Protein AF-A0A178ASI8-F1 (afdb_monomer)

Foldseek 3Di:
DDDDDDDPDDPPDDPDPLVLLLVLLLVLLLLVLVVVVVCVVPDDPPQLCVPQQQSVLSNCCPPVVDRDPSSVVSSVVLSVVCVVCPVVLQVLLVLLVLLCVVLLVLLVVLVVVCVVPPPVVCCPVQNVVSVVLNVVVCCVNVVLVSVVSLCVVCVPPVVVSVSNPPDGPSNSSRGSVSSVSSSVVSLLSQLVSLQLLCLPLPLLLLLLLLVLACQAPPNDPDNFDLVLSVVLCQQAPCCLSQVHHRDRHLVSSLVSLCVLAQADVVCVDPVNVPDPPCVQVVDPPHRPRPPRQHRGRDQSQQLSLQQWDDPSNSNDTDGDVVVNDVVSSLCSQLVCVVPDPDPRHDDPSPPPPDPDDDDDDDPVRSVVSSVVSVVVRLLSSQQRSNVVSVLSLVLLVVLLVVCCVQPVVQRVSVPDDSSCSSVLSSSLSVVVVPDDDPGHSCSSVSSVSSVVCSVVPSCVRVVSSCVSVVNDDPDDDDPDPPPPDPPDPPPPVPPPVVCVVVVVVVVVPPPD

Sequence (512 aa):
MGATVPMLSNRSGKPPKEEDDLCICISHLNVLDFQLDIRACATTDDSVFREDQILRAVHTMRVERIIPTWTVLALQILVDTRRELGTHLSRGLEDLREAWAWLHPTWTACLDTDRTRGIKNIEQVCYKPVKEEIARMSELLDEDFMQGLLDDQMKHQPKDFSNFNRGSYFLFRNHPLLCGLWLQESLVVMHSYGTRMAAGHGPIETAIHLSQAVSLPGLNPAGGSWSDLEYIIKKHGATYMFVGERPDNLCDCFNRMRIAFGVGVSLLSRNKKNEIDYRDIKSDRGIRVSRCLGRHILPISRYVSIGNKTNGTGYKWDVTRAARDPFVMMEGLVNRINSSKDVSRPADPLNENTSEVQRSLTPLQSLEIFKRALKEDDLPLRFDLMNLNWRCLKLLRSIQKVCVKLSPHVYSAFKSDDRYLKALVSHMLGCVLGSEHEQPHRFHETCNLVHGLVTREGNVEYLAAQARLGIVKGAAKIGEDESEDFEVPMTFFSTLFVDRIAGNIAKSESGD

pLDDT: mean 77.1, std 20.24, range [31.22, 97.19]

Solvent-accessible surface area (backbone atoms only — not comparable to full-atom values): 29630 Å² total; per-residue (Å²): 139,86,84,80,78,82,76,81,74,80,79,82,67,76,67,58,69,68,58,52,52,48,55,48,45,54,50,51,43,48,54,48,47,56,49,50,58,60,41,58,78,69,80,64,88,65,55,66,66,70,67,34,59,49,50,48,25,53,43,41,42,65,74,71,67,47,84,53,72,67,36,55,49,37,48,48,51,54,53,51,53,47,62,74,40,49,94,52,31,42,46,29,39,51,56,36,48,58,50,43,69,56,48,53,59,53,54,50,53,53,60,59,61,49,70,78,66,73,58,74,73,53,49,69,77,58,44,50,61,52,51,52,48,51,53,54,50,41,39,53,73,75,63,28,41,70,52,52,52,49,51,64,70,30,69,88,39,65,81,59,37,67,77,70,63,76,60,86,48,45,61,43,38,71,33,36,68,58,27,49,50,54,43,49,49,54,30,50,53,51,36,52,51,15,29,48,55,28,32,46,85,35,35,45,62,44,42,49,46,48,52,50,50,38,64,30,91,92,64,45,96,74,86,78,73,41,47,41,54,50,51,53,38,53,44,47,27,47,47,59,69,33,66,36,68,79,61,85,47,66,68,47,32,47,53,28,48,40,43,25,61,16,46,58,69,79,78,70,40,82,92,54,79,86,65,84,61,68,61,52,79,68,37,92,69,62,62,86,65,60,89,49,64,45,68,55,54,63,62,70,24,61,70,56,44,57,23,34,43,64,75,69,72,50,77,54,68,46,79,34,70,29,64,78,30,72,66,52,36,44,50,53,51,33,50,50,61,75,72,42,93,58,93,44,56,60,80,61,89,88,64,83,79,74,88,70,86,78,73,89,68,53,72,67,56,44,50,53,46,33,54,50,52,53,64,67,27,52,50,44,39,48,38,53,40,46,61,50,27,49,52,33,41,53,51,47,51,51,45,49,51,50,39,35,71,78,27,43,90,80,32,52,91,51,60,96,46,79,85,36,48,56,57,50,54,53,47,36,49,46,34,73,76,64,52,90,65,99,58,77,56,55,59,67,64,40,38,53,53,52,49,58,45,39,78,74,54,18,41,51,49,50,51,49,14,35,37,78,70,60,75,57,64,86,75,90,88,78,79,80,84,71,84,75,69,90,74,76,78,72,76,65,63,61,57,66,55,49,55,60,51,52,63,53,53,65,65,70,73,76,78,127

Nearest PDB structures (foldseek):
  5och-assembly3_F  TM=1.385E-01  e=5.712E+00  Homo sapiens

Radius of gyration: 29.77 Å; Cα contacts (8 Å, |Δi|>4): 458; chains: 1; bounding box: 71×49×114 Å

Structure (mmCIF, N/CA/C/O backbone):
data_AF-A0A178ASI8-F1
#
_entry.id   AF-A0A178ASI8-F1
#
loop_
_atom_site.group_PDB
_atom_site.id
_atom_site.type_symbol
_atom_site.label_atom_id
_atom_site.label_alt_id
_atom_site.label_comp_id
_atom_site.label_asym_id
_atom_site.label_entity_id
_atom_site.label_seq_id
_atom_site.pdbx_PDB_ins_code
_atom_site.Cartn_x
_atom_site.Cartn_y
_atom_site.Cartn_z
_atom_site.occupancy
_atom_site.B_iso_or_equiv
_atom_site.auth_seq_id
_atom_site.auth_comp_id
_atom_site.auth_asym_id
_atom_site.auth_atom_id
_atom_site.pdbx_PDB_model_num
ATOM 1 N N . MET A 1 1 ? -42.843 -5.662 70.427 1.00 39.81 1 MET A N 1
ATOM 2 C CA . MET A 1 1 ? -41.827 -6.624 69.955 1.00 39.81 1 MET A CA 1
ATOM 3 C C . MET A 1 1 ? -41.549 -6.294 68.501 1.00 39.81 1 MET A C 1
ATOM 5 O O . MET A 1 1 ? -42.344 -6.647 67.645 1.00 39.81 1 MET A O 1
ATOM 9 N N . GLY A 1 2 ? -40.528 -5.472 68.259 1.00 35.69 2 GLY A N 1
ATOM 10 C CA . GLY A 1 2 ? -40.108 -5.076 66.917 1.00 35.69 2 GLY A CA 1
ATOM 11 C C . GLY A 1 2 ? -39.029 -6.031 66.426 1.00 35.69 2 GLY A C 1
ATOM 12 O O . GLY A 1 2 ? -38.034 -6.219 67.121 1.00 35.69 2 GLY A O 1
ATOM 13 N N . ALA A 1 3 ? -39.247 -6.638 65.264 1.00 31.94 3 ALA A N 1
ATOM 14 C CA . ALA A 1 3 ? -38.234 -7.407 64.559 1.00 31.94 3 ALA A CA 1
ATOM 15 C C . ALA A 1 3 ? -37.636 -6.514 63.468 1.00 31.94 3 ALA A C 1
ATOM 17 O O . ALA A 1 3 ? -38.286 -6.165 62.484 1.00 31.94 3 ALA A O 1
ATOM 18 N N . THR A 1 4 ? -36.403 -6.091 63.707 1.00 31.22 4 THR A N 1
ATOM 19 C CA . THR A 1 4 ? -35.526 -5.384 62.781 1.00 31.22 4 THR A CA 1
ATOM 20 C C . THR A 1 4 ? -35.100 -6.326 61.655 1.00 31.22 4 THR A C 1
ATOM 22 O O . THR A 1 4 ? -34.452 -7.342 61.896 1.00 31.22 4 THR A O 1
ATOM 25 N N . VAL A 1 5 ? -35.444 -5.971 60.417 1.00 33.47 5 VAL A N 1
ATOM 26 C CA . VAL A 1 5 ? -34.894 -6.580 59.198 1.00 33.47 5 VAL A CA 1
ATOM 27 C C . VAL A 1 5 ? -33.421 -6.162 59.084 1.00 33.47 5 VAL A C 1
ATOM 29 O O . VAL A 1 5 ? -33.136 -4.963 59.174 1.00 33.47 5 VAL A O 1
ATOM 32 N N . PRO A 1 6 ? -32.462 -7.088 58.905 1.00 32.84 6 PRO A N 1
ATOM 33 C CA . PRO A 1 6 ? -31.068 -6.716 58.742 1.00 32.84 6 PRO A CA 1
ATOM 34 C C . PRO A 1 6 ? -30.884 -6.039 57.381 1.00 32.84 6 PRO A C 1
ATOM 36 O O . PRO A 1 6 ? -31.082 -6.647 56.329 1.00 32.84 6 PRO A O 1
ATOM 39 N N . MET A 1 7 ? -30.492 -4.763 57.415 1.00 32.56 7 MET A N 1
ATOM 40 C CA . MET A 1 7 ? -29.935 -4.072 56.259 1.00 32.56 7 MET A CA 1
ATOM 41 C C . MET A 1 7 ? -28.768 -4.892 55.707 1.00 32.56 7 MET A C 1
ATOM 43 O O . MET A 1 7 ? -27.789 -5.145 56.411 1.00 32.56 7 MET A O 1
ATOM 47 N N . LEU A 1 8 ? -28.871 -5.275 54.434 1.00 33.19 8 LEU A N 1
ATOM 48 C CA . LEU A 1 8 ? -27.748 -5.747 53.635 1.00 33.19 8 LEU A CA 1
ATOM 49 C C . LEU A 1 8 ? -26.653 -4.679 53.687 1.00 33.19 8 LEU A C 1
ATOM 51 O O . LEU A 1 8 ? -26.764 -3.615 53.081 1.00 33.19 8 LEU A O 1
ATOM 55 N N . SER A 1 9 ? -25.611 -4.954 54.467 1.00 34.34 9 SER A N 1
ATOM 56 C CA . SER A 1 9 ? -24.441 -4.100 54.568 1.00 34.34 9 SER A CA 1
ATOM 57 C C . SER A 1 9 ? -23.806 -3.962 53.186 1.00 34.34 9 SER A C 1
ATOM 59 O O . SER A 1 9 ? -23.371 -4.958 52.599 1.00 34.34 9 SER A O 1
ATOM 61 N N . ASN A 1 10 ? -23.739 -2.722 52.701 1.00 38.94 10 ASN A N 1
ATOM 62 C CA . ASN A 1 10 ? -22.914 -2.283 51.583 1.00 38.94 10 ASN A CA 1
ATOM 63 C C . ASN A 1 10 ? -21.542 -2.971 51.621 1.00 38.94 10 ASN A C 1
ATOM 65 O O . ASN A 1 10 ? -20.673 -2.601 52.412 1.00 38.94 10 ASN A O 1
ATOM 69 N N . ARG A 1 11 ? -21.314 -3.942 50.730 1.00 38.97 11 ARG A N 1
ATOM 70 C CA . ARG A 1 11 ? -19.953 -4.317 50.342 1.00 38.97 11 ARG A CA 1
ATOM 71 C C . ARG A 1 11 ? -19.419 -3.183 49.475 1.00 38.97 11 ARG A C 1
ATOM 73 O O . ARG A 1 11 ? -19.546 -3.212 48.259 1.00 38.97 11 ARG A O 1
ATOM 80 N N . SER A 1 12 ? -18.826 -2.180 50.115 1.00 41.16 12 SER A N 1
ATOM 81 C CA . SER A 1 12 ? -18.061 -1.105 49.474 1.00 41.16 12 SER A CA 1
ATOM 82 C C . SER A 1 12 ? -16.704 -1.615 48.962 1.00 41.16 12 SER A C 1
ATOM 84 O O . SER A 1 12 ? -15.657 -1.027 49.241 1.00 41.16 12 SER A O 1
ATOM 86 N N . GLY A 1 13 ? -16.698 -2.754 48.271 1.00 43.94 13 GLY A N 1
ATOM 87 C CA . GLY A 1 13 ? -15.529 -3.198 47.530 1.00 43.94 13 GLY A CA 1
ATOM 88 C C . GLY A 1 13 ? -15.449 -2.346 46.278 1.00 43.94 13 GLY A C 1
ATOM 89 O O . GLY A 1 13 ? -16.361 -2.401 45.457 1.00 43.94 13 GLY A O 1
ATOM 90 N N . LYS A 1 14 ? -14.400 -1.527 46.143 1.00 46.38 14 LYS A N 1
ATOM 91 C CA . LYS A 1 14 ? -14.101 -0.899 44.852 1.00 46.38 14 LYS A CA 1
ATOM 92 C C . LYS A 1 14 ? -14.062 -2.009 43.791 1.00 46.38 14 LYS A C 1
ATOM 94 O O . LYS A 1 14 ? -13.482 -3.059 44.089 1.00 46.38 14 LYS A O 1
ATOM 99 N N . PRO A 1 15 ? -14.674 -1.811 42.611 1.00 54.12 15 PRO A N 1
ATOM 100 C CA . PRO A 1 15 ? -14.575 -2.786 41.537 1.00 54.12 15 PRO A CA 1
ATOM 101 C C . PRO A 1 15 ? -13.094 -3.096 41.258 1.00 54.12 15 PRO A C 1
ATOM 103 O O . PRO A 1 15 ? -12.237 -2.223 41.473 1.00 54.12 15 PRO A O 1
ATOM 106 N N . PRO A 1 16 ? -12.762 -4.324 40.820 1.00 65.38 16 PRO A N 1
ATOM 107 C CA . PRO A 1 16 ? -11.441 -4.620 40.286 1.00 65.38 16 PRO A CA 1
ATOM 108 C C . PRO A 1 16 ? -11.048 -3.519 39.298 1.00 65.38 16 PRO A C 1
ATOM 110 O O . PRO A 1 16 ? -11.878 -3.082 38.503 1.00 65.38 16 PRO A O 1
ATOM 113 N N . LYS A 1 17 ? -9.794 -3.057 39.352 1.00 77.62 17 LYS A N 1
ATOM 114 C CA . LYS A 1 17 ? -9.289 -1.946 38.522 1.00 77.62 17 LYS A CA 1
ATOM 115 C C . LYS A 1 17 ? -9.668 -2.091 37.038 1.00 77.62 17 LYS A C 1
ATOM 117 O O . LYS A 1 17 ? -9.957 -1.108 36.373 1.00 77.62 17 LYS A O 1
ATOM 122 N N . GLU A 1 18 ? -9.716 -3.325 36.554 1.00 78.00 18 GLU A N 1
ATOM 123 C CA . GLU A 1 18 ? -10.089 -3.676 35.186 1.00 78.00 18 GLU A CA 1
ATOM 124 C C . GLU A 1 18 ? -11.556 -3.371 34.832 1.00 78.00 18 GLU A C 1
ATOM 126 O O . GLU A 1 18 ? -11.832 -2.890 33.732 1.00 78.00 18 GLU A O 1
ATOM 131 N N . GLU A 1 19 ? -12.493 -3.604 35.757 1.00 79.75 19 GLU A N 1
ATOM 132 C CA . GLU A 1 19 ? -13.913 -3.280 35.568 1.00 79.75 19 GLU A CA 1
ATOM 133 C C . GLU A 1 19 ? -14.140 -1.759 35.593 1.00 79.75 19 GLU A C 1
ATOM 135 O O . GLU A 1 19 ? -14.929 -1.242 34.799 1.00 79.75 19 GLU A O 1
ATOM 140 N N . ASP A 1 20 ? -13.405 -1.036 36.449 1.00 84.38 20 ASP A N 1
ATOM 141 C CA . ASP A 1 20 ? -13.400 0.436 36.484 1.00 84.38 20 ASP A CA 1
ATOM 142 C C . ASP A 1 20 ? -12.880 1.014 35.155 1.00 84.38 20 ASP A C 1
ATOM 144 O O . ASP A 1 20 ? -13.543 1.836 34.520 1.00 84.38 20 ASP A O 1
ATOM 148 N N . ASP A 1 21 ? -11.741 0.510 34.667 1.00 85.62 21 ASP A N 1
ATOM 149 C CA . ASP A 1 21 ? -11.149 0.940 33.396 1.00 85.62 21 ASP A CA 1
ATOM 150 C C . ASP A 1 21 ? -12.069 0.630 32.195 1.00 85.62 21 ASP A C 1
ATOM 152 O O . ASP A 1 21 ? -12.157 1.430 31.260 1.00 85.62 21 ASP A O 1
ATOM 156 N N . LEU A 1 22 ? -12.807 -0.487 32.219 1.00 86.69 22 LEU A N 1
ATOM 157 C CA . LEU A 1 22 ? -13.809 -0.814 31.198 1.00 86.69 22 LEU A CA 1
ATOM 158 C C . LEU A 1 22 ? -14.980 0.180 31.201 1.00 86.69 22 LEU A C 1
ATOM 160 O O . LEU A 1 22 ? -15.359 0.682 30.141 1.00 86.69 22 LEU A O 1
ATOM 164 N N . CYS A 1 23 ? -15.547 0.482 32.372 1.00 86.00 23 CYS A N 1
ATOM 165 C CA . CYS A 1 23 ? -16.658 1.432 32.487 1.00 86.00 23 CYS A CA 1
ATOM 166 C C . CYS A 1 23 ? -16.254 2.821 31.979 1.00 86.00 23 CYS A C 1
ATOM 168 O O . CYS A 1 23 ? -17.034 3.513 31.317 1.00 86.00 23 CYS A O 1
ATOM 170 N N . ILE A 1 24 ? -15.010 3.215 32.242 1.00 87.19 24 ILE A N 1
ATOM 171 C CA . ILE A 1 24 ? -14.461 4.489 31.783 1.00 87.19 24 ILE A CA 1
ATOM 172 C C . ILE A 1 24 ? -14.199 4.466 30.281 1.00 87.19 24 ILE A C 1
ATOM 174 O O . ILE A 1 24 ? -14.524 5.440 29.610 1.00 87.19 24 ILE A O 1
ATOM 178 N N . CYS A 1 25 ? -13.708 3.353 29.730 1.00 87.00 25 CYS A N 1
ATOM 179 C CA . CYS A 1 25 ? -13.560 3.178 28.284 1.00 87.00 25 CYS A CA 1
ATOM 180 C C . CYS A 1 25 ? -14.908 3.346 27.560 1.00 87.00 25 CYS A C 1
ATOM 182 O O . CYS A 1 25 ? -15.021 4.140 26.629 1.00 87.00 25 CYS A O 1
ATOM 184 N N . ILE A 1 26 ? -15.968 2.696 28.053 1.00 88.12 26 ILE A N 1
ATOM 185 C CA . ILE A 1 26 ? -17.331 2.850 27.513 1.00 88.12 26 ILE A CA 1
ATOM 186 C C . ILE A 1 26 ? -17.825 4.299 27.659 1.00 88.12 26 ILE A C 1
ATOM 188 O O . ILE A 1 26 ? -18.477 4.834 26.762 1.00 88.12 26 ILE A O 1
ATOM 192 N N . SER A 1 27 ? -17.487 4.966 28.763 1.00 85.88 27 SER A N 1
ATOM 193 C CA . SER A 1 27 ? -17.838 6.376 28.968 1.00 85.88 27 SER A CA 1
ATOM 194 C C . SER A 1 27 ? -17.121 7.302 27.981 1.00 85.88 27 SER A C 1
ATOM 196 O O . SER A 1 27 ? -17.736 8.231 27.461 1.00 85.88 27 SER A O 1
ATOM 198 N N . HIS A 1 28 ? -15.850 7.034 27.667 1.00 85.38 28 HIS A N 1
ATOM 199 C CA . HIS A 1 28 ? -15.100 7.756 26.634 1.00 85.38 28 HIS A CA 1
ATOM 200 C C . HIS A 1 28 ? -15.732 7.559 25.251 1.00 85.38 28 HIS A C 1
ATOM 202 O O . HIS A 1 28 ? -15.901 8.533 24.522 1.00 85.38 28 HIS A O 1
ATOM 208 N N . LEU A 1 29 ? -16.161 6.335 24.919 1.00 86.12 29 LEU A N 1
ATOM 209 C CA . LEU A 1 29 ? -16.892 6.054 23.676 1.00 86.12 29 LEU A CA 1
ATOM 210 C C . LEU A 1 29 ? -18.220 6.815 23.597 1.00 86.12 29 LEU A C 1
ATOM 212 O O . LEU A 1 29 ? -18.585 7.306 22.536 1.00 86.12 29 LEU A O 1
ATOM 216 N N . ASN A 1 30 ? -18.930 6.973 24.713 1.00 84.00 30 ASN A N 1
ATOM 217 C CA . ASN A 1 30 ? -20.159 7.766 24.756 1.00 84.00 30 ASN A CA 1
ATOM 218 C C . ASN A 1 30 ? -19.897 9.262 24.483 1.00 84.00 30 ASN A C 1
ATOM 220 O O . ASN A 1 30 ? -20.642 9.900 23.735 1.00 84.00 30 ASN A O 1
ATOM 224 N N . VAL A 1 31 ? -18.821 9.826 25.045 1.00 82.44 31 VAL A N 1
ATOM 225 C CA . VAL A 1 31 ? -18.418 11.212 24.741 1.00 82.44 31 VAL A CA 1
ATOM 226 C C . VAL A 1 31 ? -18.046 11.357 23.266 1.00 82.44 31 VAL A C 1
ATOM 228 O O . VAL A 1 31 ? -18.471 12.316 22.621 1.00 82.44 31 VAL A O 1
ATOM 231 N N . LEU A 1 32 ? -17.301 10.395 22.721 1.00 79.81 32 LEU A N 1
ATOM 232 C CA . LEU A 1 32 ? -16.942 10.370 21.307 1.00 79.81 32 LEU A CA 1
ATOM 233 C C . LEU A 1 32 ? -18.182 10.321 20.409 1.00 79.81 32 LEU A C 1
ATOM 235 O O . LEU A 1 32 ? -18.298 11.134 19.498 1.00 79.81 32 LEU A O 1
ATOM 239 N N . ASP A 1 33 ? -19.128 9.426 20.693 1.00 80.56 33 ASP A N 1
ATOM 240 C CA . ASP A 1 33 ? -20.382 9.306 19.948 1.00 80.56 33 ASP A CA 1
ATOM 241 C C . ASP A 1 33 ? -21.160 10.630 19.927 1.00 80.56 33 ASP A C 1
ATOM 243 O O . ASP A 1 33 ? -21.575 11.101 18.873 1.00 80.56 33 ASP A O 1
ATOM 247 N N . PHE A 1 34 ? -21.290 11.289 21.084 1.00 75.00 34 PHE A N 1
ATOM 248 C CA . PHE A 1 34 ? -21.932 12.602 21.177 1.00 75.00 34 PHE A CA 1
ATOM 249 C C . PHE A 1 34 ? -21.277 13.646 20.265 1.00 75.00 34 PHE A C 1
ATOM 251 O O . PHE A 1 34 ? -21.961 14.422 19.603 1.00 75.00 34 PHE A O 1
ATOM 258 N N . GLN A 1 35 ? -19.949 13.663 20.225 1.00 73.06 35 GLN A N 1
ATOM 259 C CA . GLN A 1 35 ? -19.188 14.635 19.450 1.00 73.06 35 GLN A CA 1
ATOM 260 C C . GLN A 1 35 ? -19.210 14.339 17.954 1.00 73.06 35 GLN A C 1
ATOM 262 O O . GLN A 1 35 ? -19.330 15.263 17.149 1.00 73.06 35 GLN A O 1
ATOM 267 N N . LEU A 1 36 ? -19.148 13.063 17.575 1.00 70.94 36 LEU A N 1
ATOM 268 C CA . LEU A 1 36 ? -19.290 12.645 16.187 1.00 70.94 36 LEU A CA 1
ATOM 269 C C . LEU A 1 36 ? -20.693 12.929 15.656 1.00 70.94 36 LEU A C 1
ATOM 271 O O . LEU A 1 36 ? -20.810 13.314 14.501 1.00 70.94 36 LEU A O 1
ATOM 275 N N . ASP A 1 37 ? -21.738 12.819 16.476 1.00 67.56 37 ASP A N 1
ATOM 276 C CA . ASP A 1 37 ? -23.113 13.158 16.084 1.00 67.56 37 ASP A CA 1
ATOM 277 C C . ASP A 1 37 ? -23.282 14.674 15.841 1.00 67.56 37 ASP A C 1
ATOM 279 O O . ASP A 1 37 ? -23.854 15.113 14.838 1.00 67.56 37 ASP A O 1
ATOM 283 N N . ILE A 1 38 ? -22.658 15.503 16.688 1.00 56.91 38 ILE A N 1
ATOM 284 C CA . ILE A 1 38 ? -22.594 16.962 16.494 1.00 56.91 38 ILE A CA 1
ATOM 285 C C . ILE A 1 38 ? -21.807 17.320 15.221 1.00 56.91 38 ILE A C 1
ATOM 287 O O . ILE A 1 38 ? -22.245 18.165 14.438 1.00 56.91 38 ILE A O 1
ATOM 291 N N . ARG A 1 39 ? -20.656 16.674 14.984 1.00 55.00 39 ARG A N 1
ATOM 292 C CA . ARG A 1 39 ? -19.808 16.918 13.801 1.00 55.00 39 ARG A CA 1
ATOM 293 C C . ARG A 1 39 ? -20.383 16.331 12.510 1.00 55.00 39 ARG A C 1
ATOM 295 O O . ARG A 1 39 ? -20.170 16.902 11.443 1.00 55.00 39 ARG A O 1
ATOM 302 N N . ALA A 1 40 ? -21.164 15.255 12.584 1.00 52.44 40 ALA A N 1
ATOM 303 C CA . ALA A 1 40 ? -21.872 14.662 11.449 1.00 52.44 40 ALA A CA 1
ATOM 304 C C . ALA A 1 40 ? -22.850 15.646 10.794 1.00 52.44 40 ALA A C 1
ATOM 306 O O . ALA A 1 40 ? -23.038 15.612 9.579 1.00 52.44 40 ALA A O 1
ATOM 307 N N . CYS A 1 41 ? -23.416 16.569 11.577 1.00 40.09 41 CYS A N 1
ATOM 308 C CA . CYS A 1 41 ? -24.237 17.664 11.065 1.00 40.09 41 CYS A CA 1
ATOM 309 C C . CYS A 1 41 ? -23.416 18.745 10.328 1.00 40.09 41 CYS A C 1
ATOM 311 O O . CYS A 1 41 ? -24.001 19.630 9.706 1.00 40.09 41 CYS A O 1
ATOM 313 N N . ALA A 1 42 ? -22.078 18.688 10.384 1.00 39.91 42 ALA A N 1
ATOM 314 C CA . ALA A 1 42 ? -21.178 19.777 10.012 1.00 39.91 42 ALA A CA 1
ATOM 315 C C . ALA A 1 42 ? -19.992 19.397 9.097 1.00 39.91 42 ALA A C 1
ATOM 317 O O . ALA A 1 42 ? -19.078 20.202 8.993 1.00 39.91 42 ALA A O 1
ATOM 318 N N . THR A 1 43 ? -20.034 18.290 8.337 1.00 44.16 43 THR A N 1
ATOM 319 C CA . THR A 1 43 ? -19.192 18.038 7.127 1.00 44.16 43 THR A CA 1
ATOM 320 C C . THR A 1 43 ? -17.874 17.230 7.206 1.00 44.16 43 THR A C 1
ATOM 322 O O . THR A 1 43 ? -16.978 17.503 6.411 1.00 44.16 43 THR A O 1
ATOM 325 N N . THR A 1 44 ? -17.755 16.145 7.990 1.00 41.72 44 THR A N 1
ATOM 326 C CA . THR A 1 44 ? -16.670 15.150 7.759 1.00 41.72 44 THR A CA 1
ATOM 327 C C . THR A 1 44 ? -17.109 13.680 7.825 1.00 41.72 44 THR A C 1
ATOM 329 O O . THR A 1 44 ? -17.834 13.239 8.717 1.00 41.72 44 THR A O 1
ATOM 332 N N . ASP A 1 45 ? -16.655 12.930 6.819 1.00 51.59 45 ASP A N 1
ATOM 333 C CA . ASP A 1 45 ? -16.807 11.490 6.595 1.00 51.59 45 ASP A CA 1
ATOM 334 C C . ASP A 1 45 ? -15.793 10.728 7.472 1.00 51.59 45 ASP A C 1
ATOM 336 O O . ASP A 1 45 ? -14.845 10.131 6.968 1.00 51.59 45 ASP A O 1
ATOM 340 N N . ASP A 1 46 ? -15.923 10.815 8.803 1.00 58.22 46 ASP A N 1
ATOM 341 C CA . ASP A 1 46 ? -15.091 10.034 9.737 1.00 58.22 46 ASP A CA 1
ATOM 342 C C . ASP A 1 46 ? -15.526 8.557 9.721 1.00 58.22 46 ASP A C 1
ATOM 344 O O . ASP A 1 46 ? -16.174 8.048 10.642 1.00 58.22 46 ASP A O 1
ATOM 348 N N . SER A 1 47 ? -15.206 7.881 8.613 1.00 67.00 47 SER A N 1
ATOM 349 C CA . SER A 1 47 ? -15.588 6.501 8.298 1.00 67.00 47 SER A CA 1
ATOM 350 C C . SER A 1 47 ? -15.139 5.512 9.371 1.00 67.00 47 SER A C 1
ATOM 352 O O . SER A 1 47 ? -15.938 4.686 9.800 1.00 67.00 47 SER A O 1
ATOM 354 N N . VAL A 1 48 ? -13.908 5.640 9.877 1.00 80.12 48 VAL A N 1
ATOM 355 C CA . VAL A 1 48 ? -13.308 4.650 10.789 1.00 80.12 48 VAL A CA 1
ATOM 356 C C . VAL A 1 48 ? -14.081 4.535 12.101 1.00 80.12 48 VAL A C 1
ATOM 358 O O . VAL A 1 48 ? -14.403 3.433 12.539 1.00 80.12 48 VAL A O 1
ATOM 361 N N . PHE A 1 49 ? -14.449 5.663 12.714 1.00 80.88 49 PHE A N 1
ATOM 362 C CA . PHE A 1 49 ? -15.268 5.636 13.927 1.00 80.88 49 PHE A CA 1
ATOM 363 C C . PHE A 1 49 ? -16.668 5.074 13.654 1.00 80.88 49 PHE A C 1
ATOM 365 O O . PHE A 1 49 ? -17.209 4.340 14.475 1.00 80.88 49 PHE A O 1
ATOM 372 N N . ARG A 1 50 ? -17.253 5.369 12.487 1.00 75.12 50 ARG A N 1
ATOM 373 C CA . ARG A 1 50 ? -18.562 4.818 12.097 1.00 75.12 50 ARG A CA 1
ATOM 374 C C . ARG A 1 50 ? -18.516 3.319 11.816 1.00 75.12 50 ARG A C 1
ATOM 376 O O . ARG A 1 50 ? -19.545 2.660 11.943 1.00 75.12 50 ARG A O 1
ATOM 383 N N . GLU A 1 51 ? -17.364 2.787 11.424 1.00 82.31 51 GLU A N 1
ATOM 384 C CA . GLU A 1 51 ? -17.156 1.361 11.172 1.00 82.31 51 GLU A CA 1
ATOM 385 C C . GLU A 1 51 ? -16.903 0.557 12.457 1.00 82.31 51 GLU A C 1
ATOM 387 O O . GLU A 1 51 ? -17.145 -0.657 12.477 1.00 82.31 51 GLU A O 1
ATOM 392 N N . ASP A 1 52 ? -16.511 1.220 13.549 1.00 89.50 52 ASP A N 1
ATOM 393 C CA . ASP A 1 52 ? -16.306 0.585 14.848 1.00 89.50 52 ASP A CA 1
ATOM 394 C C . ASP A 1 52 ? -17.630 0.087 15.460 1.00 89.50 52 ASP A C 1
ATOM 396 O O . ASP A 1 52 ? -18.522 0.848 15.845 1.00 89.50 52 ASP A O 1
ATOM 400 N N . GLN A 1 53 ? -17.776 -1.238 15.556 1.00 89.56 53 GLN A N 1
ATOM 401 C CA . GLN A 1 53 ? -19.023 -1.866 16.010 1.00 89.56 53 GLN A CA 1
ATOM 402 C C . GLN A 1 53 ? -19.313 -1.622 17.494 1.00 89.56 53 GLN A C 1
ATOM 404 O O . GLN A 1 53 ? -20.472 -1.686 17.904 1.00 89.56 53 GLN A O 1
ATOM 409 N N . ILE A 1 54 ? -18.289 -1.331 18.298 1.00 92.62 54 ILE A N 1
ATOM 410 C CA . ILE A 1 54 ? -18.439 -1.058 19.728 1.00 92.62 54 ILE A CA 1
ATOM 411 C C . ILE A 1 54 ? -19.010 0.348 19.908 1.00 92.62 54 ILE A C 1
ATOM 413 O O . ILE A 1 54 ? -19.990 0.522 20.631 1.00 92.62 54 ILE A O 1
ATOM 417 N N . LEU A 1 55 ? -18.480 1.338 19.194 1.00 90.50 55 LEU A N 1
ATOM 418 C CA . LEU A 1 55 ? -19.010 2.692 19.175 1.00 90.50 55 LEU A CA 1
ATOM 419 C C . LEU A 1 55 ? -20.446 2.713 18.643 1.00 90.50 55 LEU A C 1
ATOM 421 O O . LEU A 1 55 ? -21.318 3.312 19.270 1.00 90.50 55 LEU A O 1
ATOM 425 N N . ARG A 1 56 ? -20.736 1.970 17.564 1.00 89.06 56 ARG A N 1
ATOM 426 C CA . ARG A 1 56 ? -22.116 1.784 17.074 1.00 89.06 56 ARG A CA 1
ATOM 427 C C . ARG A 1 56 ? -23.029 1.153 18.124 1.00 89.06 56 ARG A C 1
ATOM 429 O O . ARG A 1 56 ? -24.192 1.544 18.236 1.00 89.06 56 ARG A O 1
ATOM 436 N N . ALA A 1 57 ? -22.534 0.180 18.887 1.00 91.50 57 ALA A N 1
ATOM 437 C CA . ALA A 1 57 ? -23.298 -0.436 19.966 1.00 91.50 57 ALA A CA 1
ATOM 438 C C . ALA A 1 57 ? -23.605 0.575 21.081 1.00 91.50 57 ALA A C 1
ATOM 440 O O . ALA A 1 57 ? -24.754 0.674 21.512 1.00 91.50 57 ALA A O 1
ATOM 441 N N . VAL A 1 58 ? -22.614 1.374 21.495 1.00 90.31 58 VAL A N 1
ATOM 442 C CA . VAL A 1 58 ? -22.786 2.461 22.475 1.00 90.31 58 VAL A CA 1
ATOM 443 C C . VAL A 1 58 ? -23.803 3.492 21.983 1.00 90.31 58 VAL A C 1
ATOM 445 O O . VAL A 1 58 ? -24.720 3.835 22.732 1.00 90.31 58 VAL A O 1
ATOM 448 N N . HIS A 1 59 ? -23.701 3.914 20.720 1.00 88.81 59 HIS A N 1
ATOM 449 C CA . HIS A 1 59 ? -24.660 4.812 20.077 1.00 88.81 59 HIS A CA 1
ATOM 450 C C . HIS A 1 59 ? -26.088 4.261 20.145 1.00 88.81 59 HIS A C 1
ATOM 452 O O . HIS A 1 59 ? -26.988 4.916 20.667 1.00 88.81 59 HIS A O 1
ATOM 458 N N . THR A 1 60 ? -26.283 3.022 19.686 1.00 89.75 60 THR A N 1
ATOM 459 C CA . THR A 1 60 ? -27.594 2.354 19.620 1.00 89.75 60 THR A CA 1
ATOM 460 C C . THR A 1 60 ? -28.245 2.280 21.002 1.00 89.75 60 THR A C 1
ATOM 462 O O . THR A 1 60 ? -29.378 2.719 21.191 1.00 89.75 60 THR A O 1
ATOM 465 N N . MET A 1 61 ? -27.507 1.806 22.011 1.00 89.31 61 MET A N 1
ATOM 466 C CA . MET A 1 61 ? -28.021 1.709 23.382 1.00 89.31 61 MET A CA 1
ATOM 467 C C . MET A 1 61 ? -28.407 3.071 23.968 1.00 89.31 61 MET A C 1
ATOM 469 O O . MET A 1 61 ? -29.354 3.177 24.751 1.00 89.31 61 MET A O 1
ATOM 473 N N . ARG A 1 62 ? -27.668 4.124 23.610 1.00 86.25 62 ARG A N 1
ATOM 474 C CA . ARG A 1 62 ? -27.865 5.472 24.142 1.00 86.25 62 ARG A CA 1
ATOM 475 C C . ARG A 1 62 ? -29.006 6.216 23.462 1.00 86.25 62 ARG A C 1
ATOM 477 O O . ARG A 1 62 ? -29.837 6.801 24.157 1.00 86.25 62 ARG A O 1
ATOM 484 N N . VAL A 1 63 ? -29.004 6.236 22.134 1.00 86.69 63 VAL A N 1
ATOM 485 C CA . VAL A 1 63 ? -29.918 7.035 21.312 1.00 86.69 63 VAL A CA 1
ATOM 486 C C . VAL A 1 63 ? -31.241 6.308 21.139 1.00 86.69 63 VAL A C 1
ATOM 488 O O . VAL A 1 63 ? -32.291 6.870 21.440 1.00 86.69 63 VAL A O 1
ATOM 491 N N . GLU A 1 64 ? -31.197 5.038 20.735 1.00 88.12 64 GLU A N 1
ATOM 492 C CA . GLU A 1 64 ? -32.406 4.254 20.469 1.00 88.12 64 GLU A CA 1
ATOM 493 C C . GLU A 1 64 ? -33.027 3.680 21.749 1.00 88.12 64 GLU A C 1
ATOM 495 O O . GLU A 1 64 ? -34.181 3.257 21.739 1.00 88.12 64 GLU A O 1
ATOM 500 N N . ARG A 1 65 ? -32.284 3.683 22.868 1.00 89.56 65 ARG A N 1
ATOM 501 C CA . ARG A 1 65 ? -32.722 3.153 24.177 1.00 89.56 65 ARG A CA 1
ATOM 502 C C . ARG A 1 65 ? -33.140 1.679 24.132 1.00 89.56 65 ARG A C 1
ATOM 504 O O . ARG A 1 65 ? -33.859 1.213 25.015 1.00 89.56 65 ARG A O 1
ATOM 511 N N . ILE A 1 66 ? -32.657 0.942 23.136 1.00 91.56 66 ILE A N 1
ATOM 512 C CA . ILE A 1 66 ? -32.818 -0.505 23.005 1.00 91.56 66 ILE A CA 1
ATOM 513 C C . ILE A 1 66 ? -31.468 -1.194 23.194 1.00 91.56 66 ILE A C 1
ATOM 515 O O . ILE A 1 66 ? -30.424 -0.633 22.874 1.00 91.56 66 ILE A O 1
ATOM 519 N N . ILE A 1 67 ? -31.483 -2.434 23.687 1.00 93.69 67 ILE A N 1
ATOM 520 C CA . ILE A 1 67 ? -30.278 -3.265 23.817 1.00 93.69 67 ILE A CA 1
ATOM 521 C C . ILE A 1 67 ? -30.458 -4.523 22.953 1.00 93.69 67 ILE A C 1
ATOM 523 O O . ILE A 1 67 ? -30.871 -5.569 23.458 1.00 93.69 67 ILE A O 1
ATOM 527 N N . PRO A 1 68 ? -30.226 -4.432 21.630 1.00 94.81 68 PRO A N 1
ATOM 528 C CA . PRO A 1 68 ? -30.246 -5.590 20.749 1.00 94.81 68 PRO A CA 1
ATOM 529 C C . PRO A 1 68 ? -29.171 -6.616 21.122 1.00 94.81 68 PRO A C 1
ATOM 531 O O . PRO A 1 68 ? -28.110 -6.282 21.640 1.00 94.81 68 PRO A O 1
ATOM 534 N N . THR A 1 69 ? -29.375 -7.879 20.751 1.00 95.25 69 THR A N 1
ATOM 535 C CA . THR A 1 69 ? -28.390 -8.945 21.010 1.00 95.25 69 THR A CA 1
ATOM 536 C C . THR A 1 69 ? -27.004 -8.637 20.426 1.00 95.25 69 THR A C 1
ATOM 538 O O . THR A 1 69 ? -25.993 -8.953 21.048 1.00 95.25 69 THR A O 1
ATOM 541 N N . TRP A 1 70 ? -26.932 -7.982 19.262 1.00 94.38 70 TRP A N 1
ATOM 542 C CA . TRP A 1 70 ? -25.651 -7.644 18.634 1.00 94.38 70 TRP A CA 1
ATOM 543 C C . TRP A 1 70 ? -24.858 -6.586 19.417 1.00 94.38 70 TRP A C 1
ATOM 545 O O . TRP A 1 70 ? -23.630 -6.636 19.399 1.00 94.38 70 TRP A O 1
ATOM 555 N N . THR A 1 71 ? -25.517 -5.665 20.137 1.00 93.94 71 THR A N 1
ATOM 556 C CA . THR A 1 71 ? -24.814 -4.649 20.942 1.00 93.94 71 THR A CA 1
ATOM 557 C C . THR A 1 71 ? -24.179 -5.283 22.172 1.00 93.94 71 THR A C 1
ATOM 559 O O . THR A 1 71 ? -23.046 -4.957 22.517 1.00 93.94 71 THR A O 1
ATOM 562 N N . VAL A 1 72 ? -24.876 -6.243 22.792 1.00 94.62 72 VAL A N 1
ATOM 563 C CA . VAL A 1 72 ? -24.329 -7.058 23.886 1.00 94.62 72 VAL A CA 1
ATOM 564 C C . VAL A 1 72 ? -23.117 -7.844 23.398 1.00 94.62 72 VAL A C 1
ATOM 566 O O . VAL A 1 72 ? -22.082 -7.829 24.055 1.00 94.62 72 VAL A O 1
ATOM 569 N N . LEU A 1 73 ? -23.217 -8.474 22.223 1.00 94.44 73 LEU A N 1
ATOM 570 C CA . LEU A 1 73 ? -22.111 -9.227 21.634 1.00 94.44 73 LEU A CA 1
ATOM 571 C C . LEU A 1 73 ? -20.895 -8.336 21.335 1.00 94.44 73 LEU A C 1
ATOM 573 O O . LEU A 1 73 ? -19.777 -8.717 21.663 1.00 94.44 73 LEU A O 1
ATOM 577 N N . ALA A 1 74 ? -21.094 -7.148 20.758 1.00 92.94 74 ALA A N 1
ATOM 578 C CA . ALA A 1 74 ? -20.002 -6.218 20.461 1.00 92.94 74 ALA A CA 1
ATOM 579 C C . ALA A 1 74 ? -19.250 -5.782 21.732 1.00 92.94 74 ALA A C 1
ATOM 581 O O . ALA A 1 74 ? -18.019 -5.784 21.761 1.00 92.94 74 ALA A O 1
ATOM 582 N N . LEU A 1 75 ? -19.979 -5.463 22.805 1.00 92.50 75 LEU A N 1
ATOM 583 C CA . LEU A 1 75 ? -19.370 -5.134 24.095 1.00 92.50 75 LEU A CA 1
ATOM 584 C C . LEU A 1 75 ? -18.676 -6.340 24.723 1.00 92.50 75 LEU A C 1
ATOM 586 O O . LEU A 1 75 ? -17.581 -6.189 25.255 1.00 92.50 75 LEU A O 1
ATOM 590 N N . GLN A 1 76 ? -19.277 -7.528 24.639 1.00 94.31 76 GLN A N 1
ATOM 591 C CA . GLN A 1 76 ? -18.672 -8.757 25.142 1.00 94.31 76 GLN A CA 1
ATOM 592 C C . GLN A 1 76 ? -17.333 -9.031 24.445 1.00 94.31 76 GLN A C 1
ATOM 594 O O . GLN A 1 76 ? -16.350 -9.303 25.122 1.00 94.31 76 GLN A O 1
ATOM 599 N N . ILE A 1 77 ? -17.255 -8.833 23.124 1.00 93.50 77 ILE A N 1
ATOM 600 C CA . ILE A 1 77 ? -16.001 -8.937 22.364 1.00 93.50 77 ILE A CA 1
ATOM 601 C C . ILE A 1 77 ? -14.951 -7.949 22.888 1.00 93.50 77 ILE A C 1
ATOM 603 O O . ILE A 1 77 ? -13.795 -8.336 23.043 1.00 93.50 77 ILE A O 1
ATOM 607 N N . LEU A 1 78 ? -15.318 -6.698 23.199 1.00 93.25 78 LEU A N 1
ATOM 608 C CA . LEU A 1 78 ? -14.380 -5.746 23.809 1.00 93.25 78 LEU A CA 1
ATOM 609 C C . LEU A 1 78 ? -13.886 -6.241 25.173 1.00 93.25 78 LEU A C 1
ATOM 611 O O . LEU A 1 78 ? -12.692 -6.169 25.452 1.00 93.25 78 LEU A O 1
ATOM 615 N N . VAL A 1 79 ? -14.796 -6.721 26.023 1.00 93.38 79 VAL A N 1
ATOM 616 C CA . VAL A 1 79 ? -14.466 -7.230 27.362 1.00 93.38 79 VAL A CA 1
ATOM 617 C C . VAL A 1 79 ? -13.518 -8.417 27.272 1.00 93.38 79 VAL A C 1
ATOM 619 O O . VAL A 1 79 ? -12.485 -8.415 27.936 1.00 93.38 79 VAL A O 1
ATOM 622 N N . ASP A 1 80 ? -13.840 -9.392 26.429 1.00 94.62 80 ASP A N 1
ATOM 623 C CA . ASP A 1 80 ? -13.034 -10.597 26.263 1.00 94.62 80 ASP A CA 1
ATOM 624 C C . ASP A 1 80 ? -11.677 -10.250 25.651 1.00 94.62 80 ASP A C 1
ATOM 626 O O . ASP A 1 80 ? -10.651 -10.626 26.200 1.00 94.62 80 ASP A O 1
ATOM 630 N N . THR A 1 81 ? -11.639 -9.399 24.622 1.00 92.31 81 THR A N 1
ATOM 631 C CA . THR A 1 81 ? -10.375 -8.914 24.038 1.00 92.31 81 THR A CA 1
ATOM 632 C C . THR A 1 81 ? -9.480 -8.252 25.089 1.00 92.31 81 THR A C 1
ATOM 634 O O . THR A 1 81 ? -8.267 -8.449 25.087 1.00 92.31 81 THR A O 1
ATOM 637 N N . ARG A 1 82 ? -10.056 -7.462 26.004 1.00 92.12 82 ARG A N 1
ATOM 638 C CA . ARG A 1 82 ? -9.295 -6.810 27.081 1.00 92.12 82 ARG A CA 1
ATOM 639 C C . ARG A 1 82 ? -8.729 -7.812 28.080 1.00 92.12 82 ARG A C 1
ATOM 641 O O . ARG A 1 82 ? -7.575 -7.661 28.476 1.00 92.12 82 ARG A O 1
ATOM 648 N N . ARG A 1 83 ? -9.526 -8.811 28.458 1.00 90.94 83 ARG A N 1
ATOM 649 C CA . ARG A 1 83 ? -9.127 -9.870 29.392 1.00 90.94 83 ARG A CA 1
ATOM 650 C C . ARG A 1 83 ? -8.021 -10.739 28.812 1.00 90.94 83 ARG A C 1
ATOM 652 O O . ARG A 1 83 ? -7.016 -10.944 29.482 1.00 90.94 83 ARG A O 1
ATOM 659 N N . GLU A 1 84 ? -8.188 -11.175 27.566 1.00 92.62 84 GLU A N 1
ATOM 660 C CA . GLU A 1 84 ? -7.215 -12.019 26.868 1.00 92.62 84 GLU A CA 1
ATOM 661 C C . GLU A 1 84 ? -5.887 -11.287 26.648 1.00 92.62 84 GLU A C 1
ATOM 663 O O . GLU A 1 84 ? -4.815 -11.837 26.887 1.00 92.62 84 GLU A O 1
ATOM 668 N N . LEU A 1 85 ? -5.924 -10.010 26.247 1.00 90.06 85 LEU A N 1
ATOM 669 C CA . LEU A 1 85 ? -4.692 -9.247 26.039 1.00 90.06 85 LEU A CA 1
ATOM 670 C C . LEU A 1 85 ? -4.009 -8.844 27.348 1.00 90.06 85 LEU A C 1
ATOM 672 O O . LEU A 1 85 ? -2.787 -8.701 27.365 1.00 90.06 85 LEU A O 1
ATOM 676 N N . GLY A 1 86 ? -4.763 -8.621 28.428 1.00 90.62 86 GLY A N 1
ATOM 677 C CA . GLY A 1 86 ? -4.234 -8.301 29.752 1.00 90.62 86 GLY A CA 1
ATOM 678 C C . GLY A 1 86 ? -3.177 -7.190 29.730 1.00 90.62 86 GLY A C 1
ATOM 679 O O . GLY A 1 86 ? -3.457 -6.025 29.441 1.00 90.62 86 GLY A O 1
ATOM 680 N N . THR A 1 87 ? -1.925 -7.545 30.026 1.00 89.81 87 THR A N 1
ATOM 681 C CA . THR A 1 87 ? -0.782 -6.611 30.049 1.00 89.81 87 THR A CA 1
ATOM 682 C C . THR A 1 87 ? -0.376 -6.087 28.669 1.00 89.81 87 THR A C 1
ATOM 684 O O . THR A 1 87 ? 0.318 -5.075 28.589 1.00 89.81 87 THR A O 1
ATOM 687 N N . HIS A 1 88 ? -0.818 -6.730 27.589 1.00 92.06 88 HIS A N 1
ATOM 688 C CA . HIS A 1 88 ? -0.549 -6.350 26.203 1.00 92.06 88 HIS A CA 1
ATOM 689 C C . HIS A 1 88 ? -1.628 -5.445 25.600 1.00 92.06 88 HIS A C 1
ATOM 691 O O . HIS A 1 88 ? -1.603 -5.177 24.401 1.00 92.06 88 HIS A O 1
ATOM 697 N N . LEU A 1 89 ? -2.568 -4.937 26.401 1.00 90.50 89 LEU A N 1
ATOM 698 C CA . LEU A 1 89 ? -3.682 -4.134 25.899 1.00 90.50 89 LEU A CA 1
ATOM 699 C C . LEU A 1 89 ? -3.244 -2.854 25.158 1.00 90.50 89 LEU A C 1
ATOM 701 O O . LEU A 1 89 ? -3.885 -2.452 24.187 1.00 90.50 89 LEU A O 1
ATOM 705 N N . SER A 1 90 ? -2.116 -2.251 25.557 1.00 93.25 90 SER A N 1
ATOM 706 C CA . SER A 1 90 ? -1.546 -1.068 24.895 1.00 93.25 90 SER A CA 1
ATOM 707 C C . SER A 1 90 ? -0.899 -1.360 23.542 1.00 93.25 90 SER A C 1
ATOM 709 O O . SER A 1 90 ? -0.655 -0.418 22.784 1.00 93.25 90 SER A O 1
ATOM 711 N N . ARG A 1 91 ? -0.658 -2.636 23.210 1.00 93.00 91 ARG A N 1
ATOM 712 C CA . ARG A 1 91 ? 0.045 -3.047 21.989 1.00 93.00 91 ARG A CA 1
ATOM 713 C C . ARG A 1 91 ? -0.618 -2.504 20.727 1.00 93.00 91 ARG A C 1
ATOM 715 O O . ARG A 1 91 ? 0.081 -2.085 19.818 1.00 93.00 91 ARG A O 1
ATOM 722 N N . GLY A 1 92 ? -1.950 -2.420 20.692 1.00 92.81 92 GLY A N 1
ATOM 723 C CA . GLY A 1 92 ? -2.655 -1.856 19.537 1.00 92.81 92 GLY A CA 1
ATOM 724 C C . GLY A 1 92 ? -2.239 -0.411 19.227 1.00 92.81 92 GLY A C 1
ATOM 725 O O . GLY A 1 92 ? -2.047 -0.062 18.066 1.00 92.81 92 GLY A O 1
ATOM 726 N N . LEU A 1 93 ? -2.056 0.430 20.253 1.00 95.06 93 LEU A N 1
ATOM 727 C CA . LEU A 1 93 ? -1.563 1.802 20.073 1.00 95.06 93 LEU A CA 1
ATOM 728 C C . LEU A 1 93 ? -0.077 1.827 19.686 1.00 95.06 93 LEU A C 1
ATOM 730 O O . LEU A 1 93 ? 0.334 2.680 18.903 1.00 95.06 93 LEU A O 1
ATOM 734 N N . GLU A 1 94 ? 0.727 0.920 20.240 1.00 94.88 94 GLU A N 1
ATOM 735 C CA . GLU A 1 94 ? 2.149 0.789 19.901 1.00 94.88 94 GLU A CA 1
ATOM 736 C C . GLU A 1 94 ? 2.325 0.427 18.422 1.00 94.88 94 GLU A C 1
ATOM 738 O O . GLU A 1 94 ? 3.030 1.140 17.710 1.00 94.88 94 GLU A O 1
ATOM 743 N N . ASP A 1 95 ? 1.604 -0.589 17.942 1.00 93.56 95 ASP A N 1
ATOM 744 C CA . ASP A 1 95 ? 1.622 -1.037 16.547 1.00 93.56 95 ASP A CA 1
ATOM 745 C C . ASP A 1 95 ? 1.123 0.072 15.597 1.00 93.56 95 ASP A C 1
ATOM 747 O O . ASP A 1 95 ? 1.705 0.308 14.535 1.00 93.56 95 ASP A O 1
ATOM 751 N N . LEU A 1 96 ? 0.073 0.807 15.991 1.00 94.94 96 LEU A N 1
ATOM 752 C CA . LEU A 1 96 ? -0.446 1.941 15.219 1.00 94.94 96 LEU A CA 1
ATOM 753 C C . LEU A 1 96 ? 0.579 3.084 15.113 1.00 94.94 96 LEU A C 1
ATOM 755 O O . LEU A 1 96 ? 0.775 3.642 14.034 1.00 94.94 96 LEU A O 1
ATOM 759 N N . ARG A 1 97 ? 1.273 3.412 16.209 1.00 95.50 97 ARG A N 1
ATOM 760 C CA . ARG A 1 97 ? 2.341 4.425 16.216 1.00 95.50 97 ARG A CA 1
ATOM 761 C C . ARG A 1 97 ? 3.567 3.990 15.433 1.00 95.50 97 ARG A C 1
ATOM 763 O O . ARG A 1 97 ? 4.148 4.807 14.723 1.00 95.50 97 ARG A O 1
ATOM 770 N N . GLU A 1 98 ? 3.960 2.725 15.546 1.00 94.06 98 GLU A N 1
ATOM 771 C CA . GLU A 1 98 ? 5.055 2.163 14.759 1.00 94.06 98 GLU A CA 1
ATOM 772 C C . GLU A 1 98 ? 4.744 2.271 13.265 1.00 94.06 98 GLU A C 1
ATOM 774 O O . GLU A 1 98 ? 5.592 2.707 12.484 1.00 94.06 98 GLU A O 1
ATOM 779 N N . ALA A 1 99 ? 3.508 1.958 12.866 1.00 94.19 99 ALA A N 1
ATOM 780 C CA . ALA A 1 99 ? 3.077 2.134 11.490 1.00 94.19 99 ALA A CA 1
ATOM 781 C C . ALA A 1 99 ? 3.090 3.607 11.055 1.00 94.19 99 ALA A C 1
ATOM 783 O O . ALA A 1 99 ? 3.611 3.942 9.988 1.00 94.19 99 ALA A O 1
ATOM 784 N N . TRP A 1 100 ? 2.568 4.498 11.898 1.00 95.12 100 TRP A N 1
ATOM 785 C CA . TRP A 1 100 ? 2.550 5.932 11.624 1.00 95.12 100 TRP A CA 1
ATOM 786 C C . TRP A 1 100 ? 3.952 6.515 11.427 1.00 95.12 100 TRP A C 1
ATOM 788 O O . TRP A 1 100 ? 4.172 7.294 10.499 1.00 95.12 100 TRP A O 1
ATOM 798 N N . ALA A 1 101 ? 4.924 6.067 12.226 1.00 94.31 101 ALA A N 1
ATOM 799 C CA . ALA A 1 101 ? 6.302 6.545 12.180 1.00 94.31 101 ALA A CA 1
ATOM 800 C C . ALA A 1 101 ? 6.969 6.381 10.804 1.00 94.31 101 ALA A C 1
ATOM 802 O O . ALA A 1 101 ? 7.843 7.176 10.457 1.00 94.31 101 ALA A O 1
ATOM 803 N N . TRP A 1 102 ? 6.564 5.386 10.005 1.00 93.56 102 TRP A N 1
ATOM 804 C CA . TRP A 1 102 ? 7.063 5.223 8.636 1.00 93.56 102 TRP A CA 1
ATOM 805 C C . TRP A 1 102 ? 6.079 5.711 7.563 1.00 93.56 102 TRP A C 1
ATOM 807 O O . TRP A 1 102 ? 6.528 6.175 6.514 1.00 93.56 102 TRP A O 1
ATOM 817 N N . LEU A 1 103 ? 4.764 5.670 7.807 1.00 94.38 103 LEU A N 1
ATOM 818 C CA . LEU A 1 103 ? 3.758 6.199 6.876 1.00 94.38 103 LEU A CA 1
ATOM 819 C C . LEU A 1 103 ? 3.866 7.720 6.717 1.00 94.38 103 LEU A C 1
ATOM 821 O O . LEU A 1 103 ? 3.913 8.224 5.592 1.00 94.38 103 LEU A O 1
ATOM 825 N N . HIS A 1 104 ? 3.965 8.446 7.833 1.00 94.12 104 HIS A N 1
ATOM 826 C CA . HIS A 1 104 ? 4.033 9.905 7.863 1.00 94.12 104 HIS A CA 1
ATOM 827 C C . HIS A 1 104 ? 5.168 10.491 7.000 1.00 94.12 104 HIS A C 1
ATOM 829 O O . HIS A 1 104 ? 4.884 11.331 6.133 1.00 94.12 104 HIS A O 1
ATOM 835 N N . PRO A 1 105 ? 6.444 10.065 7.148 1.00 93.25 105 PRO A N 1
ATOM 836 C CA . PRO A 1 105 ? 7.516 10.578 6.303 1.00 93.25 105 PRO A CA 1
ATOM 837 C C . PRO A 1 105 ? 7.356 10.164 4.835 1.00 93.25 105 PRO A C 1
ATOM 839 O O . PRO A 1 105 ? 7.671 10.972 3.960 1.00 93.25 105 PRO A O 1
ATOM 842 N N . THR A 1 106 ? 6.832 8.967 4.532 1.00 90.81 106 THR A N 1
ATOM 843 C CA . THR A 1 106 ? 6.568 8.558 3.140 1.00 90.81 106 THR A CA 1
ATOM 844 C C . THR A 1 106 ? 5.534 9.468 2.478 1.00 90.81 106 THR A C 1
ATOM 846 O O . THR A 1 106 ? 5.763 9.966 1.370 1.00 90.81 106 THR A O 1
ATOM 849 N N . TRP A 1 107 ? 4.401 9.718 3.137 1.00 90.31 107 TRP A N 1
ATOM 850 C CA . TRP A 1 107 ? 3.369 10.599 2.594 1.00 90.31 107 TRP A CA 1
ATOM 851 C C . TRP A 1 107 ? 3.873 12.033 2.449 1.00 90.31 107 TRP A C 1
ATOM 853 O O . TRP A 1 107 ? 3.700 12.628 1.385 1.00 90.31 107 TRP A O 1
ATOM 863 N N . THR A 1 108 ? 4.581 12.554 3.451 1.00 90.06 108 THR A N 1
ATOM 864 C CA . THR A 1 108 ? 5.173 13.900 3.402 1.00 90.06 108 THR A CA 1
ATOM 865 C C . THR A 1 108 ? 6.157 14.040 2.238 1.00 90.06 108 THR A C 1
ATOM 867 O O . THR A 1 108 ? 6.030 14.956 1.423 1.00 90.06 108 THR A O 1
ATOM 870 N N . ALA A 1 109 ? 7.078 13.083 2.074 1.00 85.94 109 ALA A N 1
ATOM 871 C CA . ALA A 1 109 ? 8.035 13.080 0.968 1.00 85.94 109 ALA A CA 1
ATOM 872 C C . ALA A 1 109 ? 7.341 13.044 -0.404 1.00 85.94 109 ALA A C 1
ATOM 874 O O . ALA A 1 109 ? 7.807 13.668 -1.365 1.00 85.94 109 ALA A O 1
ATOM 875 N N . CYS A 1 110 ? 6.206 12.350 -0.504 1.00 80.94 110 CYS A N 1
ATOM 876 C CA . CYS A 1 110 ? 5.398 12.353 -1.714 1.00 80.94 110 CYS A CA 1
ATOM 877 C C . CYS A 1 110 ? 4.792 13.728 -2.012 1.00 80.94 110 CYS A C 1
ATOM 879 O O . CYS A 1 110 ? 4.850 14.176 -3.159 1.00 80.94 110 CYS A O 1
ATOM 881 N N . LEU A 1 111 ? 4.234 14.405 -1.002 1.00 81.31 111 LEU A N 1
ATOM 882 C CA . LEU A 1 111 ? 3.669 15.748 -1.164 1.00 81.31 111 L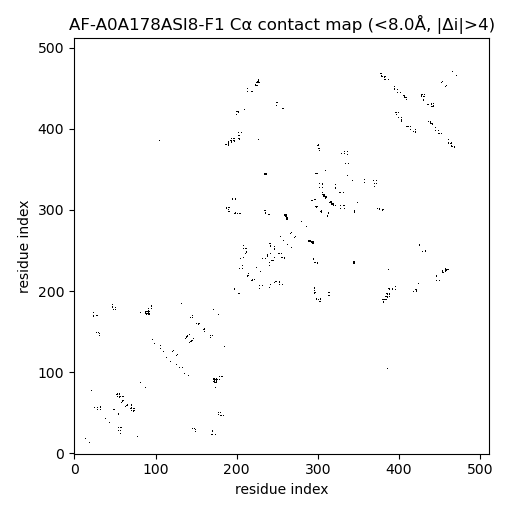EU A CA 1
ATOM 883 C C . LEU A 1 111 ? 4.736 16.760 -1.620 1.00 81.31 111 LEU A C 1
ATOM 885 O O . LEU A 1 111 ? 4.462 17.611 -2.469 1.00 81.31 111 LEU A O 1
ATOM 889 N N . ASP A 1 112 ? 5.955 16.657 -1.087 1.00 80.06 112 ASP A N 1
ATOM 890 C CA . ASP A 1 112 ? 7.045 17.585 -1.397 1.00 80.06 112 ASP A CA 1
ATOM 891 C C . ASP A 1 112 ? 7.649 17.365 -2.786 1.00 80.06 112 ASP A C 1
ATOM 893 O O . ASP A 1 112 ? 7.964 18.325 -3.496 1.00 80.06 112 ASP A O 1
ATOM 897 N N . THR A 1 113 ? 7.777 16.107 -3.214 1.00 68.75 113 THR A N 1
ATOM 898 C CA . THR A 1 113 ? 8.418 15.783 -4.495 1.00 68.75 113 THR A CA 1
ATOM 899 C C . THR A 1 113 ? 7.610 16.314 -5.684 1.00 68.75 113 THR A C 1
ATOM 901 O O . THR A 1 113 ? 8.193 16.778 -6.666 1.00 68.75 113 THR A O 1
ATOM 904 N N . ASP A 1 114 ? 6.278 16.328 -5.611 1.00 58.94 114 ASP A N 1
ATOM 905 C CA . ASP A 1 114 ? 5.428 16.740 -6.733 1.00 58.94 114 ASP A CA 1
ATOM 906 C C . ASP A 1 114 ? 5.137 18.245 -6.817 1.00 58.94 114 ASP A C 1
ATOM 908 O O . ASP A 1 114 ? 4.828 18.737 -7.909 1.00 58.94 114 ASP A O 1
ATOM 912 N N . ARG A 1 115 ? 5.365 19.024 -5.746 1.00 58.50 115 ARG A N 1
ATOM 913 C CA . ARG A 1 115 ? 5.391 20.503 -5.831 1.00 58.50 115 ARG A CA 1
ATOM 914 C C . ARG A 1 115 ? 6.370 20.996 -6.901 1.00 58.50 115 ARG A C 1
ATOM 916 O O . ARG A 1 115 ? 6.142 22.029 -7.525 1.00 58.50 115 ARG A O 1
ATOM 923 N N . THR A 1 116 ? 7.420 20.223 -7.178 1.00 53.34 116 THR A N 1
ATOM 924 C CA . THR A 1 116 ? 8.416 20.536 -8.212 1.00 53.34 116 THR A CA 1
ATOM 925 C C . THR A 1 116 ? 7.944 20.276 -9.651 1.00 53.34 116 THR A C 1
ATOM 927 O O . THR A 1 116 ? 8.614 20.705 -10.589 1.00 53.34 116 THR A O 1
ATOM 930 N N . ARG A 1 117 ? 6.804 19.595 -9.862 1.00 55.25 117 ARG A N 1
ATOM 931 C CA . ARG A 1 117 ? 6.330 19.166 -11.193 1.00 55.25 117 ARG A CA 1
ATOM 932 C C . ARG A 1 117 ? 5.238 20.024 -11.827 1.00 55.25 117 ARG A C 1
ATOM 934 O O . ARG A 1 117 ? 5.037 19.921 -13.034 1.00 55.25 117 ARG A O 1
ATOM 941 N N . GLY A 1 118 ? 4.503 20.823 -11.054 1.00 50.19 118 GLY A N 1
ATOM 942 C CA . GLY A 1 118 ? 3.454 21.705 -11.588 1.00 50.19 118 GLY A CA 1
ATOM 943 C C . GLY A 1 118 ? 2.272 20.997 -12.282 1.00 50.19 118 GLY A C 1
ATOM 944 O O . GLY A 1 118 ? 1.578 21.623 -13.087 1.00 50.19 118 GLY A O 1
ATOM 945 N N . ILE A 1 119 ? 2.016 19.708 -12.005 1.00 56.19 119 ILE A N 1
ATOM 946 C CA . ILE A 1 119 ? 0.911 18.956 -12.628 1.00 56.19 119 ILE A CA 1
ATOM 947 C C . ILE A 1 119 ? -0.407 19.255 -11.893 1.00 56.19 119 ILE A C 1
ATOM 949 O O . ILE A 1 119 ? -0.782 18.567 -10.944 1.00 56.19 119 ILE A O 1
ATOM 953 N N . LYS A 1 120 ? -1.141 20.263 -12.378 1.00 51.84 120 LYS A N 1
ATOM 954 C CA . LYS A 1 120 ? -2.373 20.792 -11.755 1.00 51.84 120 LYS A CA 1
ATOM 955 C C . LYS A 1 120 ? -3.485 19.755 -11.501 1.00 51.84 120 LYS A C 1
ATOM 957 O O . LYS A 1 120 ? -4.247 19.913 -10.556 1.00 51.84 120 LYS A O 1
ATOM 962 N N . ASN A 1 121 ? -3.580 18.688 -12.302 1.00 55.22 121 ASN A N 1
ATOM 963 C CA . ASN A 1 121 ? -4.677 17.709 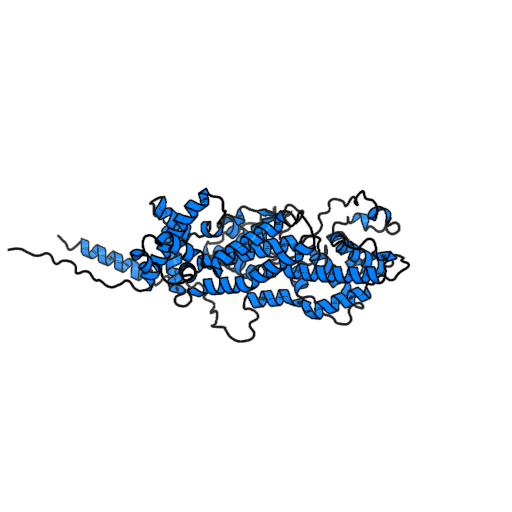-12.193 1.00 55.22 121 ASN A CA 1
ATOM 964 C C . ASN A 1 121 ? -4.421 16.576 -11.187 1.00 55.22 121 ASN A C 1
ATOM 966 O O . ASN A 1 121 ? -5.377 15.976 -10.705 1.00 55.22 121 ASN A O 1
ATOM 970 N N . ILE A 1 122 ? -3.161 16.278 -10.851 1.00 58.41 122 ILE A N 1
ATOM 971 C CA . ILE A 1 122 ? -2.860 15.257 -9.833 1.00 58.41 122 ILE A CA 1
ATOM 972 C C . ILE A 1 122 ? -3.132 15.849 -8.439 1.00 58.41 122 ILE A C 1
ATOM 974 O O . ILE A 1 122 ? -3.559 15.117 -7.547 1.00 58.41 122 ILE A O 1
ATOM 978 N N . GLU A 1 123 ? -2.966 17.177 -8.280 1.00 58.03 123 GLU A N 1
ATOM 979 C CA . GLU A 1 123 ? -3.122 17.909 -7.011 1.00 58.03 123 GLU A CA 1
ATOM 980 C C . GLU A 1 123 ? -4.452 17.600 -6.299 1.00 58.03 123 GLU A C 1
ATOM 982 O O . GLU A 1 123 ? -4.478 17.254 -5.117 1.00 58.03 123 GLU A O 1
ATOM 987 N N . GLN A 1 124 ? -5.555 17.651 -7.048 1.00 59.03 124 GLN A N 1
ATOM 988 C CA . GLN A 1 124 ? -6.903 17.469 -6.506 1.00 59.03 124 GLN A CA 1
ATOM 989 C C . GLN A 1 124 ? -7.290 16.002 -6.281 1.00 59.03 124 GLN A C 1
ATOM 991 O O . GLN A 1 124 ? -8.028 15.716 -5.344 1.00 59.03 124 GLN A O 1
ATOM 996 N N . VAL A 1 125 ? -6.813 15.076 -7.120 1.00 62.47 125 VAL A N 1
ATOM 997 C CA . VAL A 1 125 ? -7.274 13.673 -7.108 1.00 62.47 125 VAL A CA 1
ATOM 998 C C . VAL A 1 125 ? -6.472 12.802 -6.139 1.00 62.47 125 VAL A C 1
ATOM 1000 O O . VAL A 1 125 ? -7.026 11.866 -5.566 1.00 62.47 125 VAL A O 1
ATOM 1003 N N . CYS A 1 126 ? -5.183 13.098 -5.940 1.00 66.38 126 CYS A N 1
ATOM 1004 C CA . CYS A 1 126 ? -4.304 12.254 -5.126 1.00 66.38 126 CYS A CA 1
ATOM 1005 C C . CYS A 1 126 ? -3.834 12.916 -3.826 1.00 66.38 126 CYS A C 1
ATOM 1007 O O . CYS A 1 126 ? -3.706 12.219 -2.830 1.00 66.38 126 CYS A O 1
ATOM 1009 N N . TYR A 1 127 ? -3.585 14.231 -3.787 1.00 75.94 127 TYR A N 1
ATOM 1010 C CA . TYR A 1 127 ? -2.894 14.826 -2.628 1.00 75.94 127 TYR A CA 1
ATOM 1011 C C . TYR A 1 127 ? -3.818 15.441 -1.596 1.00 75.94 127 TYR A C 1
ATOM 1013 O O . TYR A 1 127 ? -3.455 15.447 -0.425 1.00 75.94 127 TYR A O 1
ATOM 1021 N N . LYS A 1 128 ? -4.976 15.983 -1.996 1.00 80.69 128 LYS A N 1
ATOM 1022 C CA . LYS A 1 128 ? -5.955 16.482 -1.022 1.00 80.69 128 LYS A CA 1
ATOM 1023 C C . LYS A 1 128 ? -6.309 15.383 -0.002 1.00 80.69 128 LYS A C 1
ATOM 1025 O O . LYS A 1 128 ? -6.102 15.639 1.178 1.00 80.69 128 LYS A O 1
ATOM 1030 N N . PRO A 1 129 ? -6.670 14.159 -0.426 1.00 79.50 129 PRO A N 1
ATOM 1031 C CA . PRO A 1 129 ? -6.946 13.094 0.529 1.00 79.50 129 PRO A CA 1
ATOM 1032 C C . PRO A 1 129 ? -5.729 12.672 1.360 1.00 79.50 129 PRO A C 1
ATOM 1034 O O . PRO A 1 129 ? -5.877 12.388 2.534 1.00 79.50 129 PRO A O 1
ATOM 1037 N N . VAL A 1 130 ? -4.515 12.661 0.790 1.00 84.56 130 VAL A N 1
ATOM 1038 C CA . VAL A 1 130 ? -3.291 12.344 1.556 1.00 84.56 130 VAL A CA 1
ATOM 1039 C C . VAL A 1 130 ? -3.006 13.414 2.616 1.00 84.56 130 VAL A C 1
ATOM 1041 O O . VAL A 1 130 ? -2.590 13.085 3.718 1.00 84.56 130 VAL A O 1
ATOM 1044 N N . LYS A 1 131 ? -3.238 14.698 2.315 1.00 87.88 131 LYS A N 1
ATOM 1045 C CA . LYS A 1 131 ? -3.106 15.787 3.297 1.00 87.88 131 LYS A CA 1
ATOM 1046 C C . LYS A 1 131 ? -4.149 15.680 4.403 1.00 87.88 131 LYS A C 1
ATOM 1048 O O . LYS A 1 131 ? -3.805 15.884 5.560 1.00 87.88 131 LYS A O 1
ATOM 1053 N N . GLU A 1 132 ? -5.394 15.389 4.033 1.00 86.69 132 GLU A N 1
ATOM 1054 C CA . GLU A 1 132 ? -6.484 15.154 4.985 1.00 86.69 132 GLU A CA 1
ATOM 1055 C C . GLU A 1 132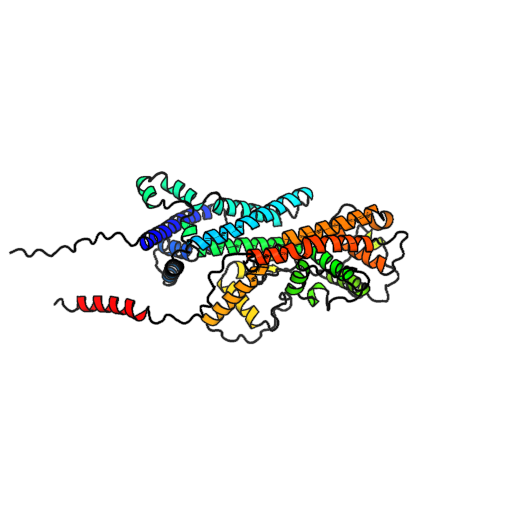 ? -6.157 13.961 5.886 1.00 86.69 132 GLU A C 1
ATOM 1057 O O . GLU A 1 132 ? -6.305 14.061 7.098 1.00 86.69 132 GLU A O 1
ATOM 1062 N N . GLU A 1 133 ? -5.599 12.891 5.319 1.00 87.06 133 GLU A N 1
ATOM 1063 C CA . GLU A 1 133 ? -5.162 11.720 6.074 1.00 87.06 133 GLU A CA 1
ATOM 1064 C C . GLU A 1 133 ? -4.022 12.035 7.043 1.00 87.06 133 GLU A C 1
ATOM 1066 O O . GLU A 1 133 ? -4.081 11.639 8.204 1.00 87.06 133 GLU A O 1
ATOM 1071 N N . ILE A 1 134 ? -3.000 12.777 6.595 1.00 91.75 134 ILE A N 1
ATOM 1072 C CA . ILE A 1 134 ? -1.902 13.205 7.471 1.00 91.75 134 ILE A CA 1
ATOM 1073 C C . ILE A 1 134 ? -2.439 14.038 8.632 1.00 91.75 134 ILE A C 1
ATOM 1075 O O . ILE A 1 134 ? -2.095 13.762 9.775 1.00 91.75 134 ILE A O 1
ATOM 1079 N N . ALA A 1 135 ? -3.276 15.039 8.344 1.00 91.25 135 ALA A N 1
ATOM 1080 C CA . ALA A 1 135 ? -3.845 15.902 9.374 1.00 91.25 135 ALA A CA 1
ATOM 1081 C C . ALA A 1 135 ? -4.640 15.079 10.396 1.00 91.25 135 ALA A C 1
ATOM 1083 O O . ALA A 1 135 ? -4.393 15.179 11.593 1.00 91.25 135 ALA A O 1
ATOM 1084 N N . ARG A 1 136 ? -5.509 14.187 9.909 1.00 88.44 136 ARG A N 1
ATOM 1085 C CA . ARG A 1 136 ? -6.328 13.298 10.736 1.00 88.44 136 ARG A CA 1
ATOM 1086 C C . ARG A 1 136 ? -5.482 12.396 11.635 1.00 88.44 136 ARG A C 1
ATOM 1088 O O . ARG A 1 136 ? -5.753 12.290 12.826 1.00 88.44 136 ARG A O 1
ATOM 1095 N N . MET A 1 137 ? -4.446 11.766 11.085 1.00 91.00 137 MET A N 1
ATOM 1096 C CA . MET A 1 137 ? -3.566 10.871 11.840 1.00 91.00 137 MET A CA 1
ATOM 1097 C C . MET A 1 137 ? -2.677 11.616 12.840 1.00 91.00 137 MET A C 1
ATOM 1099 O O . MET A 1 137 ? -2.461 11.109 13.940 1.00 91.00 137 MET A O 1
ATOM 1103 N N . SER A 1 138 ? -2.206 12.820 12.506 1.00 93.38 138 SER A N 1
ATOM 1104 C CA . SER A 1 138 ? -1.450 13.658 13.443 1.00 93.38 138 SER A CA 1
ATOM 1105 C C . SER A 1 138 ? -2.310 14.151 14.603 1.00 93.38 138 SER A C 1
ATOM 1107 O O . SER A 1 138 ? -1.897 14.022 15.754 1.00 93.38 138 SER A O 1
ATOM 1109 N N . GLU A 1 139 ? -3.536 14.614 14.344 1.00 90.19 139 GLU A N 1
ATOM 1110 C CA . GLU A 1 139 ? -4.488 14.942 15.415 1.00 90.19 139 GLU A CA 1
ATOM 1111 C C . GLU A 1 139 ? -4.712 13.725 16.335 1.00 90.19 139 GLU A C 1
ATOM 1113 O O . GLU A 1 139 ? -4.675 13.828 17.563 1.00 90.19 139 GLU A O 1
ATOM 1118 N N . LEU A 1 140 ? -4.879 12.536 15.748 1.00 89.38 140 LEU A N 1
ATOM 1119 C CA . LEU A 1 140 ? -5.127 11.301 16.488 1.00 89.38 140 LEU A CA 1
ATOM 1120 C C . LEU A 1 140 ? -3.943 10.862 17.366 1.00 89.38 140 LEU A C 1
ATOM 1122 O O . LEU A 1 140 ? -4.137 10.490 18.525 1.00 89.38 140 LEU A O 1
ATOM 1126 N N . LEU A 1 141 ? -2.732 10.836 16.800 1.00 92.19 141 LEU A N 1
ATOM 1127 C CA . LEU A 1 141 ? -1.575 10.139 17.376 1.00 92.19 141 LEU A CA 1
ATOM 1128 C C . LEU A 1 141 ? -0.517 11.050 17.988 1.00 92.19 141 LEU A C 1
ATOM 1130 O O . LEU A 1 141 ? 0.199 10.579 18.880 1.00 92.19 141 LEU A O 1
ATOM 1134 N N . ASP A 1 142 ? -0.420 12.292 17.512 1.00 91.81 142 ASP A N 1
ATOM 1135 C CA . ASP A 1 142 ? 0.548 13.282 17.984 1.00 91.81 142 ASP A CA 1
ATOM 1136 C C . ASP A 1 142 ? -0.100 14.228 19.011 1.00 91.81 142 ASP A C 1
ATOM 1138 O O . ASP A 1 142 ? 0.528 14.571 20.016 1.00 91.81 142 ASP A O 1
ATOM 1142 N N . GLU A 1 143 ? -1.369 14.602 18.801 1.00 90.56 143 GLU A N 1
ATOM 1143 C CA . GLU A 1 143 ? -2.090 15.569 19.647 1.00 90.56 143 GLU A CA 1
ATOM 1144 C C . GLU A 1 143 ? -3.037 14.934 20.678 1.00 90.56 143 GLU A C 1
ATOM 1146 O O . GLU A 1 143 ? -3.572 15.643 21.528 1.00 90.56 143 GLU A O 1
ATOM 1151 N N . ASP A 1 144 ? -3.223 13.609 20.646 1.00 89.00 144 ASP A N 1
ATOM 1152 C CA . ASP A 1 144 ? -4.194 12.900 21.492 1.00 89.00 144 ASP A CA 1
ATOM 1153 C C . ASP A 1 144 ? -5.601 13.504 21.382 1.00 89.00 144 ASP A C 1
ATOM 1155 O O . ASP A 1 144 ? -6.227 13.863 22.386 1.00 89.00 144 ASP A O 1
ATOM 1159 N N . PHE A 1 145 ? -6.103 13.623 20.147 1.00 86.69 145 PHE A N 1
ATOM 1160 C CA . PHE A 1 145 ? -7.412 14.206 19.831 1.00 86.69 145 PHE A CA 1
ATOM 1161 C C . PHE A 1 145 ? -8.521 13.780 20.807 1.00 86.69 145 PHE A C 1
ATOM 1163 O O . PHE A 1 145 ? -9.341 14.594 21.232 1.00 86.69 145 PHE A O 1
ATOM 1170 N N . MET A 1 146 ? -8.523 12.507 21.208 1.00 82.81 146 MET A N 1
ATOM 1171 C CA . MET A 1 146 ? -9.505 11.948 22.135 1.00 82.81 146 MET A CA 1
ATOM 1172 C C . MET A 1 146 ? -9.436 12.560 23.532 1.00 82.81 146 MET A C 1
ATOM 1174 O O . MET A 1 146 ? -10.477 12.874 24.111 1.00 82.81 146 MET A O 1
ATOM 1178 N N . GLN A 1 147 ? -8.234 12.739 24.079 1.00 85.06 147 GLN A N 1
ATOM 1179 C CA . GLN A 1 147 ? -8.070 13.412 25.360 1.00 85.06 147 GLN A CA 1
ATOM 1180 C C . GLN A 1 147 ? -8.410 14.899 25.238 1.00 85.06 147 GLN A C 1
ATOM 1182 O O . GLN A 1 147 ? -9.128 15.410 26.092 1.00 85.06 147 GLN A O 1
ATOM 1187 N N . GLY A 1 148 ? -8.005 15.564 24.151 1.00 85.94 148 GLY A N 1
ATOM 1188 C CA . GLY A 1 148 ? -8.376 16.961 23.893 1.00 85.94 148 GLY A CA 1
ATOM 1189 C C . GLY A 1 148 ? -9.895 17.174 23.852 1.00 85.94 148 GLY A C 1
ATOM 1190 O O . GLY A 1 148 ? -10.417 18.111 24.456 1.00 85.94 148 GLY A O 1
ATOM 1191 N N . LEU A 1 149 ? -10.626 16.250 23.224 1.00 83.06 149 LEU A N 1
ATOM 1192 C CA . LEU A 1 149 ? -12.087 16.262 23.166 1.00 83.06 149 LEU A CA 1
ATOM 1193 C C . LEU A 1 149 ? -12.734 16.098 24.551 1.00 83.06 149 LEU A C 1
ATOM 1195 O O . LEU A 1 149 ? -13.712 16.777 24.873 1.00 83.06 149 LEU A O 1
ATOM 1199 N N . LEU A 1 150 ? -12.191 15.198 25.375 1.00 81.62 150 LEU A N 1
ATOM 1200 C CA . LEU A 1 150 ? -12.649 14.987 26.749 1.00 81.62 150 LEU A CA 1
ATOM 1201 C C . LEU A 1 150 ? -12.371 16.207 27.623 1.00 81.62 150 LEU A C 1
ATOM 1203 O O . LEU A 1 150 ? -13.257 16.641 28.360 1.00 81.62 150 LEU A O 1
ATOM 1207 N N . ASP A 1 151 ? -11.171 16.773 27.516 1.00 84.31 151 ASP A N 1
ATOM 1208 C CA . ASP A 1 151 ? -10.767 17.976 28.234 1.00 84.31 151 ASP A CA 1
ATOM 1209 C C . ASP A 1 151 ? -11.724 19.125 27.900 1.00 84.31 151 ASP A C 1
ATOM 1211 O O . ASP A 1 151 ? -12.258 19.768 28.804 1.00 84.31 151 ASP A O 1
ATOM 1215 N N . ASP A 1 152 ? -12.030 19.325 26.616 1.00 84.69 152 ASP A N 1
ATOM 1216 C CA . ASP A 1 152 ? -12.963 20.350 26.148 1.00 84.69 152 ASP A CA 1
ATOM 1217 C C . ASP A 1 152 ? -14.381 20.174 26.699 1.00 84.69 152 ASP A C 1
ATOM 1219 O O . ASP A 1 152 ? -14.984 21.143 27.168 1.00 84.69 152 ASP A O 1
ATOM 1223 N N . GLN A 1 153 ? -14.913 18.949 26.688 1.00 79.94 153 GLN A N 1
ATOM 1224 C CA . GLN A 1 153 ? -16.247 18.657 27.223 1.00 79.94 153 GLN A CA 1
ATOM 1225 C C . GLN A 1 153 ? -16.326 18.839 28.741 1.00 79.94 153 GLN A C 1
ATOM 1227 O O . GLN A 1 153 ? -17.348 19.278 29.270 1.00 79.94 153 GLN A O 1
ATOM 1232 N N . MET A 1 154 ? -15.247 18.516 29.448 1.00 78.81 154 MET A N 1
ATOM 1233 C CA . MET A 1 154 ? -15.223 18.476 30.908 1.00 78.81 154 MET A CA 1
ATOM 1234 C C . MET A 1 154 ? -14.692 19.768 31.548 1.00 78.81 154 MET A C 1
ATOM 1236 O O . MET A 1 154 ? -14.729 19.893 32.774 1.00 78.81 154 MET A O 1
ATOM 1240 N N . LYS A 1 155 ? -14.281 20.772 30.753 1.00 81.44 155 LYS A N 1
ATOM 1241 C CA . LYS A 1 155 ? -13.839 22.108 31.216 1.00 81.44 155 LYS A CA 1
ATOM 1242 C C . LYS A 1 155 ? -14.785 22.755 32.234 1.00 81.44 155 LYS A C 1
ATOM 1244 O O . LYS A 1 155 ? -14.336 23.473 33.125 1.00 81.44 155 LYS A O 1
ATOM 1249 N N . HIS A 1 156 ? -16.089 22.502 32.122 1.00 77.19 156 HIS A N 1
ATOM 1250 C CA . HIS A 1 156 ? -17.112 23.078 33.002 1.00 77.19 156 HIS A CA 1
ATOM 1251 C C . HIS A 1 156 ? -17.510 22.174 34.186 1.00 77.19 156 HIS A C 1
ATOM 1253 O O . HIS A 1 156 ? -18.317 22.590 35.017 1.00 77.19 156 HIS A O 1
ATOM 1259 N N . GLN A 1 157 ? -16.943 20.966 34.298 1.00 76.50 157 GLN A N 1
ATOM 1260 C CA . GLN A 1 157 ? -17.239 19.982 35.351 1.00 76.50 157 GLN A CA 1
ATOM 1261 C C . GLN A 1 157 ? -15.948 19.383 35.953 1.00 76.50 157 GLN A C 1
ATOM 1263 O O . GLN A 1 157 ? -15.704 18.177 35.880 1.00 76.50 157 GLN A O 1
ATOM 1268 N N . PRO A 1 158 ? -15.099 20.200 36.609 1.00 69.12 158 PRO A N 1
ATOM 1269 C CA . PRO A 1 158 ? -13.767 19.776 37.056 1.00 69.12 158 PRO A CA 1
ATOM 1270 C C . PRO A 1 158 ? -13.781 18.666 38.119 1.00 69.12 158 PRO A C 1
ATOM 1272 O O . PRO A 1 158 ? -12.808 17.925 38.242 1.00 69.12 158 PRO A O 1
ATOM 1275 N N . LYS A 1 159 ? -14.872 18.531 38.887 1.00 71.50 159 LYS A N 1
ATOM 1276 C CA . LYS A 1 159 ? -15.028 17.458 39.885 1.00 71.50 159 LYS A CA 1
ATOM 1277 C C . LYS A 1 159 ? -15.263 16.088 39.249 1.00 71.50 159 LYS A C 1
ATOM 1279 O O . LYS A 1 159 ? -14.824 15.087 39.805 1.00 71.50 159 LYS A O 1
ATOM 1284 N N . ASP A 1 160 ? -15.922 16.056 38.097 1.00 68.94 160 ASP A N 1
ATOM 1285 C CA . ASP A 1 160 ? -16.173 14.820 37.360 1.00 68.94 160 ASP A CA 1
ATOM 1286 C C . ASP A 1 160 ? -14.965 14.475 36.485 1.00 68.94 160 ASP A C 1
ATOM 1288 O O . ASP A 1 160 ? -14.589 13.310 36.377 1.00 68.94 160 ASP A O 1
ATOM 1292 N N . PHE A 1 161 ? -14.262 15.492 35.973 1.00 69.88 161 PHE A N 1
ATOM 1293 C CA . PHE A 1 161 ? -13.059 15.326 35.157 1.00 69.88 161 PHE A CA 1
ATOM 1294 C C . PHE A 1 161 ? -11.966 14.472 35.815 1.00 69.88 161 PHE A C 1
ATOM 1296 O O . PHE A 1 161 ? -11.379 13.618 35.151 1.00 69.88 161 PHE A O 1
ATOM 1303 N N . SER A 1 162 ? -11.713 14.626 37.122 1.00 71.81 162 SER A N 1
ATOM 1304 C CA . SER A 1 162 ? -10.696 13.808 37.804 1.00 71.81 162 SER A CA 1
ATOM 1305 C C . SER A 1 162 ? -11.033 12.313 37.833 1.00 71.81 162 SER A C 1
ATOM 1307 O O . SER A 1 162 ? -10.131 11.499 38.005 1.00 71.81 162 SER A O 1
ATOM 1309 N N . ASN A 1 163 ? -12.306 11.942 37.654 1.00 72.88 163 ASN A N 1
ATOM 1310 C CA . ASN A 1 163 ? -12.729 10.542 37.578 1.00 72.88 163 ASN A CA 1
ATOM 1311 C C . ASN A 1 163 ? -12.528 9.952 36.169 1.00 72.88 163 ASN A C 1
ATOM 1313 O O . ASN A 1 163 ? -12.332 8.742 36.032 1.00 72.88 163 ASN A O 1
ATOM 1317 N N . PHE A 1 164 ? -12.538 10.803 35.134 1.00 73.12 164 PHE A N 1
ATOM 1318 C CA . PHE A 1 164 ? -12.391 10.411 33.727 1.00 73.12 164 PHE A CA 1
ATOM 1319 C C . PHE A 1 164 ? -10.965 10.532 33.188 1.00 73.12 164 PHE A C 1
ATOM 1321 O O . PHE A 1 164 ? -10.632 9.852 32.215 1.00 73.12 164 PHE A O 1
ATOM 1328 N N . ASN A 1 165 ? -10.119 11.361 33.803 1.00 79.12 165 ASN A N 1
ATOM 1329 C CA . ASN A 1 165 ? -8.728 11.506 33.399 1.00 79.12 165 ASN A CA 1
ATOM 1330 C C . ASN A 1 165 ? -7.911 10.273 33.818 1.00 79.12 165 ASN A C 1
ATOM 1332 O O . ASN A 1 165 ? -7.612 10.060 34.993 1.00 79.12 165 ASN A O 1
ATOM 1336 N N . ARG A 1 166 ? -7.533 9.458 32.830 1.00 83.12 166 ARG A N 1
ATOM 1337 C CA . ARG A 1 166 ? -6.715 8.245 32.999 1.00 83.12 166 ARG A CA 1
ATOM 1338 C C . ARG A 1 166 ? -5.368 8.345 32.268 1.00 83.12 166 ARG A C 1
ATOM 1340 O O . ARG A 1 166 ? -4.706 7.337 31.996 1.00 83.12 166 ARG A O 1
ATOM 1347 N N . GLY A 1 167 ? -4.943 9.577 31.990 1.00 86.94 167 GLY A N 1
ATOM 1348 C CA . GLY A 1 167 ? -3.722 9.905 31.262 1.00 86.94 167 GLY A CA 1
ATOM 1349 C C . GLY A 1 167 ? -3.849 9.735 29.749 1.00 86.94 167 GLY A C 1
ATOM 1350 O O . GLY A 1 167 ? -4.805 9.145 29.246 1.00 86.94 167 GLY A O 1
ATOM 1351 N N . SER A 1 168 ? -2.834 10.212 29.033 1.00 90.62 168 SER A N 1
ATOM 1352 C CA . SER A 1 168 ? -2.849 10.348 27.576 1.00 90.62 168 SER A CA 1
ATOM 1353 C C . SER A 1 168 ? -3.168 9.047 26.839 1.00 90.62 168 SER A C 1
ATOM 1355 O O . SER A 1 168 ? -2.731 7.963 27.233 1.00 90.62 168 SER A O 1
ATOM 1357 N N . TYR A 1 169 ? -3.910 9.151 25.744 1.00 93.06 169 TYR A N 1
ATOM 1358 C CA . TYR A 1 169 ? -4.282 8.080 24.834 1.00 93.06 169 TYR A CA 1
ATOM 1359 C C . TYR A 1 169 ? -5.025 6.946 25.543 1.00 93.06 169 TYR A C 1
ATOM 1361 O O . TYR A 1 169 ? -4.872 5.783 25.173 1.00 93.06 169 TYR A O 1
ATOM 1369 N N . PHE A 1 170 ? -5.780 7.237 26.613 1.00 92.69 170 PHE A N 1
ATOM 1370 C CA . PHE A 1 170 ? -6.453 6.195 27.394 1.00 92.69 170 PHE A CA 1
ATOM 1371 C C . PHE A 1 170 ? -7.334 5.308 26.516 1.00 92.69 170 PHE A C 1
ATOM 1373 O O . PHE A 1 170 ? -7.185 4.092 26.593 1.00 92.69 170 PHE A O 1
ATOM 1380 N N . LEU A 1 171 ? -8.179 5.892 25.656 1.00 90.56 171 LEU A N 1
ATOM 1381 C CA . LEU A 1 171 ? -9.066 5.128 24.778 1.00 90.56 171 LEU A CA 1
ATOM 1382 C C . LEU A 1 171 ? -8.278 4.170 23.871 1.00 90.56 171 LEU A C 1
ATOM 1384 O O . LEU A 1 171 ? -8.541 2.973 23.880 1.00 90.56 171 LEU A O 1
ATOM 1388 N N . PHE A 1 172 ? -7.252 4.654 23.166 1.00 91.81 172 PHE A N 1
ATOM 1389 C CA . PHE A 1 172 ? -6.436 3.813 22.279 1.00 91.81 172 PHE A CA 1
ATOM 1390 C C . PHE A 1 172 ? -5.609 2.761 23.027 1.00 91.81 172 PHE A C 1
ATOM 1392 O O . PHE A 1 172 ? -5.451 1.644 22.544 1.00 91.81 172 PHE A O 1
ATOM 1399 N N . ARG A 1 173 ? -5.140 3.061 24.245 1.00 93.81 173 ARG A N 1
ATOM 1400 C CA . ARG A 1 173 ? -4.490 2.068 25.121 1.00 93.81 173 ARG A CA 1
ATOM 1401 C C . ARG A 1 173 ? -5.444 0.980 25.615 1.00 93.81 173 ARG A C 1
ATOM 1403 O O . ARG A 1 173 ? -4.976 0.004 26.184 1.00 93.81 173 ARG A O 1
ATOM 1410 N N . ASN A 1 174 ? -6.753 1.171 25.456 1.00 93.44 174 ASN A N 1
ATOM 1411 C CA . ASN A 1 174 ? -7.807 0.331 26.019 1.00 93.44 174 ASN A CA 1
ATOM 1412 C C . ASN A 1 174 ? -8.768 -0.247 24.966 1.00 93.44 174 ASN A C 1
ATOM 1414 O O . ASN A 1 174 ? -9.671 -1.006 25.331 1.00 93.44 174 ASN A O 1
ATOM 1418 N N . HIS A 1 175 ? -8.575 0.093 23.690 1.00 93.44 175 HIS A N 1
ATOM 1419 C CA . HIS A 1 175 ? -9.450 -0.274 22.581 1.00 93.44 175 HIS A CA 1
ATOM 1420 C C . HIS A 1 175 ? -8.635 -0.748 21.357 1.00 93.44 175 HIS A C 1
ATOM 1422 O O . HIS A 1 175 ? -8.664 -0.121 20.295 1.00 93.44 175 HIS A O 1
ATOM 1428 N N . PRO A 1 176 ? -7.920 -1.883 21.461 1.00 93.31 176 PRO A N 1
ATOM 1429 C CA . PRO A 1 176 ? -7.015 -2.373 20.414 1.00 93.31 176 PRO A CA 1
ATOM 1430 C C . PRO A 1 176 ? -7.707 -2.623 19.067 1.00 93.31 176 PRO A C 1
ATOM 1432 O O . PRO A 1 176 ? -7.090 -2.439 18.023 1.00 93.31 176 PRO A O 1
ATOM 1435 N N . LEU A 1 177 ? -9.000 -2.969 19.072 1.00 92.56 177 LEU A N 1
ATOM 1436 C CA . LEU A 1 177 ? -9.795 -3.141 17.850 1.00 92.56 177 LEU A CA 1
ATOM 1437 C C . LEU A 1 177 ? -9.898 -1.843 17.034 1.00 92.56 177 LEU A C 1
ATOM 1439 O O . LEU A 1 177 ? -9.765 -1.870 15.816 1.00 92.56 177 LEU A O 1
ATOM 1443 N N . LEU A 1 178 ? -10.041 -0.700 17.712 1.00 92.19 178 LEU A N 1
ATOM 1444 C CA . LEU A 1 178 ? -10.130 0.611 17.072 1.00 92.19 178 LEU A CA 1
ATOM 1445 C C . LEU A 1 178 ? -8.763 0.999 16.506 1.00 92.19 178 LEU A C 1
ATOM 1447 O O . LEU A 1 178 ? -8.685 1.486 15.383 1.00 92.19 178 LEU A O 1
ATOM 1451 N N . CYS A 1 179 ? -7.678 0.714 17.236 1.00 94.62 179 CYS A N 1
ATOM 1452 C CA . CYS A 1 179 ? -6.321 0.879 16.711 1.00 94.62 179 CYS A CA 1
ATOM 1453 C C . CYS A 1 179 ? -6.101 0.052 15.436 1.00 94.62 179 CYS A C 1
ATOM 1455 O O . CYS A 1 179 ? -5.520 0.551 14.475 1.00 94.62 179 CYS A O 1
ATOM 1457 N N . GLY A 1 180 ? -6.588 -1.193 15.416 1.00 92.94 180 GLY A N 1
ATOM 1458 C CA . GLY A 1 180 ? -6.524 -2.075 14.252 1.00 92.94 180 GLY A CA 1
ATOM 1459 C C . GLY A 1 180 ? -7.278 -1.521 13.041 1.00 92.94 180 GLY A C 1
ATOM 1460 O O . GLY A 1 180 ? -6.734 -1.539 11.939 1.00 92.94 180 GLY A O 1
ATOM 1461 N N . LEU A 1 181 ? -8.479 -0.967 13.245 1.00 91.81 181 LEU A N 1
ATOM 1462 C CA . LEU A 1 181 ? -9.255 -0.314 12.182 1.00 91.81 181 LEU A CA 1
ATOM 1463 C C . LEU A 1 181 ? -8.511 0.896 11.598 1.00 91.81 181 LEU A C 1
ATOM 1465 O O . LEU A 1 181 ? -8.368 0.998 10.382 1.00 91.81 181 LEU A O 1
ATOM 1469 N N . TRP A 1 182 ? -7.964 1.766 12.453 1.00 92.50 182 TRP A N 1
ATOM 1470 C CA . TRP A 1 182 ? -7.162 2.917 12.020 1.00 92.50 182 TRP A CA 1
ATOM 1471 C C . TRP A 1 182 ? -5.899 2.513 11.260 1.00 92.50 182 TRP A C 1
ATOM 1473 O O . TRP A 1 182 ? -5.569 3.107 10.230 1.00 92.50 182 TRP A O 1
ATOM 1483 N N . LEU A 1 183 ? -5.202 1.484 11.747 1.0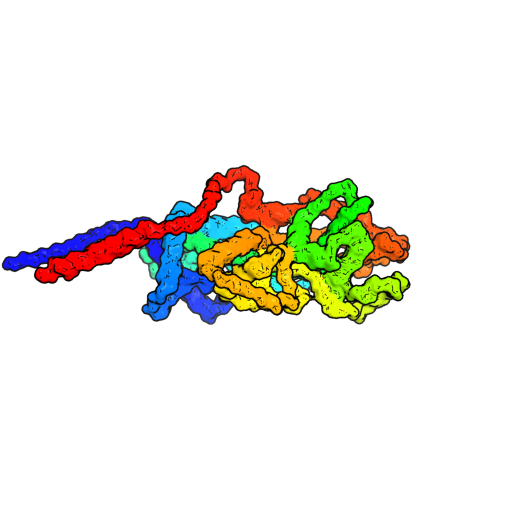0 93.88 183 LEU A N 1
ATOM 1484 C CA . LEU A 1 183 ? -4.024 0.937 11.085 1.00 93.88 183 LEU A CA 1
ATOM 1485 C C . LEU A 1 183 ? -4.384 0.403 9.697 1.00 93.88 183 LEU A C 1
ATOM 1487 O O . LEU A 1 183 ? -3.724 0.733 8.711 1.00 93.88 183 LEU A O 1
ATOM 1491 N N . GLN A 1 184 ? -5.434 -0.412 9.618 1.00 92.38 184 GLN A N 1
ATOM 1492 C CA . GLN A 1 184 ? -5.885 -1.006 8.368 1.00 92.38 184 GLN A CA 1
ATOM 1493 C C . GLN A 1 184 ? -6.310 0.063 7.360 1.00 92.38 184 GLN A C 1
ATOM 1495 O O . GLN A 1 184 ? -5.874 -0.003 6.211 1.00 92.38 184 GLN A O 1
ATOM 1500 N N . GLU A 1 185 ? -7.093 1.056 7.784 1.00 90.81 185 GLU A N 1
ATOM 1501 C CA . GLU A 1 185 ? -7.510 2.167 6.926 1.00 90.81 185 GLU A CA 1
ATOM 1502 C C . GLU A 1 185 ? -6.293 2.924 6.385 1.00 90.81 185 GLU A C 1
ATOM 1504 O O . GLU A 1 185 ? -6.145 3.071 5.172 1.00 90.81 185 GLU A O 1
ATOM 1509 N N . SER A 1 186 ? -5.355 3.309 7.255 1.00 91.88 186 SER A N 1
ATOM 1510 C CA . SER A 1 186 ? -4.141 4.038 6.858 1.00 91.88 186 SER A CA 1
ATOM 1511 C C . SER A 1 186 ? -3.327 3.272 5.808 1.00 91.88 186 SER A C 1
ATOM 1513 O O . SER A 1 186 ? -2.864 3.839 4.814 1.00 91.88 186 SER A O 1
ATOM 1515 N N . LEU A 1 187 ? -3.179 1.957 5.993 1.00 94.12 187 LEU A N 1
ATOM 1516 C CA . LEU A 1 187 ? -2.476 1.087 5.054 1.00 94.12 187 LEU A CA 1
ATOM 1517 C C . LEU A 1 187 ? -3.232 0.927 3.726 1.00 94.12 187 LEU A C 1
ATOM 1519 O O . LEU A 1 187 ? -2.623 0.984 2.658 1.00 94.12 187 LEU A O 1
ATOM 1523 N N . VAL A 1 188 ? -4.555 0.755 3.766 1.00 92.31 188 VAL A N 1
ATOM 1524 C CA . VAL A 1 188 ? -5.418 0.663 2.575 1.00 92.31 188 VAL A CA 1
ATOM 1525 C C . VAL A 1 188 ? -5.371 1.955 1.766 1.00 92.31 188 VAL A C 1
ATOM 1527 O O . VAL A 1 188 ? -5.252 1.916 0.535 1.00 92.31 188 VAL A O 1
ATOM 1530 N N . VAL A 1 189 ? -5.413 3.094 2.451 1.00 90.00 189 VAL A N 1
ATOM 1531 C CA . VAL A 1 189 ? -5.281 4.431 1.880 1.00 90.00 189 VAL A CA 1
ATOM 1532 C C . VAL A 1 189 ? -3.916 4.584 1.208 1.00 90.00 189 VAL A C 1
ATOM 1534 O O . VAL A 1 189 ? -3.849 4.900 0.014 1.00 90.00 189 VAL A O 1
ATOM 1537 N N . MET A 1 190 ? -2.830 4.269 1.921 1.00 91.44 190 MET A N 1
ATOM 1538 C CA . MET A 1 190 ? -1.469 4.308 1.381 1.00 91.44 190 MET A CA 1
ATOM 1539 C C . MET A 1 190 ? -1.334 3.435 0.127 1.00 91.44 190 MET A C 1
ATOM 1541 O O . MET A 1 190 ? -0.856 3.894 -0.914 1.00 91.44 190 MET A O 1
ATOM 1545 N N . HIS A 1 191 ? -1.805 2.190 0.206 1.00 93.50 191 HIS A N 1
ATOM 1546 C CA . HIS A 1 191 ? -1.749 1.221 -0.882 1.00 93.50 191 HIS A CA 1
ATOM 1547 C C . HIS A 1 191 ? -2.517 1.706 -2.114 1.00 93.50 191 HIS A C 1
ATOM 1549 O O . HIS A 1 191 ? -2.033 1.615 -3.249 1.00 93.50 191 HIS A O 1
ATOM 1555 N N . SER A 1 192 ? -3.715 2.248 -1.898 1.00 89.62 192 SER A N 1
ATOM 1556 C CA . SER A 1 192 ? -4.578 2.767 -2.960 1.00 89.62 192 SER A CA 1
ATOM 1557 C C . SER A 1 192 ? -3.919 3.935 -3.690 1.00 89.62 192 SER A C 1
ATOM 1559 O O . SER A 1 192 ? -3.855 3.935 -4.922 1.00 89.62 192 SER A O 1
ATOM 1561 N N . TYR A 1 193 ? -3.363 4.899 -2.953 1.00 86.75 193 TYR A N 1
ATOM 1562 C CA . TYR A 1 193 ? -2.663 6.034 -3.555 1.00 86.75 193 TYR A CA 1
ATOM 1563 C C . TYR A 1 193 ? -1.369 5.619 -4.248 1.00 86.75 193 TYR A C 1
ATOM 1565 O O . TYR A 1 193 ? -1.148 6.011 -5.396 1.00 86.75 193 TYR A O 1
ATOM 1573 N N . GLY A 1 194 ? -0.559 4.764 -3.621 1.00 89.62 194 GLY A N 1
ATOM 1574 C CA . GLY A 1 194 ? 0.664 4.247 -4.229 1.00 89.62 194 GLY A CA 1
ATOM 1575 C C . GLY A 1 194 ? 0.409 3.506 -5.532 1.00 89.62 194 GLY A C 1
ATOM 1576 O O . GLY A 1 194 ? 1.108 3.728 -6.520 1.00 89.62 194 GLY A O 1
ATOM 1577 N N . THR A 1 195 ? -0.652 2.705 -5.586 1.00 90.25 195 THR A N 1
ATOM 1578 C CA . THR A 1 195 ? -1.052 2.026 -6.820 1.00 90.25 195 THR A CA 1
ATOM 1579 C C . THR A 1 195 ? -1.529 3.018 -7.886 1.00 90.25 195 THR A C 1
ATOM 1581 O O . THR A 1 195 ? -1.124 2.895 -9.037 1.00 90.25 195 THR A O 1
ATOM 1584 N N . ARG A 1 196 ? -2.349 4.025 -7.542 1.00 84.88 196 ARG A N 1
ATOM 1585 C CA . ARG A 1 196 ? -2.790 5.056 -8.506 1.00 84.88 196 ARG A CA 1
ATOM 1586 C C . ARG A 1 196 ? -1.611 5.839 -9.083 1.00 84.88 196 ARG A C 1
ATOM 1588 O O . ARG A 1 196 ? -1.586 6.118 -10.280 1.00 84.88 196 ARG A O 1
ATOM 1595 N N . MET A 1 197 ? -0.622 6.164 -8.250 1.00 82.50 197 MET A N 1
ATOM 1596 C CA . MET A 1 197 ? 0.616 6.804 -8.696 1.00 82.50 197 MET A CA 1
ATOM 1597 C C . MET A 1 197 ? 1.434 5.893 -9.610 1.00 82.50 197 MET A C 1
ATOM 1599 O O . MET A 1 197 ? 1.919 6.356 -10.639 1.00 82.50 197 MET A O 1
ATOM 1603 N N . ALA A 1 198 ? 1.564 4.614 -9.254 1.00 87.25 198 ALA A N 1
ATOM 1604 C CA . ALA A 1 198 ? 2.281 3.617 -10.042 1.00 87.25 198 ALA A CA 1
ATOM 1605 C C . ALA A 1 198 ? 1.619 3.345 -11.402 1.00 87.25 198 ALA A C 1
ATOM 1607 O O . ALA A 1 198 ? 2.308 3.247 -12.411 1.00 87.25 198 ALA A O 1
ATOM 1608 N N . ALA A 1 199 ? 0.285 3.289 -11.445 1.00 84.06 199 ALA A N 1
ATOM 1609 C CA . ALA A 1 199 ? -0.483 3.174 -12.683 1.00 84.06 199 ALA A CA 1
ATOM 1610 C C . ALA A 1 199 ? -0.315 4.410 -13.590 1.00 84.06 199 ALA A C 1
ATOM 1612 O O . ALA A 1 199 ? -0.530 4.334 -14.806 1.00 84.06 199 ALA A O 1
ATOM 1613 N N . GLY A 1 200 ? 0.074 5.549 -13.004 1.00 76.00 200 GLY A N 1
ATOM 1614 C CA . GLY A 1 200 ? 0.272 6.818 -13.683 1.00 76.00 200 GLY A CA 1
ATOM 1615 C C . GLY A 1 200 ? 1.582 6.903 -14.457 1.00 76.00 200 GLY A C 1
ATOM 1616 O O . GLY A 1 200 ? 2.659 6.763 -13.895 1.00 76.00 200 GLY A O 1
ATOM 1617 N N . HIS A 1 201 ? 1.498 7.181 -15.764 1.00 74.31 201 HIS A N 1
ATOM 1618 C CA . HIS A 1 201 ? 2.634 7.333 -16.698 1.00 74.31 201 HIS A CA 1
ATOM 1619 C C . HIS A 1 201 ? 3.550 6.100 -16.874 1.00 74.31 201 HIS A C 1
ATOM 1621 O O . HIS A 1 201 ? 4.428 6.114 -17.739 1.00 74.31 201 HIS A O 1
ATOM 1627 N N . GLY A 1 202 ? 3.320 5.027 -16.118 1.00 86.38 202 GLY A N 1
ATOM 1628 C CA . GLY A 1 202 ? 3.983 3.733 -16.213 1.00 86.38 202 GLY A CA 1
ATOM 1629 C C . GLY A 1 202 ? 5.489 3.643 -15.886 1.00 86.38 202 GLY A C 1
ATOM 1630 O O . GLY A 1 202 ? 6.181 2.902 -16.600 1.00 86.38 202 GLY A O 1
ATOM 1631 N N . PRO A 1 203 ? 6.073 4.375 -14.903 1.00 91.88 203 PRO A N 1
ATOM 1632 C CA . PRO A 1 203 ? 7.491 4.228 -14.566 1.00 91.88 203 PRO A CA 1
ATOM 1633 C C . PRO A 1 203 ? 7.871 2.817 -14.117 1.00 91.88 203 PRO A C 1
ATOM 1635 O O . PRO A 1 203 ? 8.920 2.323 -14.532 1.00 91.88 203 PRO A O 1
ATOM 1638 N N . ILE A 1 204 ? 7.036 2.170 -13.295 1.00 95.62 204 ILE A N 1
ATOM 1639 C CA . ILE A 1 204 ? 7.312 0.825 -12.771 1.00 95.62 204 ILE A CA 1
ATOM 1640 C C . ILE A 1 204 ? 7.288 -0.196 -13.910 1.00 95.62 204 ILE A C 1
ATOM 1642 O O . ILE A 1 204 ? 8.238 -0.952 -14.075 1.00 95.62 204 ILE A O 1
ATOM 1646 N N . GLU A 1 205 ? 6.260 -0.176 -14.754 1.00 94.69 205 GLU A N 1
ATOM 1647 C CA . GLU A 1 205 ? 6.120 -1.055 -15.916 1.00 94.69 205 GLU A CA 1
ATOM 1648 C C . GLU A 1 205 ? 7.285 -0.856 -16.892 1.00 94.69 205 GLU A C 1
ATOM 1650 O O . GLU A 1 205 ? 7.880 -1.817 -17.382 1.00 94.69 205 GLU A O 1
ATOM 1655 N N . THR A 1 206 ? 7.667 0.401 -17.142 1.00 95.25 206 THR A N 1
ATOM 1656 C CA . THR A 1 206 ? 8.817 0.720 -17.999 1.00 95.25 206 THR A CA 1
ATOM 1657 C C . THR A 1 206 ? 10.110 0.174 -17.394 1.00 95.25 206 THR A C 1
ATOM 1659 O O . THR A 1 206 ? 10.925 -0.397 -18.118 1.00 95.25 206 THR A O 1
ATOM 1662 N N . ALA A 1 207 ? 10.294 0.298 -16.076 1.00 96.69 207 ALA A N 1
ATOM 1663 C CA . ALA A 1 207 ? 11.446 -0.250 -15.370 1.00 96.69 207 ALA A CA 1
ATOM 1664 C C . ALA A 1 207 ? 11.460 -1.787 -15.378 1.00 96.69 207 ALA A C 1
ATOM 1666 O O . ALA A 1 207 ? 12.532 -2.357 -15.547 1.00 96.69 207 ALA A O 1
ATOM 1667 N N . ILE A 1 208 ? 10.305 -2.456 -15.281 1.00 96.50 208 ILE A N 1
ATOM 1668 C CA . ILE A 1 208 ? 10.176 -3.918 -15.420 1.00 96.50 208 ILE A CA 1
ATOM 1669 C C . ILE A 1 208 ? 10.673 -4.367 -16.797 1.00 96.50 208 ILE A C 1
ATOM 1671 O O . ILE A 1 208 ? 11.554 -5.223 -16.891 1.00 96.50 208 ILE A O 1
ATOM 1675 N N . HIS A 1 209 ? 10.163 -3.761 -17.873 1.00 95.75 209 HIS A N 1
ATOM 1676 C CA . HIS A 1 209 ? 10.587 -4.108 -19.233 1.00 95.75 209 HIS A CA 1
ATOM 1677 C C . HIS A 1 209 ? 12.063 -3.785 -19.486 1.00 95.75 209 HIS A C 1
ATOM 1679 O O . HIS A 1 209 ? 12.770 -4.574 -20.115 1.00 95.75 209 HIS A O 1
ATOM 1685 N N . LEU A 1 210 ? 12.544 -2.649 -18.975 1.00 95.38 210 LEU A N 1
ATOM 1686 C CA . LEU A 1 210 ? 13.942 -2.258 -19.106 1.00 95.38 210 LEU A CA 1
ATOM 1687 C C . LEU A 1 210 ? 14.870 -3.192 -18.321 1.00 95.38 210 LEU A C 1
ATOM 1689 O O . LEU A 1 210 ? 15.875 -3.640 -18.862 1.00 95.38 210 LEU A O 1
ATOM 1693 N N . SER A 1 211 ? 14.531 -3.509 -17.071 1.00 94.38 211 SER A N 1
ATOM 1694 C CA . SER A 1 211 ? 15.295 -4.432 -16.229 1.00 94.38 211 SER A CA 1
ATOM 1695 C C . SER A 1 211 ? 15.379 -5.808 -16.880 1.00 94.38 211 SER A C 1
ATOM 1697 O O . SER A 1 211 ? 16.459 -6.398 -16.908 1.00 94.38 211 SER A O 1
ATOM 1699 N N . GLN A 1 212 ? 14.290 -6.274 -17.500 1.00 94.38 212 GLN A N 1
ATOM 1700 C CA . GLN A 1 212 ? 14.310 -7.518 -18.254 1.00 94.38 212 GLN A CA 1
ATOM 1701 C C . GLN A 1 212 ? 15.245 -7.460 -19.465 1.00 94.38 212 GLN A C 1
ATOM 1703 O O . GLN A 1 212 ? 16.030 -8.382 -19.660 1.00 94.38 212 GLN A O 1
ATOM 1708 N N . ALA A 1 213 ? 15.209 -6.376 -20.247 1.00 93.62 213 ALA A N 1
ATOM 1709 C CA . ALA A 1 213 ? 16.102 -6.196 -21.392 1.00 93.62 213 ALA A CA 1
ATOM 1710 C C . ALA A 1 213 ? 17.582 -6.135 -20.982 1.00 93.62 213 ALA A C 1
ATOM 1712 O O . ALA A 1 213 ? 18.428 -6.725 -21.650 1.00 93.62 213 ALA A O 1
ATOM 1713 N N . VAL A 1 214 ? 17.890 -5.451 -19.876 1.00 92.12 214 VAL A N 1
ATOM 1714 C CA . VAL A 1 214 ? 19.251 -5.364 -19.327 1.00 92.12 214 VAL A CA 1
ATOM 1715 C C . VAL A 1 214 ? 19.725 -6.716 -18.801 1.00 92.12 214 VAL A C 1
ATOM 1717 O O . VAL A 1 214 ? 20.903 -7.016 -18.915 1.00 92.12 214 VAL A O 1
ATOM 1720 N N . SER A 1 215 ? 18.826 -7.546 -18.265 1.00 90.25 215 SER A N 1
ATOM 1721 C CA . SER A 1 215 ? 19.166 -8.840 -17.655 1.00 90.25 215 SER A CA 1
ATOM 1722 C C . SER A 1 215 ? 19.418 -9.970 -18.657 1.00 90.25 215 SER A C 1
ATOM 1724 O O . SER A 1 215 ? 19.754 -11.078 -18.241 1.00 90.25 215 SER A O 1
ATOM 1726 N N . LEU A 1 216 ? 19.256 -9.722 -19.959 1.00 90.06 216 LEU A N 1
ATOM 1727 C CA . LEU A 1 216 ? 19.485 -10.739 -20.981 1.00 90.06 216 LEU A CA 1
ATOM 1728 C C . LEU A 1 216 ? 20.963 -11.180 -21.027 1.00 90.06 216 LEU A C 1
ATOM 1730 O O . LEU A 1 216 ? 21.866 -10.358 -20.813 1.00 90.06 216 LEU A O 1
ATOM 1734 N N . PRO A 1 217 ? 21.237 -12.462 -21.343 1.00 82.00 217 PRO A N 1
ATOM 1735 C CA . PRO A 1 217 ? 22.601 -12.967 -21.474 1.00 82.00 217 PRO A CA 1
ATOM 1736 C C . PRO A 1 217 ? 23.431 -12.133 -22.459 1.00 82.00 217 PRO A C 1
ATOM 1738 O O . PRO A 1 217 ? 22.965 -11.779 -23.539 1.00 82.00 217 PRO A O 1
ATOM 1741 N N . GLY A 1 218 ? 24.671 -11.810 -22.081 1.00 76.75 218 GLY A N 1
ATOM 1742 C CA . GLY A 1 218 ? 25.591 -11.012 -22.902 1.00 76.75 218 GLY A CA 1
ATOM 1743 C C . GLY A 1 218 ? 25.445 -9.490 -22.769 1.00 76.75 218 GLY A C 1
ATOM 1744 O O . GLY A 1 218 ? 26.315 -8.770 -23.251 1.00 76.75 218 GLY A O 1
ATOM 1745 N N . LEU A 1 219 ? 24.404 -8.994 -22.087 1.00 74.44 219 LEU A N 1
ATOM 1746 C CA . LEU A 1 219 ? 24.195 -7.559 -21.824 1.00 74.44 219 LEU A CA 1
ATOM 1747 C C . LEU A 1 219 ? 24.395 -7.187 -20.346 1.00 74.44 219 LEU A C 1
ATOM 1749 O O . LEU A 1 219 ? 24.674 -6.027 -20.043 1.00 74.44 219 LEU A O 1
ATOM 1753 N N . ASN A 1 220 ? 24.313 -8.170 -19.442 1.00 65.19 220 ASN A N 1
ATOM 1754 C CA . ASN A 1 220 ? 24.538 -8.002 -18.008 1.00 65.19 220 ASN A CA 1
ATOM 1755 C C . ASN A 1 220 ? 25.852 -8.665 -17.550 1.00 65.19 220 ASN A C 1
ATOM 1757 O O . ASN A 1 220 ? 25.924 -9.894 -17.531 1.00 65.19 220 ASN A O 1
ATOM 1761 N N . PRO A 1 221 ? 26.865 -7.899 -17.110 1.00 54.69 221 PRO A N 1
ATOM 1762 C CA . PRO A 1 221 ? 28.096 -8.468 -16.561 1.00 54.69 221 PRO A CA 1
ATOM 1763 C C . PRO A 1 221 ? 27.961 -9.068 -15.147 1.00 54.69 221 PRO A C 1
ATOM 1765 O O . PRO A 1 221 ? 28.873 -9.771 -14.725 1.00 54.69 221 PRO A O 1
ATOM 1768 N N . ALA A 1 222 ? 26.888 -8.782 -14.386 1.00 55.12 222 ALA A N 1
ATOM 1769 C CA . ALA A 1 222 ? 26.895 -8.979 -12.924 1.00 55.12 222 ALA A CA 1
ATOM 1770 C C . ALA A 1 222 ? 25.590 -9.501 -12.273 1.00 55.12 222 ALA A C 1
ATOM 1772 O O . ALA A 1 222 ? 25.475 -9.490 -11.052 1.00 55.12 222 ALA A O 1
ATOM 1773 N N . GLY A 1 223 ? 24.609 -9.991 -13.040 1.00 55.53 223 GLY A N 1
ATOM 1774 C CA . GLY A 1 223 ? 23.586 -10.933 -12.538 1.00 55.53 223 GLY A CA 1
ATOM 1775 C C . GLY A 1 223 ? 22.651 -10.487 -11.393 1.00 55.53 223 GLY A C 1
ATOM 1776 O O . GLY A 1 223 ? 22.004 -11.336 -10.787 1.00 55.53 223 GLY A O 1
ATOM 1777 N N . GLY A 1 224 ? 22.551 -9.194 -11.070 1.00 69.50 224 GLY A N 1
ATOM 1778 C CA . GLY A 1 224 ? 21.681 -8.720 -9.984 1.00 69.50 224 GLY A CA 1
ATOM 1779 C C . GLY A 1 224 ? 20.190 -8.741 -10.346 1.00 69.50 224 GLY A C 1
ATOM 1780 O O . GLY A 1 224 ? 19.791 -8.127 -11.334 1.00 69.50 224 GLY A O 1
ATOM 1781 N N . SER A 1 225 ? 19.365 -9.401 -9.526 1.00 86.31 225 SER A N 1
ATOM 1782 C CA . SER A 1 225 ? 17.898 -9.367 -9.629 1.00 86.31 225 SER A CA 1
ATOM 1783 C C . SER A 1 225 ? 17.316 -8.174 -8.860 1.00 86.31 225 SER A C 1
ATOM 1785 O O . SER A 1 225 ? 17.622 -7.980 -7.680 1.00 86.31 225 SER A O 1
ATOM 1787 N N . TRP A 1 226 ? 16.456 -7.379 -9.505 1.00 93.56 226 TRP A N 1
ATOM 1788 C CA . TRP A 1 226 ? 15.730 -6.284 -8.852 1.00 93.56 226 TRP A CA 1
ATOM 1789 C C . TRP A 1 226 ? 14.532 -6.852 -8.078 1.00 93.56 226 TRP A C 1
ATOM 1791 O O . TRP A 1 226 ? 13.413 -6.897 -8.585 1.00 93.56 226 TRP A O 1
ATOM 1801 N N . SER A 1 227 ? 14.770 -7.275 -6.835 1.00 95.75 227 SER A N 1
ATOM 1802 C CA . SER A 1 227 ? 13.780 -7.955 -5.980 1.00 95.75 227 SER A CA 1
ATOM 1803 C C . SER A 1 227 ? 12.466 -7.181 -5.821 1.00 95.75 227 SER A C 1
ATOM 1805 O O . SER A 1 227 ? 11.401 -7.795 -5.848 1.00 95.75 227 SER A O 1
ATOM 1807 N N . ASP A 1 228 ? 12.519 -5.847 -5.725 1.00 97.19 228 ASP A N 1
ATOM 1808 C CA . ASP A 1 228 ? 11.308 -5.015 -5.664 1.00 97.19 228 ASP A CA 1
ATOM 1809 C C . ASP A 1 228 ? 10.429 -5.202 -6.916 1.00 97.19 228 ASP A C 1
ATOM 1811 O O . ASP A 1 228 ? 9.215 -5.369 -6.805 1.00 97.19 228 ASP A O 1
ATOM 1815 N N . LEU A 1 229 ? 11.028 -5.223 -8.114 1.00 97.00 229 LEU A N 1
ATOM 1816 C CA . LEU A 1 229 ? 10.297 -5.434 -9.367 1.00 97.00 229 LEU A CA 1
ATOM 1817 C C . LEU A 1 229 ? 9.857 -6.889 -9.532 1.00 97.00 229 LEU A C 1
ATOM 1819 O O . LEU A 1 229 ? 8.744 -7.130 -9.992 1.00 97.00 229 LEU A O 1
ATOM 1823 N N . GLU A 1 230 ? 10.676 -7.858 -9.116 1.00 96.31 230 GLU A N 1
ATOM 1824 C CA . GLU A 1 230 ? 10.286 -9.274 -9.113 1.00 96.31 230 GLU A CA 1
ATOM 1825 C C . GLU A 1 230 ? 9.071 -9.530 -8.219 1.00 96.31 230 GLU A C 1
ATOM 1827 O O . GLU A 1 230 ? 8.188 -10.307 -8.583 1.00 96.31 230 GLU A O 1
ATOM 1832 N N . TYR A 1 231 ? 8.965 -8.836 -7.083 1.00 96.75 231 TYR A N 1
ATOM 1833 C CA . TYR A 1 231 ? 7.778 -8.900 -6.238 1.00 96.75 231 TYR A CA 1
ATOM 1834 C C . TYR A 1 231 ? 6.529 -8.383 -6.966 1.00 96.75 231 TYR A C 1
ATOM 1836 O O . TYR A 1 231 ? 5.485 -9.041 -6.945 1.00 96.75 231 TYR A O 1
ATOM 1844 N N . ILE A 1 232 ? 6.636 -7.259 -7.684 1.00 96.75 232 ILE A N 1
ATOM 1845 C CA . ILE A 1 232 ? 5.535 -6.726 -8.502 1.00 96.75 232 ILE A CA 1
ATOM 1846 C C . ILE A 1 232 ? 5.158 -7.689 -9.632 1.00 96.75 232 ILE A C 1
ATOM 1848 O O . ILE A 1 232 ? 3.967 -7.951 -9.830 1.00 96.75 232 ILE A O 1
ATOM 1852 N N . ILE A 1 233 ? 6.145 -8.257 -10.334 1.00 95.50 233 ILE A N 1
ATOM 1853 C CA . ILE A 1 233 ? 5.933 -9.262 -11.386 1.00 95.50 233 ILE A CA 1
ATOM 1854 C C . ILE A 1 233 ? 5.232 -10.491 -10.804 1.00 95.50 233 ILE A C 1
ATOM 1856 O O . ILE A 1 233 ? 4.270 -10.974 -11.397 1.00 95.50 233 ILE A O 1
ATOM 1860 N N . LYS A 1 234 ? 5.652 -10.972 -9.627 1.00 94.88 234 LYS A N 1
ATOM 1861 C CA . LYS A 1 234 ? 5.023 -12.104 -8.935 1.00 94.88 234 LYS A CA 1
ATOM 1862 C C . LYS A 1 234 ? 3.564 -11.817 -8.589 1.00 94.88 234 LYS A C 1
ATOM 1864 O O . LYS A 1 234 ? 2.721 -12.682 -8.797 1.00 94.88 234 LYS A O 1
ATOM 1869 N N . LYS A 1 235 ? 3.259 -10.617 -8.082 1.00 93.69 235 LYS A N 1
ATOM 1870 C CA . LYS A 1 235 ? 1.896 -10.234 -7.676 1.00 93.69 235 LYS A CA 1
ATOM 1871 C C . LYS A 1 235 ? 0.939 -10.012 -8.844 1.00 93.69 235 LYS A C 1
ATOM 1873 O O . LYS A 1 235 ? -0.260 -10.172 -8.659 1.00 93.69 235 LYS A O 1
ATOM 1878 N N . HIS A 1 236 ? 1.446 -9.656 -10.023 1.00 91.50 236 HIS A N 1
ATOM 1879 C CA . HIS A 1 236 ? 0.616 -9.486 -11.219 1.00 91.50 236 HIS A CA 1
ATOM 1880 C C . HIS A 1 236 ? 0.610 -10.703 -12.149 1.00 91.50 236 HIS A C 1
ATOM 1882 O O . HIS A 1 236 ? -0.307 -10.874 -12.951 1.00 91.50 236 HIS A O 1
ATOM 1888 N N . GLY A 1 237 ? 1.636 -11.543 -12.051 1.00 91.88 237 GLY A N 1
ATOM 1889 C CA . GLY A 1 237 ? 1.935 -12.607 -12.994 1.00 91.88 237 GLY A CA 1
ATOM 1890 C C . GLY A 1 237 ? 2.723 -12.104 -14.208 1.00 91.88 237 GLY A C 1
ATOM 1891 O O . GLY A 1 237 ? 2.388 -11.093 -14.832 1.00 91.88 237 GLY A O 1
ATOM 1892 N N . ALA A 1 238 ? 3.744 -12.872 -14.602 1.00 91.75 238 ALA A N 1
ATOM 1893 C CA . ALA A 1 238 ? 4.559 -12.585 -15.785 1.00 91.75 238 ALA A CA 1
ATOM 1894 C C . ALA A 1 238 ? 3.707 -12.475 -17.062 1.00 91.75 238 ALA A C 1
ATOM 1896 O O . ALA A 1 238 ? 3.928 -11.572 -17.863 1.00 91.75 238 ALA A O 1
ATOM 1897 N N . THR A 1 239 ? 2.675 -13.318 -17.194 1.00 91.56 239 THR A N 1
ATOM 1898 C CA . THR A 1 239 ? 1.731 -13.297 -18.324 1.00 91.56 239 THR A CA 1
ATOM 1899 C C . THR A 1 239 ? 1.046 -11.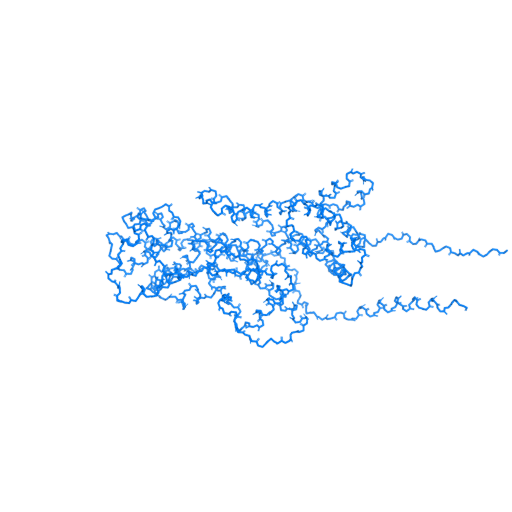950 -18.513 1.00 91.56 239 THR A C 1
ATOM 1901 O O . THR A 1 239 ? 0.901 -11.497 -19.648 1.00 91.56 239 THR A O 1
ATOM 1904 N N . TYR A 1 240 ? 0.639 -11.298 -17.423 1.00 91.31 240 TYR A N 1
ATOM 1905 C CA . TYR A 1 240 ? 0.011 -9.982 -17.483 1.00 91.31 240 TYR A CA 1
ATOM 1906 C C . TYR A 1 240 ? 1.045 -8.896 -17.796 1.00 91.31 240 TYR A C 1
ATOM 1908 O O . TYR A 1 240 ? 0.823 -8.089 -18.698 1.00 91.31 240 TYR A O 1
ATOM 1916 N N . MET A 1 241 ? 2.184 -8.914 -17.095 1.00 92.44 241 MET A N 1
ATOM 1917 C CA . MET A 1 241 ? 3.222 -7.884 -17.214 1.00 92.44 241 MET A CA 1
ATOM 1918 C C . MET A 1 241 ? 3.909 -7.871 -18.580 1.00 92.44 241 MET A C 1
ATOM 1920 O O . MET A 1 241 ? 4.113 -6.811 -19.159 1.00 92.44 241 MET A O 1
ATOM 1924 N N . PHE A 1 242 ? 4.233 -9.042 -19.127 1.00 93.31 242 PHE A N 1
ATOM 1925 C CA . PHE A 1 242 ? 4.963 -9.168 -20.388 1.00 93.31 242 PHE A CA 1
ATOM 1926 C C . PHE A 1 242 ? 4.071 -9.512 -21.582 1.00 93.31 242 PHE A C 1
ATOM 1928 O O . PHE A 1 242 ? 4.587 -9.680 -22.681 1.00 93.31 242 PHE A O 1
ATOM 1935 N N . VAL A 1 243 ? 2.749 -9.608 -21.402 1.00 90.81 243 VAL A N 1
ATOM 1936 C CA . VAL A 1 243 ? 1.819 -10.074 -22.446 1.00 90.81 243 VAL A CA 1
ATOM 1937 C C . VAL A 1 243 ? 2.262 -11.439 -22.992 1.00 90.81 243 VAL A C 1
ATOM 1939 O O . VAL A 1 243 ? 2.596 -11.600 -24.164 1.00 90.81 243 VAL A O 1
ATOM 1942 N N . GLY A 1 244 ? 2.301 -12.424 -22.096 1.00 89.62 244 GLY A N 1
ATOM 1943 C CA . GLY A 1 244 ? 2.832 -13.765 -22.350 1.00 89.62 244 GLY A CA 1
ATOM 1944 C C . GLY A 1 244 ? 4.000 -14.106 -21.427 1.00 89.62 244 GLY A C 1
ATOM 1945 O O . GLY A 1 244 ? 4.158 -13.530 -20.357 1.00 89.62 244 GLY A O 1
ATOM 1946 N N . GLU A 1 245 ? 4.824 -15.070 -21.817 1.00 91.44 245 GLU A N 1
ATOM 1947 C CA . GLU A 1 245 ? 5.985 -15.473 -21.014 1.00 91.44 245 GLU A CA 1
ATOM 1948 C C . GLU A 1 245 ? 7.014 -14.339 -20.824 1.00 91.44 245 GLU A C 1
ATOM 1950 O O . GLU A 1 245 ? 6.921 -13.252 -21.403 1.00 91.44 245 GLU A O 1
ATOM 1955 N N . ARG A 1 246 ? 8.016 -14.570 -19.980 1.00 94.06 246 ARG A N 1
ATOM 1956 C CA . ARG A 1 246 ? 9.100 -13.605 -19.795 1.00 94.06 246 ARG A CA 1
ATOM 1957 C C . ARG A 1 246 ? 9.968 -13.579 -21.068 1.00 94.06 246 ARG A C 1
ATOM 1959 O O . ARG A 1 246 ? 10.357 -14.648 -21.526 1.00 94.06 246 ARG A O 1
ATOM 1966 N N . PRO A 1 247 ? 10.243 -12.407 -21.671 1.00 93.94 247 PRO A N 1
ATOM 1967 C CA . PRO A 1 247 ? 10.997 -12.341 -22.922 1.00 93.94 247 PRO A CA 1
ATOM 1968 C C . PRO A 1 247 ? 12.462 -12.739 -22.710 1.00 93.94 247 PRO A C 1
ATOM 1970 O O . PRO A 1 247 ? 13.084 -12.306 -21.742 1.00 93.94 247 PRO A O 1
ATOM 1973 N N . ASP A 1 248 ? 13.016 -13.525 -23.629 1.00 92.88 248 ASP A N 1
ATOM 1974 C CA . ASP A 1 248 ? 14.365 -14.110 -23.560 1.00 92.88 248 ASP A CA 1
ATOM 1975 C C . ASP A 1 248 ? 15.372 -13.458 -24.524 1.00 92.88 248 ASP A C 1
ATOM 1977 O O . ASP A 1 248 ? 16.552 -13.805 -24.544 1.00 92.88 248 ASP A O 1
ATOM 1981 N N . ASN A 1 249 ? 14.917 -12.487 -25.316 1.00 92.38 249 ASN A N 1
ATOM 1982 C CA . ASN A 1 249 ? 15.728 -11.766 -26.284 1.00 92.38 249 ASN A CA 1
ATOM 1983 C C . ASN A 1 249 ? 15.260 -10.304 -26.419 1.00 92.38 249 ASN A C 1
ATOM 1985 O O . ASN A 1 249 ? 14.139 -9.945 -26.049 1.00 92.38 249 ASN A O 1
ATOM 1989 N N . LEU A 1 250 ? 16.121 -9.434 -26.959 1.00 90.56 250 LEU A N 1
ATOM 1990 C CA . LEU A 1 250 ? 15.843 -7.994 -27.047 1.00 90.56 250 LEU A CA 1
ATOM 1991 C C . LEU A 1 250 ? 14.656 -7.656 -27.960 1.00 90.56 250 LEU A C 1
ATOM 1993 O O . LEU A 1 250 ? 13.927 -6.702 -27.683 1.00 90.56 250 LEU A O 1
ATOM 1997 N N . CYS A 1 251 ? 14.456 -8.423 -29.035 1.00 91.25 251 CYS A N 1
ATOM 1998 C CA . CYS A 1 251 ? 13.347 -8.214 -29.966 1.00 91.25 251 CYS A CA 1
ATOM 1999 C C . CYS A 1 251 ? 12.009 -8.468 -29.263 1.00 91.25 251 CYS A C 1
ATOM 2001 O O . CYS A 1 251 ? 11.080 -7.662 -29.360 1.00 91.25 251 CYS A O 1
ATOM 2003 N N . ASP A 1 252 ? 11.943 -9.542 -28.482 1.00 92.62 252 ASP A N 1
ATOM 2004 C CA . ASP A 1 252 ? 10.799 -9.870 -27.643 1.00 92.62 252 ASP A CA 1
ATOM 2005 C C . ASP A 1 252 ? 10.574 -8.817 -26.558 1.00 92.62 252 ASP A C 1
ATOM 2007 O O . ASP A 1 252 ? 9.444 -8.357 -26.404 1.00 92.62 252 ASP A O 1
ATOM 2011 N N . CYS A 1 253 ? 11.625 -8.366 -25.861 1.00 93.00 253 CYS A N 1
ATOM 2012 C CA . CYS A 1 253 ? 11.520 -7.279 -24.882 1.00 93.00 253 CYS A CA 1
ATOM 2013 C C . CYS A 1 253 ? 10.888 -6.024 -25.499 1.00 93.00 253 CYS A C 1
ATOM 2015 O O . CYS A 1 253 ? 9.940 -5.473 -24.937 1.00 93.00 253 CYS A O 1
ATOM 2017 N N . PHE A 1 254 ? 11.366 -5.603 -26.673 1.00 92.62 254 PHE A N 1
ATOM 2018 C CA . PHE A 1 254 ? 10.846 -4.440 -27.390 1.00 92.62 254 PHE A CA 1
ATOM 2019 C C . PHE A 1 254 ? 9.384 -4.622 -27.820 1.00 92.62 254 PHE A C 1
ATOM 2021 O O . PHE A 1 254 ? 8.540 -3.769 -27.536 1.00 92.62 254 PHE A O 1
ATOM 2028 N N . ASN A 1 255 ? 9.055 -5.738 -28.477 1.00 91.44 255 ASN A N 1
ATOM 2029 C CA . ASN A 1 255 ? 7.702 -5.980 -28.978 1.00 91.44 255 ASN A CA 1
ATOM 2030 C C . ASN A 1 255 ? 6.692 -6.137 -27.836 1.00 91.44 255 ASN A C 1
ATOM 2032 O O . ASN A 1 255 ? 5.634 -5.510 -27.866 1.00 91.44 255 ASN A O 1
ATOM 2036 N N . ARG A 1 256 ? 7.028 -6.914 -26.801 1.00 92.38 256 ARG A N 1
ATOM 2037 C CA . ARG A 1 256 ? 6.156 -7.139 -25.640 1.00 92.38 256 ARG A CA 1
ATOM 2038 C C . ARG A 1 256 ? 5.936 -5.864 -24.839 1.00 92.38 256 ARG A C 1
ATOM 2040 O O . ARG A 1 256 ? 4.797 -5.583 -24.483 1.00 92.38 256 ARG A O 1
ATOM 2047 N N . MET A 1 257 ? 6.974 -5.046 -24.647 1.00 92.69 257 MET A N 1
ATOM 2048 C CA . MET A 1 257 ? 6.840 -3.716 -24.043 1.00 92.69 257 MET A CA 1
ATOM 2049 C C . MET A 1 257 ? 5.851 -2.852 -24.827 1.00 92.69 257 MET A C 1
ATOM 2051 O O . MET A 1 257 ? 4.955 -2.255 -24.240 1.00 92.69 257 MET A O 1
ATOM 2055 N N . ARG A 1 258 ? 5.955 -2.809 -26.161 1.00 89.44 258 ARG A N 1
ATOM 2056 C CA . ARG A 1 258 ? 5.022 -2.040 -27.000 1.00 89.44 258 ARG A CA 1
ATOM 2057 C C . ARG A 1 258 ? 3.580 -2.532 -26.862 1.00 89.44 258 ARG A C 1
ATOM 2059 O O . ARG A 1 258 ? 2.683 -1.703 -26.713 1.00 89.44 258 ARG A O 1
ATOM 2066 N N . ILE A 1 259 ? 3.355 -3.847 -26.869 1.00 90.06 259 ILE A N 1
ATOM 2067 C CA . ILE A 1 259 ? 2.009 -4.427 -26.722 1.00 90.06 259 ILE A CA 1
ATOM 2068 C C . ILE A 1 259 ? 1.447 -4.157 -25.325 1.00 90.06 259 ILE A C 1
ATOM 2070 O O . ILE A 1 259 ? 0.319 -3.678 -25.215 1.00 90.06 259 ILE A O 1
ATOM 2074 N N . ALA A 1 260 ? 2.239 -4.389 -24.270 1.00 89.62 260 ALA A N 1
ATOM 2075 C CA . ALA A 1 260 ? 1.876 -4.066 -22.887 1.00 89.62 260 ALA A CA 1
ATOM 2076 C C . ALA A 1 260 ? 1.451 -2.601 -22.758 1.00 89.62 260 ALA A C 1
ATOM 2078 O O . ALA A 1 260 ? 0.588 -2.243 -21.972 1.00 89.62 260 ALA A O 1
ATOM 2079 N N . PHE A 1 261 ? 2.002 -1.748 -23.607 1.00 87.81 261 PHE A N 1
ATOM 2080 C CA . PHE A 1 261 ? 1.755 -0.326 -23.640 1.00 87.81 261 PHE A CA 1
ATOM 2081 C C . PHE A 1 261 ? 0.686 0.162 -24.610 1.00 87.81 261 PHE A C 1
ATOM 2083 O O . PHE A 1 261 ? 0.573 1.378 -24.788 1.00 87.81 261 PHE A O 1
ATOM 2090 N N . GLY A 1 262 ? -0.114 -0.751 -25.162 1.00 86.06 262 GLY A N 1
ATOM 2091 C CA . GLY A 1 262 ? -1.281 -0.436 -25.983 1.00 86.06 262 GLY A CA 1
ATOM 2092 C C . GLY A 1 262 ? -0.982 -0.304 -27.478 1.00 86.06 262 GLY A C 1
ATOM 2093 O O . GLY A 1 262 ? -1.859 0.083 -28.248 1.00 86.06 262 GLY A O 1
ATOM 2094 N N . VAL A 1 263 ? 0.232 -0.633 -27.934 1.00 84.00 263 VAL A N 1
ATOM 2095 C CA . VAL A 1 263 ? 0.507 -0.705 -29.375 1.00 84.00 263 VAL A CA 1
ATOM 2096 C C . VAL A 1 263 ? -0.191 -1.940 -29.941 1.00 84.00 263 VAL A C 1
ATOM 2098 O O . VAL A 1 263 ? 0.069 -3.065 -29.519 1.00 84.00 263 VAL A O 1
ATOM 2101 N N . GLY A 1 264 ? -1.085 -1.734 -30.909 1.00 79.19 264 GLY A N 1
ATOM 2102 C CA . GLY A 1 264 ? -1.828 -2.824 -31.539 1.00 79.19 264 GLY A CA 1
ATOM 2103 C C . GLY A 1 264 ? -0.909 -3.841 -32.225 1.00 79.19 264 GLY A C 1
ATOM 2104 O O . GLY A 1 264 ? 0.005 -3.465 -32.957 1.00 79.19 264 GLY A O 1
ATOM 2105 N N . VAL A 1 265 ? -1.196 -5.134 -32.045 1.00 78.75 265 VAL A N 1
ATOM 2106 C CA . VAL A 1 265 ? -0.418 -6.249 -32.624 1.00 78.75 265 VAL A CA 1
ATOM 2107 C C . VAL A 1 265 ? -0.341 -6.162 -34.154 1.00 78.75 265 VAL A C 1
ATOM 2109 O O . VAL A 1 265 ? 0.680 -6.500 -34.749 1.00 78.75 265 VAL A O 1
ATOM 2112 N N . SER A 1 266 ? -1.379 -5.628 -34.806 1.00 75.06 266 SER A N 1
ATOM 2113 C CA . SER A 1 266 ? -1.407 -5.410 -36.259 1.00 75.06 266 SER A CA 1
ATOM 2114 C C . SER A 1 266 ? -0.287 -4.483 -36.752 1.00 75.06 266 SER A C 1
ATOM 2116 O O . SER A 1 266 ? 0.222 -4.681 -37.857 1.00 75.06 266 SER A O 1
ATOM 2118 N N . LEU A 1 267 ? 0.152 -3.524 -35.927 1.00 67.81 267 LEU A N 1
ATOM 2119 C CA . LEU A 1 267 ? 1.263 -2.610 -36.224 1.00 67.81 267 LEU A CA 1
ATOM 2120 C C . LEU A 1 267 ? 2.641 -3.271 -36.081 1.00 67.81 267 LEU A C 1
ATOM 2122 O O . LEU A 1 267 ? 3.630 -2.705 -36.535 1.00 67.81 267 LEU A O 1
ATOM 2126 N N . LEU A 1 268 ? 2.713 -4.452 -35.461 1.00 69.94 268 LEU A N 1
ATOM 2127 C CA . LEU A 1 268 ? 3.947 -5.218 -35.258 1.00 69.94 268 LEU A CA 1
ATOM 2128 C C . LEU A 1 268 ? 4.116 -6.353 -36.286 1.00 69.94 268 LEU A C 1
ATOM 2130 O O . LEU A 1 268 ? 5.131 -7.048 -36.289 1.00 69.94 268 LEU A O 1
ATOM 2134 N N . SER A 1 269 ? 3.134 -6.551 -37.172 1.00 66.81 269 SER A N 1
ATOM 2135 C CA . SER A 1 269 ? 3.179 -7.588 -38.206 1.00 66.81 269 SER A CA 1
ATOM 2136 C C . SER A 1 269 ? 4.239 -7.296 -39.287 1.00 66.81 269 SER A C 1
ATOM 2138 O O . SER A 1 269 ? 4.484 -6.150 -39.669 1.00 66.81 269 SER A O 1
ATOM 2140 N N . ARG A 1 270 ? 4.892 -8.361 -39.787 1.00 52.25 270 ARG A N 1
ATOM 2141 C CA . ARG A 1 270 ? 6.100 -8.329 -40.647 1.00 52.25 270 ARG A CA 1
ATOM 2142 C C . ARG A 1 270 ? 5.991 -7.482 -41.928 1.00 52.25 270 ARG A C 1
ATOM 2144 O O . ARG A 1 270 ? 7.030 -7.066 -42.426 1.00 52.25 270 ARG A O 1
ATOM 2151 N N . ASN A 1 271 ? 4.791 -7.173 -42.419 1.00 45.44 271 ASN A N 1
ATOM 2152 C CA . ASN A 1 271 ? 4.594 -6.438 -43.676 1.00 45.44 271 ASN A CA 1
ATOM 2153 C C . ASN A 1 271 ? 4.655 -4.904 -43.551 1.00 45.44 271 ASN A C 1
ATOM 2155 O O . ASN A 1 271 ? 4.491 -4.218 -44.552 1.00 45.44 271 ASN A O 1
ATOM 2159 N N . LYS A 1 272 ? 4.913 -4.350 -42.356 1.00 50.41 272 LYS A N 1
ATOM 2160 C CA . LYS A 1 272 ? 5.122 -2.899 -42.150 1.00 50.41 272 LYS A CA 1
ATOM 2161 C C . LYS A 1 272 ? 6.539 -2.530 -41.698 1.00 50.41 272 LYS A C 1
ATOM 2163 O O . LYS A 1 272 ? 6.774 -1.414 -41.250 1.00 50.41 272 LYS A O 1
ATOM 2168 N N . LYS A 1 273 ? 7.491 -3.464 -41.789 1.00 44.66 273 LYS A N 1
ATOM 2169 C CA . LYS A 1 273 ? 8.832 -3.332 -41.195 1.00 44.66 273 LYS A CA 1
ATOM 2170 C C . LYS A 1 273 ? 9.706 -2.194 -41.746 1.00 44.66 273 LYS A C 1
ATOM 2172 O O . LYS A 1 273 ? 10.701 -1.892 -41.102 1.00 44.66 273 LYS A O 1
ATOM 2177 N N . ASN A 1 274 ? 9.332 -1.542 -42.849 1.00 41.75 274 ASN A N 1
ATOM 2178 C CA . ASN A 1 274 ? 10.207 -0.579 -43.530 1.00 41.75 274 ASN A CA 1
ATOM 2179 C C . ASN A 1 274 ? 9.714 0.878 -43.532 1.00 41.75 274 ASN A C 1
ATOM 2181 O O . ASN A 1 274 ? 10.417 1.736 -44.049 1.00 41.75 274 ASN A O 1
ATOM 2185 N N . GLU A 1 275 ? 8.565 1.194 -42.930 1.00 40.56 275 GLU A N 1
ATOM 2186 C CA . GLU A 1 275 ? 8.089 2.582 -42.825 1.00 40.56 275 GLU A CA 1
ATOM 2187 C C . GLU A 1 275 ? 7.532 2.841 -41.425 1.00 40.56 275 GLU A C 1
ATOM 2189 O O . GLU A 1 275 ? 6.325 2.860 -41.187 1.00 40.56 275 GLU A O 1
ATOM 2194 N N . ILE A 1 276 ? 8.427 3.035 -40.456 1.00 46.50 276 ILE A N 1
ATOM 2195 C CA . ILE A 1 276 ? 8.066 3.826 -39.278 1.00 46.50 276 ILE A CA 1
ATOM 2196 C C . ILE A 1 276 ? 8.175 5.283 -39.729 1.00 46.50 276 ILE A C 1
ATOM 2198 O O . ILE A 1 276 ? 9.259 5.862 -39.708 1.00 46.50 276 ILE A O 1
ATOM 2202 N N . ASP A 1 277 ? 7.069 5.863 -40.201 1.00 42.12 277 ASP A N 1
ATOM 2203 C CA . ASP A 1 277 ? 7.044 7.281 -40.553 1.00 42.12 277 ASP A CA 1
ATOM 2204 C C . ASP A 1 277 ? 7.142 8.114 -39.265 1.00 42.12 277 ASP A C 1
ATOM 2206 O O . ASP A 1 277 ? 6.203 8.227 -38.474 1.00 42.12 277 ASP A O 1
ATOM 2210 N N . TYR A 1 278 ? 8.314 8.713 -39.045 1.00 43.53 278 TYR A N 1
ATOM 2211 C CA . TYR A 1 278 ? 8.586 9.643 -37.946 1.00 43.53 278 TYR A CA 1
ATOM 2212 C C . TYR A 1 278 ? 7.602 10.828 -37.901 1.00 43.53 278 TYR A C 1
ATOM 2214 O O . TYR A 1 278 ? 7.516 11.519 -36.879 1.00 43.53 278 TYR A O 1
ATOM 2222 N N . ARG A 1 279 ? 6.832 11.072 -38.973 1.00 40.31 279 ARG A N 1
ATOM 2223 C CA . ARG A 1 279 ? 5.756 12.071 -39.001 1.00 40.31 279 ARG A CA 1
ATOM 2224 C C . ARG A 1 279 ? 4.593 11.731 -38.068 1.00 40.31 279 ARG A C 1
ATOM 2226 O O . ARG A 1 279 ? 3.975 12.668 -37.574 1.00 40.31 279 ARG A O 1
ATOM 2233 N N . ASP A 1 280 ? 4.359 10.464 -37.720 1.00 42.78 280 ASP A N 1
ATOM 2234 C CA . ASP A 1 280 ? 3.296 10.091 -36.768 1.00 42.78 280 ASP A CA 1
ATOM 2235 C C . ASP A 1 280 ? 3.632 10.475 -35.315 1.00 42.78 280 ASP A C 1
ATOM 2237 O O . ASP A 1 280 ? 2.733 10.744 -34.521 1.00 42.78 280 ASP A O 1
ATOM 2241 N N . ILE A 1 281 ? 4.922 10.572 -34.968 1.00 44.69 281 ILE A N 1
ATOM 2242 C CA . ILE A 1 281 ? 5.387 11.043 -33.648 1.00 44.69 281 ILE A CA 1
ATOM 2243 C C . ILE A 1 281 ? 5.414 12.581 -33.591 1.00 44.69 281 ILE A C 1
ATOM 2245 O O . ILE A 1 281 ? 5.216 13.164 -32.528 1.00 44.69 281 ILE A O 1
ATOM 2249 N N . LYS A 1 282 ? 5.644 13.248 -34.733 1.00 36.12 282 LYS A N 1
ATOM 2250 C CA . LYS A 1 282 ? 5.683 14.717 -34.848 1.00 36.12 282 LYS A CA 1
ATOM 2251 C C . LYS A 1 282 ? 4.335 15.370 -35.145 1.00 36.12 282 LYS A C 1
ATOM 2253 O O . LYS A 1 282 ? 4.240 16.592 -35.045 1.00 36.12 282 LYS A O 1
ATOM 2258 N N . SER A 1 283 ? 3.314 14.616 -35.547 1.00 38.72 283 SER A N 1
ATOM 2259 C CA . SER A 1 283 ? 2.014 15.220 -35.807 1.00 38.72 283 SER A CA 1
ATOM 2260 C C . SER A 1 283 ? 1.335 15.569 -34.480 1.00 38.72 283 SER A C 1
ATOM 2262 O O . SER A 1 283 ? 1.056 14.705 -33.654 1.00 38.72 283 SER A O 1
ATOM 2264 N N . ASP A 1 284 ? 1.008 16.850 -34.315 1.00 39.16 284 ASP A N 1
ATOM 2265 C CA . ASP A 1 284 ? 0.170 17.406 -33.236 1.00 39.16 284 ASP A CA 1
ATOM 2266 C C . ASP A 1 284 ? -1.249 16.779 -33.208 1.00 39.16 284 ASP A C 1
ATOM 2268 O O . ASP A 1 284 ? -2.075 17.023 -32.332 1.00 39.16 284 ASP A O 1
ATOM 2272 N N . ARG A 1 285 ? -1.543 15.920 -34.193 1.00 35.47 285 ARG A N 1
ATOM 2273 C CA . ARG A 1 285 ? -2.704 15.039 -34.264 1.00 35.47 285 ARG A CA 1
ATOM 2274 C C . ARG A 1 285 ? -2.309 13.696 -33.663 1.00 35.47 285 ARG A C 1
ATOM 2276 O O . ARG A 1 285 ? -2.081 12.746 -34.402 1.00 35.47 285 ARG A O 1
ATOM 2283 N N . GLY A 1 286 ? -2.189 13.664 -32.334 1.00 37.06 286 GLY A N 1
ATOM 2284 C CA . GLY A 1 286 ? -1.729 12.514 -31.554 1.00 37.06 286 GLY A CA 1
ATOM 2285 C C . GLY A 1 286 ? -2.071 11.167 -32.190 1.00 37.06 286 GLY A C 1
ATOM 2286 O O . GLY A 1 286 ? -3.217 10.947 -32.590 1.00 37.06 286 GLY A O 1
ATOM 2287 N N . ILE A 1 287 ? -1.047 10.309 -32.299 1.00 39.50 287 ILE A N 1
ATOM 2288 C CA . ILE A 1 287 ? -1.109 8.925 -32.784 1.00 39.50 287 ILE A CA 1
ATOM 2289 C C . ILE A 1 287 ? -2.506 8.374 -32.494 1.00 39.50 287 ILE A C 1
ATOM 2291 O O . ILE A 1 287 ? -2.919 8.349 -31.331 1.00 39.50 287 ILE A O 1
ATOM 2295 N N . ARG A 1 288 ? -3.248 7.949 -33.529 1.00 36.12 288 ARG A N 1
ATOM 2296 C CA . ARG A 1 288 ? -4.482 7.166 -33.352 1.00 36.12 288 ARG A CA 1
ATOM 2297 C C . ARG A 1 288 ? -4.086 5.809 -32.772 1.00 36.12 288 ARG A C 1
ATOM 2299 O O . ARG A 1 288 ? -4.094 4.790 -33.456 1.00 36.12 288 ARG A O 1
ATOM 2306 N N . VAL A 1 289 ? -3.682 5.814 -31.505 1.00 39.25 289 VAL A N 1
ATOM 2307 C CA . VAL A 1 289 ? -3.505 4.635 -30.682 1.00 39.25 289 VAL A CA 1
ATOM 2308 C C . VAL A 1 289 ? -4.904 4.047 -30.626 1.00 39.25 289 VAL A C 1
ATOM 2310 O O . VAL A 1 289 ? -5.814 4.617 -30.023 1.00 39.25 289 VAL A O 1
ATOM 2313 N N . SER A 1 290 ? -5.108 2.954 -31.365 1.00 37.56 290 SER A N 1
ATOM 2314 C CA . SER A 1 290 ? -6.230 2.047 -31.134 1.00 37.56 290 SER A CA 1
ATOM 2315 C C . SER A 1 290 ? -6.420 1.927 -29.623 1.00 37.56 290 SER A C 1
ATOM 2317 O O . SER A 1 290 ? -5.420 1.824 -28.920 1.00 37.56 290 SER A O 1
ATOM 2319 N N . ARG A 1 291 ? -7.662 1.970 -29.123 1.00 42.97 291 ARG A N 1
ATOM 2320 C CA . ARG A 1 291 ? -8.030 1.918 -27.691 1.00 42.97 291 ARG A CA 1
ATOM 2321 C C . ARG A 1 291 ? -7.634 0.594 -26.996 1.00 42.97 291 ARG A C 1
ATOM 2323 O O . ARG A 1 291 ? -8.393 0.065 -26.193 1.00 42.97 291 ARG A O 1
ATOM 2330 N N . CYS A 1 292 ? -6.483 0.014 -27.313 1.00 49.06 292 CYS A N 1
ATOM 2331 C CA . CYS A 1 292 ? -5.861 -1.028 -26.527 1.00 49.06 292 CYS A CA 1
ATOM 2332 C C . CYS A 1 292 ? -5.430 -0.380 -25.211 1.00 49.06 292 CYS A C 1
ATOM 2334 O O . CYS A 1 292 ? -4.442 0.351 -25.159 1.00 49.06 292 CYS A O 1
ATOM 2336 N N . LEU A 1 293 ? -6.236 -0.601 -24.174 1.00 62.94 293 LEU A N 1
ATOM 2337 C CA . LEU A 1 293 ? -5.926 -0.227 -22.801 1.00 62.94 293 LEU A CA 1
ATOM 2338 C C . LEU A 1 293 ? -4.552 -0.818 -22.467 1.00 62.94 293 LEU A C 1
ATOM 2340 O O . LEU A 1 293 ? -4.357 -2.031 -22.568 1.00 62.94 293 LEU A O 1
ATOM 2344 N N . GLY A 1 294 ? -3.581 0.043 -22.162 1.00 73.62 294 GLY A N 1
ATOM 2345 C CA . GLY A 1 294 ? -2.277 -0.413 -21.698 1.00 73.62 294 GLY A CA 1
ATOM 2346 C C . GLY A 1 294 ? -2.436 -1.257 -20.433 1.00 73.62 294 GLY A C 1
ATOM 2347 O O . GLY A 1 294 ? -3.393 -1.102 -19.677 1.00 73.62 294 GLY A O 1
ATOM 2348 N N . ARG A 1 295 ? -1.499 -2.170 -20.200 1.00 85.19 295 ARG A N 1
ATOM 2349 C CA . ARG A 1 295 ? -1.331 -2.823 -18.908 1.00 85.19 295 ARG A CA 1
ATOM 2350 C C . ARG A 1 295 ? -0.842 -1.768 -17.922 1.00 85.19 295 ARG A C 1
ATOM 2352 O O . ARG A 1 295 ? 0.088 -1.019 -18.222 1.00 85.19 295 ARG A O 1
ATOM 2359 N N . HIS A 1 296 ? -1.501 -1.724 -16.775 1.00 87.12 296 HIS A N 1
ATOM 2360 C CA . HIS A 1 296 ? -1.193 -0.821 -15.673 1.00 87.12 296 HIS A CA 1
ATOM 2361 C C . HIS A 1 296 ? -0.929 -1.629 -14.406 1.00 87.12 296 HIS A C 1
ATOM 2363 O O . HIS A 1 296 ? -1.456 -2.742 -14.271 1.00 87.12 296 HIS A O 1
ATOM 2369 N N . ILE A 1 297 ? -0.160 -1.061 -13.476 1.00 90.44 297 ILE A N 1
ATOM 2370 C CA . ILE A 1 297 ? -0.098 -1.568 -12.103 1.00 90.44 297 ILE A CA 1
ATOM 2371 C C . ILE A 1 297 ? -1.510 -1.560 -11.499 1.00 90.44 297 ILE A C 1
ATOM 2373 O O . ILE A 1 297 ? -2.206 -0.544 -11.494 1.00 90.44 297 ILE A O 1
ATOM 2377 N N . LEU A 1 298 ? -1.932 -2.719 -11.003 1.00 90.69 298 LEU A N 1
ATOM 2378 C CA . LEU A 1 298 ? -3.187 -2.939 -10.293 1.00 90.69 298 LEU A CA 1
ATOM 2379 C C . LEU A 1 298 ? -2.912 -3.058 -8.785 1.00 90.69 298 LEU A C 1
ATOM 2381 O O . LEU A 1 298 ? -1.763 -3.275 -8.383 1.00 90.69 298 LEU A O 1
ATOM 2385 N N . PRO A 1 299 ? -3.939 -2.939 -7.922 1.00 91.88 299 PRO A N 1
ATOM 2386 C CA . PRO A 1 299 ? -3.750 -3.184 -6.500 1.00 91.88 299 PRO A CA 1
ATOM 2387 C C . PRO A 1 299 ? -3.217 -4.602 -6.272 1.00 91.88 299 PRO A C 1
ATOM 2389 O O . PRO A 1 299 ? -3.861 -5.580 -6.649 1.00 91.88 299 PRO A O 1
ATOM 2392 N N . ILE A 1 300 ? -2.044 -4.710 -5.644 1.00 93.44 300 ILE A N 1
ATOM 2393 C CA . ILE A 1 300 ? -1.454 -6.005 -5.270 1.00 93.44 300 ILE A CA 1
ATOM 2394 C C . ILE A 1 300 ? -2.019 -6.565 -3.953 1.00 93.44 300 ILE A C 1
ATOM 2396 O O . ILE A 1 300 ? -1.796 -7.739 -3.658 1.00 93.44 300 ILE A O 1
ATOM 2400 N N . SER A 1 301 ? -2.742 -5.745 -3.178 1.00 94.12 301 SER A N 1
ATOM 2401 C CA . SER A 1 301 ? -3.586 -6.185 -2.059 1.00 94.12 301 SER A CA 1
ATOM 2402 C C . SER A 1 301 ? -4.945 -6.641 -2.591 1.00 94.12 301 SER A C 1
ATOM 2404 O O . SER A 1 301 ? -5.604 -5.930 -3.362 1.00 94.12 301 SER A O 1
ATOM 2406 N N . ARG A 1 302 ? -5.387 -7.825 -2.159 1.00 91.38 302 ARG A N 1
ATOM 2407 C CA . ARG A 1 302 ? -6.709 -8.351 -2.501 1.00 91.38 302 ARG A CA 1
ATOM 2408 C C . ARG A 1 302 ? -7.817 -7.523 -1.863 1.00 91.38 302 ARG A C 1
ATOM 2410 O O . ARG A 1 302 ? -8.773 -7.206 -2.567 1.00 91.38 302 ARG A O 1
ATOM 2417 N N . TYR A 1 303 ? -7.657 -7.128 -0.606 1.00 93.00 303 TYR A N 1
ATOM 2418 C CA . TYR A 1 303 ? -8.555 -6.248 0.135 1.00 93.00 303 TYR A CA 1
ATOM 2419 C C . TYR A 1 303 ? -8.829 -4.967 -0.659 1.00 93.00 303 TYR A C 1
ATOM 2421 O O . TYR A 1 303 ? -9.972 -4.679 -1.015 1.00 93.00 303 TYR A O 1
ATOM 2429 N N . VAL A 1 304 ? -7.769 -4.262 -1.075 1.00 92.75 304 VAL A N 1
ATOM 2430 C CA . VAL A 1 304 ? -7.907 -3.035 -1.874 1.00 92.75 304 VAL A CA 1
ATOM 2431 C C . VAL A 1 304 ? -8.559 -3.318 -3.226 1.00 92.75 304 VAL A C 1
ATOM 2433 O O . VAL A 1 304 ? -9.412 -2.549 -3.667 1.00 92.75 304 VAL A O 1
ATOM 2436 N N . SER A 1 305 ? -8.202 -4.425 -3.883 1.00 91.00 305 SER A N 1
ATOM 2437 C CA . SER A 1 305 ? -8.776 -4.784 -5.187 1.00 91.00 305 SER A CA 1
ATOM 2438 C C . SER A 1 305 ? -10.262 -5.165 -5.138 1.00 91.00 305 SER A C 1
ATOM 2440 O O . SER A 1 305 ? -10.938 -5.064 -6.152 1.00 91.00 305 SER A O 1
ATOM 2442 N N . ILE A 1 306 ? -10.771 -5.630 -3.993 1.00 90.94 306 ILE A N 1
ATOM 2443 C CA . ILE A 1 306 ? -12.194 -5.943 -3.804 1.00 90.94 306 ILE A CA 1
ATOM 2444 C C . ILE A 1 306 ? -12.955 -4.667 -3.439 1.00 90.94 306 ILE A C 1
ATOM 2446 O O . ILE A 1 306 ? -14.054 -4.438 -3.945 1.00 90.94 306 ILE A O 1
ATOM 2450 N N . GLY A 1 307 ? -12.348 -3.800 -2.624 1.00 90.19 307 GLY A N 1
ATOM 2451 C CA . GLY A 1 307 ? -12.902 -2.493 -2.266 1.00 90.19 307 GLY A CA 1
ATOM 2452 C C . GLY A 1 307 ? -12.965 -1.492 -3.428 1.00 90.19 307 GLY A C 1
ATOM 2453 O O . GLY A 1 307 ? -13.713 -0.520 -3.362 1.00 90.19 307 GLY A O 1
ATOM 2454 N N . ASN A 1 308 ? -12.224 -1.725 -4.514 1.00 87.19 308 ASN A N 1
ATOM 2455 C CA . ASN A 1 308 ? -12.134 -0.808 -5.650 1.00 87.19 308 ASN A CA 1
ATOM 2456 C C . ASN A 1 308 ? -12.372 -1.527 -6.981 1.00 87.19 308 ASN A C 1
ATOM 2458 O O . ASN A 1 308 ? -11.691 -2.497 -7.302 1.00 87.19 308 ASN A O 1
ATOM 2462 N N . LYS A 1 309 ? -13.269 -0.998 -7.816 1.00 83.19 309 LYS A N 1
ATOM 2463 C CA . LYS A 1 309 ? -13.459 -1.453 -9.198 1.00 83.19 309 LYS A CA 1
ATOM 2464 C C . LYS A 1 309 ? -12.703 -0.538 -10.152 1.00 83.19 309 LYS A C 1
ATOM 2466 O O . LYS A 1 309 ? -12.839 0.683 -10.098 1.00 83.19 309 LYS A O 1
ATOM 2471 N N . THR A 1 310 ? -11.911 -1.124 -11.048 1.00 71.50 310 THR A N 1
ATOM 2472 C CA . THR A 1 310 ? -11.236 -0.365 -12.109 1.00 71.50 310 THR A CA 1
ATOM 2473 C C . THR A 1 310 ? -12.155 -0.236 -13.321 1.00 71.50 310 THR A C 1
ATOM 2475 O O . THR A 1 310 ? -12.761 -1.209 -13.764 1.00 71.50 310 THR A O 1
ATOM 2478 N N . ASN A 1 311 ? -12.242 0.956 -13.912 1.00 66.38 311 ASN A N 1
ATOM 2479 C CA . ASN A 1 311 ? -13.035 1.182 -15.127 1.00 66.38 311 ASN A CA 1
ATOM 2480 C C . ASN A 1 311 ? -12.305 0.749 -16.423 1.00 66.38 311 ASN A C 1
ATOM 2482 O O . ASN A 1 311 ? -12.498 1.346 -17.483 1.00 66.38 311 ASN A O 1
ATOM 2486 N N . GLY A 1 312 ? -11.393 -0.225 -16.335 1.00 59.06 312 GLY A N 1
ATOM 2487 C CA . GLY A 1 312 ? -10.541 -0.687 -17.438 1.00 59.06 312 GLY A CA 1
ATOM 2488 C C . GLY A 1 312 ? -9.377 0.244 -17.803 1.00 59.06 312 GLY A C 1
ATOM 2489 O O . GLY A 1 312 ? -8.386 -0.226 -18.348 1.00 59.06 312 GLY A O 1
ATOM 2490 N N . THR A 1 313 ? -9.434 1.540 -17.467 1.00 57.19 313 THR A N 1
ATOM 2491 C CA . THR A 1 313 ? -8.329 2.481 -17.750 1.00 57.19 313 THR A CA 1
ATOM 2492 C C . THR A 1 313 ? -7.200 2.428 -16.725 1.00 57.19 313 THR A C 1
ATOM 2494 O O . THR A 1 313 ? -6.139 2.983 -16.971 1.00 57.19 313 THR A O 1
ATOM 2497 N N . GLY A 1 314 ? -7.419 1.811 -15.560 1.00 60.00 314 GLY A N 1
ATOM 2498 C CA . GLY A 1 314 ? -6.455 1.774 -14.453 1.00 60.00 314 GLY A CA 1
ATOM 2499 C C . GLY A 1 314 ? -6.343 3.079 -13.647 1.00 60.00 314 GLY A C 1
ATOM 2500 O O . GLY A 1 314 ? -5.938 3.029 -12.490 1.00 60.00 314 GLY A O 1
ATOM 2501 N N . TYR A 1 315 ? -6.771 4.221 -14.201 1.00 60.34 315 TYR A N 1
ATOM 2502 C CA . TYR A 1 315 ? -6.644 5.547 -13.576 1.00 60.34 315 TYR A CA 1
ATOM 2503 C C . TYR A 1 315 ? -7.808 5.939 -12.666 1.00 60.34 315 TYR A C 1
ATOM 2505 O O . TYR A 1 315 ? -7.604 6.641 -11.678 1.00 60.34 315 TYR A O 1
ATOM 2513 N N . LYS A 1 316 ? -9.035 5.532 -13.008 1.00 67.94 316 LYS A N 1
ATOM 2514 C CA . LYS A 1 316 ? -10.227 5.858 -12.222 1.00 67.94 316 LYS A CA 1
ATOM 2515 C C . LYS A 1 316 ? -10.750 4.606 -11.548 1.00 67.94 316 LYS A C 1
ATOM 2517 O O . LYS A 1 316 ? -11.010 3.592 -12.202 1.00 67.94 316 LYS A O 1
ATOM 2522 N N . TRP A 1 317 ? -10.849 4.696 -10.232 1.00 75.56 317 TRP A N 1
ATOM 2523 C CA . TRP A 1 317 ? -11.343 3.627 -9.390 1.00 75.56 317 TRP A CA 1
ATOM 2524 C C . TRP A 1 317 ? -12.651 4.074 -8.778 1.00 75.56 317 TRP A C 1
ATOM 2526 O O . TRP A 1 317 ? -12.725 5.158 -8.197 1.00 75.56 317 TRP A O 1
ATOM 2536 N N . ASP A 1 318 ? -13.654 3.227 -8.919 1.00 82.38 318 ASP A N 1
ATOM 2537 C CA . ASP A 1 318 ? -14.931 3.416 -8.263 1.00 82.38 318 ASP A CA 1
ATOM 2538 C C . ASP A 1 318 ? -14.940 2.545 -7.005 1.00 82.38 318 ASP A C 1
ATOM 2540 O O . ASP A 1 318 ? -14.585 1.363 -7.039 1.00 82.38 318 ASP A O 1
ATOM 2544 N N . VAL A 1 319 ? -15.307 3.151 -5.879 1.00 84.94 319 VAL A N 1
ATOM 2545 C CA . VAL A 1 319 ? -15.418 2.457 -4.594 1.00 84.94 319 VAL A CA 1
ATOM 2546 C C . VAL A 1 319 ? -16.569 1.456 -4.692 1.00 84.94 319 VAL A C 1
ATOM 2548 O O . VAL A 1 319 ? -17.684 1.818 -5.073 1.00 84.94 319 VAL A O 1
ATOM 2551 N N . THR A 1 320 ? -16.302 0.186 -4.392 1.00 89.25 320 THR A N 1
ATOM 2552 C CA . THR A 1 320 ? -17.329 -0.860 -4.406 1.00 89.25 320 THR A CA 1
ATOM 2553 C C . THR A 1 320 ? -18.110 -0.859 -3.097 1.00 89.25 320 THR A C 1
ATOM 2555 O O . THR A 1 320 ? -17.708 -0.255 -2.103 1.00 89.25 320 THR A O 1
ATOM 2558 N N . ARG A 1 321 ? -19.222 -1.602 -3.060 1.00 88.25 321 ARG A N 1
ATOM 2559 C CA . ARG A 1 321 ? -19.941 -1.851 -1.804 1.00 88.25 321 ARG A CA 1
ATOM 2560 C C . ARG A 1 321 ? -19.044 -2.507 -0.749 1.00 88.25 321 ARG A C 1
ATOM 2562 O O . ARG A 1 321 ? -19.208 -2.209 0.425 1.00 88.25 321 ARG A O 1
ATOM 2569 N N . ALA A 1 322 ? -18.089 -3.345 -1.155 1.00 89.50 322 ALA A N 1
ATOM 2570 C CA . ALA A 1 322 ? -17.206 -4.044 -0.228 1.00 89.50 322 ALA A CA 1
ATOM 2571 C C . ALA A 1 322 ? -16.355 -3.087 0.617 1.00 89.50 322 ALA A C 1
ATOM 2573 O O . ALA A 1 322 ? -16.080 -3.382 1.769 1.00 89.50 322 ALA A O 1
ATOM 2574 N N . ALA A 1 323 ? -15.985 -1.919 0.088 1.00 86.12 323 ALA A N 1
ATOM 2575 C CA . ALA A 1 323 ? -15.253 -0.914 0.859 1.00 86.12 323 ALA A CA 1
ATOM 2576 C C . ALA A 1 323 ? -16.090 -0.233 1.955 1.00 86.12 323 ALA A C 1
ATOM 2578 O O . ALA A 1 323 ? -15.537 0.524 2.734 1.00 86.12 323 ALA A O 1
ATOM 2579 N N . ARG A 1 324 ? -17.411 -0.450 1.990 1.00 82.62 324 ARG A N 1
ATOM 2580 C CA . ARG A 1 324 ? -18.333 0.158 2.968 1.00 82.62 324 ARG A CA 1
ATOM 2581 C C . ARG A 1 324 ? -19.089 -0.872 3.802 1.00 82.62 324 ARG A C 1
ATOM 2583 O O . ARG A 1 324 ? -19.878 -0.510 4.667 1.00 82.62 324 ARG A O 1
ATOM 2590 N N . ASP A 1 325 ? -18.937 -2.148 3.473 1.00 85.56 325 ASP A N 1
ATOM 2591 C CA . ASP A 1 325 ? -19.713 -3.242 4.040 1.00 85.56 325 ASP A CA 1
ATOM 2592 C C . ASP A 1 325 ? -18.754 -4.398 4.362 1.00 85.56 325 ASP A C 1
ATOM 2594 O O . ASP A 1 325 ? -18.373 -5.154 3.456 1.00 85.56 325 ASP A O 1
ATOM 2598 N N . PRO A 1 326 ? -18.346 -4.540 5.641 1.00 85.56 326 PRO A N 1
ATOM 2599 C CA . PRO A 1 326 ? -17.395 -5.564 6.069 1.00 85.56 326 PRO A CA 1
ATOM 2600 C C . PRO A 1 326 ? -17.841 -6.986 5.722 1.00 85.56 326 PRO A C 1
ATOM 2602 O O . PRO A 1 326 ? -17.003 -7.844 5.448 1.00 85.56 326 PRO A O 1
ATOM 2605 N N . PHE A 1 327 ? -19.154 -7.241 5.679 1.00 87.06 327 PHE A N 1
ATOM 2606 C CA . PHE A 1 327 ? -19.682 -8.552 5.316 1.00 87.06 327 PHE A CA 1
ATOM 2607 C C . PHE A 1 327 ? -19.455 -8.847 3.830 1.00 87.06 327 PHE A C 1
ATOM 2609 O O . PHE A 1 327 ? -18.985 -9.926 3.475 1.00 87.06 327 PHE A O 1
ATOM 2616 N N . VAL A 1 328 ? -19.699 -7.862 2.960 1.00 90.50 328 VAL A N 1
ATOM 2617 C CA . VAL A 1 328 ? -19.428 -7.987 1.517 1.00 90.50 328 VAL A CA 1
ATOM 2618 C C . VAL A 1 328 ? -17.927 -8.112 1.244 1.00 90.50 328 VAL A C 1
ATOM 2620 O O . VAL A 1 328 ? -17.528 -8.868 0.358 1.00 90.50 328 VAL A O 1
ATOM 2623 N N . MET A 1 329 ? -17.079 -7.414 2.007 1.00 91.00 329 MET A N 1
ATOM 2624 C CA . MET A 1 329 ? -15.623 -7.588 1.936 1.00 91.00 329 MET A CA 1
ATOM 2625 C C . MET A 1 329 ? -15.200 -9.007 2.326 1.00 91.00 329 MET A C 1
ATOM 2627 O O . MET A 1 329 ? -14.437 -9.646 1.596 1.00 91.00 329 MET A O 1
ATOM 2631 N N . MET A 1 330 ? -15.722 -9.517 3.445 1.00 92.06 330 MET A N 1
ATOM 2632 C CA . MET A 1 330 ? -15.461 -10.877 3.912 1.00 92.06 330 MET A CA 1
ATOM 2633 C C . MET A 1 330 ? -15.890 -11.909 2.864 1.00 92.06 330 MET A C 1
ATOM 2635 O O . MET A 1 330 ? -15.073 -12.739 2.468 1.00 92.06 330 MET A O 1
ATOM 2639 N N . GLU A 1 331 ? -17.125 -11.833 2.359 1.00 90.69 331 GLU A N 1
ATOM 2640 C CA . GLU A 1 331 ? -17.598 -12.721 1.291 1.00 90.69 331 GLU A CA 1
ATOM 2641 C C . GLU A 1 331 ? -16.719 -12.624 0.043 1.00 90.69 331 GLU A C 1
ATOM 2643 O O . GLU A 1 331 ? -16.342 -13.649 -0.523 1.00 90.69 331 GLU A O 1
ATOM 2648 N N . GLY A 1 332 ? -16.349 -11.413 -0.383 1.00 90.44 332 GLY A N 1
ATOM 2649 C CA . GLY A 1 332 ? -15.491 -11.202 -1.547 1.00 90.44 332 GLY A CA 1
ATOM 2650 C C . GLY A 1 332 ? -14.124 -11.877 -1.406 1.00 90.44 332 GLY A C 1
ATOM 2651 O O . GLY A 1 332 ? -13.655 -12.534 -2.340 1.00 90.44 332 GLY A O 1
ATOM 2652 N N . LEU A 1 333 ? -13.493 -11.760 -0.235 1.00 90.88 333 LEU A N 1
ATOM 2653 C CA . LEU A 1 333 ? -12.194 -12.375 0.049 1.00 90.88 333 LEU A CA 1
ATOM 2654 C C . LEU A 1 333 ? -12.295 -13.898 0.146 1.00 90.88 333 LEU A C 1
ATOM 2656 O O . LEU A 1 333 ? -11.498 -14.606 -0.474 1.00 90.88 333 LEU A O 1
ATOM 2660 N N . VAL A 1 334 ? -13.297 -14.400 0.873 1.00 90.88 334 VAL A N 1
ATOM 2661 C CA . VAL A 1 334 ? -13.532 -15.838 1.047 1.00 90.88 334 VAL A CA 1
ATOM 2662 C C . VAL A 1 334 ? -13.834 -16.500 -0.294 1.00 90.88 334 VAL A C 1
ATOM 2664 O O . VAL A 1 334 ? -13.197 -17.496 -0.642 1.00 90.88 334 VAL A O 1
ATOM 2667 N N . ASN A 1 335 ? -14.733 -15.916 -1.090 1.00 87.88 335 ASN A N 1
ATOM 2668 C CA . ASN A 1 335 ? -15.070 -16.424 -2.417 1.00 87.88 335 ASN A CA 1
ATOM 2669 C C . ASN A 1 335 ? -13.849 -16.424 -3.338 1.00 87.88 335 ASN A C 1
ATOM 2671 O O . ASN A 1 335 ? -13.600 -17.415 -4.017 1.00 87.88 335 ASN A O 1
ATOM 2675 N N . ARG A 1 336 ? -13.034 -15.361 -3.328 1.00 83.75 336 ARG A N 1
ATOM 2676 C CA . ARG A 1 336 ? -11.841 -15.304 -4.180 1.00 83.75 336 ARG A CA 1
ATOM 2677 C C . ARG A 1 336 ? -10.828 -16.394 -3.833 1.00 83.75 336 ARG A C 1
ATOM 2679 O O . ARG A 1 336 ? -10.260 -16.978 -4.750 1.00 83.75 336 ARG A O 1
ATOM 2686 N N . ILE A 1 337 ? -10.592 -16.677 -2.551 1.00 83.81 337 ILE A N 1
ATOM 2687 C CA . ILE A 1 337 ? -9.674 -17.754 -2.147 1.00 83.81 337 ILE A CA 1
ATOM 2688 C C . ILE A 1 337 ? -10.259 -19.122 -2.501 1.00 83.81 337 ILE A C 1
ATOM 2690 O O . ILE A 1 337 ? -9.542 -19.972 -3.020 1.00 83.81 337 ILE A O 1
ATOM 2694 N N . ASN A 1 338 ? -11.557 -19.323 -2.273 1.00 82.12 338 ASN A N 1
ATOM 2695 C CA . ASN A 1 338 ? -12.222 -20.601 -2.522 1.00 82.12 338 ASN A CA 1
ATOM 2696 C C . ASN A 1 338 ? -12.319 -20.943 -4.023 1.00 82.12 338 ASN A C 1
ATOM 2698 O O . ASN A 1 338 ? -12.140 -22.098 -4.401 1.00 82.12 338 ASN A O 1
ATOM 2702 N N . SER A 1 339 ? -12.562 -19.946 -4.881 1.00 72.50 339 SER A N 1
ATOM 2703 C CA . SER A 1 339 ? -12.636 -20.103 -6.345 1.00 72.50 339 SER A CA 1
ATOM 2704 C C . SER A 1 339 ? -11.265 -20.066 -7.035 1.00 72.50 339 SER A C 1
ATOM 2706 O O . SER A 1 339 ? -11.133 -20.410 -8.208 1.00 72.50 339 SER A O 1
ATOM 2708 N N . SER A 1 340 ? -10.214 -19.623 -6.345 1.00 64.31 340 SER A N 1
ATOM 2709 C CA . SER A 1 340 ? -8.880 -19.507 -6.929 1.00 64.31 340 SER A CA 1
ATOM 2710 C C . SER A 1 340 ? -8.192 -20.874 -7.007 1.00 64.31 340 SER A C 1
ATOM 2712 O O . SER A 1 340 ? -7.592 -21.330 -6.035 1.00 64.31 340 SER A O 1
ATOM 2714 N N . LYS A 1 341 ? -8.137 -21.468 -8.206 1.00 53.44 341 LYS A N 1
ATOM 2715 C CA . LYS A 1 341 ? -7.145 -22.518 -8.522 1.00 53.44 341 LYS A CA 1
ATOM 2716 C C . LYS A 1 341 ? -5.703 -21.988 -8.591 1.00 53.44 341 LYS A C 1
ATOM 2718 O O . LYS A 1 341 ? -4.785 -22.797 -8.642 1.00 53.44 341 LYS A O 1
ATOM 2723 N N . ASP A 1 342 ? -5.486 -20.667 -8.582 1.00 46.38 342 ASP A N 1
ATOM 2724 C CA . ASP A 1 342 ? -4.148 -20.078 -8.694 1.00 46.38 342 ASP A CA 1
ATOM 2725 C C . ASP A 1 342 ? -4.051 -18.714 -7.974 1.00 46.38 342 ASP A C 1
ATOM 2727 O O . ASP A 1 342 ? -4.505 -17.676 -8.459 1.00 46.38 342 ASP A O 1
ATOM 2731 N N . VAL A 1 343 ? -3.446 -18.736 -6.783 1.00 50.09 343 VAL A N 1
ATOM 2732 C CA . VAL A 1 343 ? -3.465 -17.702 -5.720 1.00 50.09 343 VAL A CA 1
ATOM 2733 C C . VAL A 1 343 ? -2.763 -16.380 -6.107 1.00 50.09 343 VAL A C 1
ATOM 2735 O O . VAL A 1 343 ? -2.814 -15.395 -5.361 1.00 50.09 343 VAL A O 1
ATOM 2738 N N . SER A 1 344 ? -2.129 -16.333 -7.285 1.00 46.62 344 SER A N 1
ATOM 2739 C CA . SER A 1 344 ? -1.143 -15.309 -7.672 1.00 46.62 344 SER A CA 1
ATOM 2740 C C . SER A 1 344 ? -1.606 -14.309 -8.740 1.00 46.62 344 SER A C 1
ATOM 2742 O O . SER A 1 344 ? -0.843 -13.405 -9.074 1.00 46.62 344 SER A O 1
ATOM 2744 N N . ARG A 1 345 ? -2.808 -14.448 -9.316 1.00 50.12 345 ARG A N 1
ATOM 2745 C CA . ARG A 1 345 ? -3.285 -13.523 -10.362 1.00 50.12 345 ARG A CA 1
ATOM 2746 C C . ARG A 1 345 ? -4.196 -12.435 -9.779 1.00 50.12 345 ARG A C 1
ATOM 2748 O O . ARG A 1 345 ? -5.171 -12.772 -9.105 1.00 50.12 345 ARG A O 1
ATOM 2755 N N . PRO A 1 346 ? -3.964 -11.144 -10.080 1.00 45.19 346 PRO A N 1
ATOM 2756 C CA . PRO A 1 346 ? -5.015 -10.142 -9.973 1.00 45.19 346 PRO A CA 1
ATOM 2757 C C . PRO A 1 346 ? -6.159 -10.586 -10.884 1.00 45.19 346 PRO A C 1
ATOM 2759 O O . PRO A 1 346 ? -5.911 -11.010 -12.016 1.00 45.19 346 PRO A O 1
ATOM 2762 N N . ALA A 1 347 ? -7.398 -10.531 -10.395 1.00 45.22 347 ALA A N 1
ATOM 2763 C CA . ALA A 1 347 ? -8.547 -10.860 -11.226 1.00 45.22 347 ALA A CA 1
ATOM 2764 C C . ALA A 1 347 ? -8.531 -9.973 -12.477 1.00 45.22 347 ALA A C 1
ATOM 2766 O O . ALA A 1 347 ? -8.430 -8.750 -12.367 1.00 45.22 347 ALA A O 1
ATOM 2767 N N . ASP A 1 348 ? -8.614 -10.590 -13.654 1.00 46.78 348 ASP A N 1
ATOM 2768 C CA . ASP A 1 348 ? -8.915 -9.852 -14.871 1.00 46.78 348 ASP A CA 1
ATOM 2769 C C . ASP A 1 348 ? -10.343 -9.303 -14.706 1.00 46.78 348 ASP A C 1
ATOM 2771 O O . ASP A 1 348 ? -11.274 -10.106 -14.574 1.00 46.78 348 ASP A O 1
ATOM 2775 N N . PRO A 1 349 ? -10.551 -7.971 -14.665 1.00 43.91 349 PRO A N 1
ATOM 2776 C CA . PRO A 1 349 ? -11.877 -7.386 -14.460 1.00 43.91 349 PRO A CA 1
ATOM 2777 C C . PRO A 1 349 ? -12.878 -7.762 -15.565 1.00 43.91 349 PRO A C 1
ATOM 2779 O O . PRO A 1 349 ? -14.064 -7.472 -15.442 1.00 43.91 349 PRO A O 1
ATOM 2782 N N . LEU A 1 350 ? -12.419 -8.402 -16.646 1.00 41.28 350 LEU A N 1
ATOM 2783 C CA . LEU A 1 350 ? -13.246 -8.872 -17.754 1.00 41.28 350 LEU A CA 1
ATOM 2784 C C . LEU A 1 350 ? -13.780 -10.304 -17.587 1.00 41.28 350 LEU A C 1
ATOM 2786 O O . LEU A 1 350 ? -14.547 -10.742 -18.441 1.00 41.28 350 LEU A O 1
ATOM 2790 N N . ASN A 1 351 ? -13.409 -11.037 -16.530 1.00 44.66 351 ASN A N 1
ATOM 2791 C CA . ASN A 1 351 ? -13.752 -12.458 -16.392 1.00 44.66 351 ASN A CA 1
ATOM 2792 C C . ASN A 1 351 ? -14.537 -12.783 -15.103 1.00 44.66 351 ASN A C 1
ATOM 2794 O O . ASN A 1 351 ? -14.276 -13.783 -14.441 1.00 44.66 351 ASN A O 1
ATOM 2798 N N . GLU A 1 352 ? -15.519 -11.944 -14.749 1.00 47.53 352 GLU A N 1
ATOM 2799 C CA . GLU A 1 352 ? -16.414 -12.130 -13.583 1.00 47.53 352 GLU A CA 1
ATOM 2800 C C . GLU A 1 352 ? -17.507 -13.214 -13.791 1.00 47.53 352 GLU A C 1
ATOM 2802 O O . GLU A 1 352 ? -18.304 -13.460 -12.892 1.00 47.53 352 GLU A O 1
ATOM 2807 N N . ASN A 1 353 ? -17.555 -13.906 -14.939 1.00 41.88 353 ASN A N 1
ATOM 2808 C CA . ASN A 1 353 ? -18.718 -14.722 -15.343 1.00 41.88 353 ASN A CA 1
ATOM 2809 C C . ASN A 1 353 ? -18.583 -16.248 -15.184 1.00 41.88 353 ASN A C 1
ATOM 2811 O O . ASN A 1 353 ? -19.382 -16.987 -15.758 1.00 41.88 353 ASN A O 1
ATOM 2815 N N . THR A 1 354 ? -17.621 -16.764 -14.418 1.00 44.50 354 THR A N 1
ATOM 2816 C CA . THR A 1 354 ? -17.571 -18.214 -14.142 1.00 44.50 354 THR A CA 1
ATOM 2817 C C . THR A 1 354 ? -18.146 -18.523 -12.767 1.00 44.50 354 THR A C 1
ATOM 2819 O O . THR A 1 354 ? -17.475 -18.453 -11.744 1.00 44.50 354 THR A O 1
ATOM 2822 N N . SER A 1 355 ? -19.436 -18.857 -12.760 1.00 46.03 355 SER A N 1
ATOM 2823 C CA . SER A 1 355 ? -20.180 -19.379 -11.614 1.00 46.03 355 SER A CA 1
ATOM 2824 C C . SER A 1 355 ? -19.687 -20.793 -11.268 1.00 46.03 355 SER A C 1
ATOM 2826 O O . SER A 1 355 ? -20.332 -21.784 -11.603 1.00 46.03 355 SER A O 1
ATOM 2828 N N . GLU A 1 356 ? -18.507 -20.918 -10.655 1.00 56.66 356 GLU A N 1
ATOM 2829 C CA . GLU A 1 356 ? -18.094 -22.186 -10.043 1.00 56.66 356 GLU A CA 1
ATOM 2830 C C . GLU A 1 356 ? -18.920 -22.443 -8.770 1.00 56.66 356 GLU A C 1
ATOM 2832 O O . GLU A 1 356 ? -19.241 -21.531 -8.008 1.00 56.66 356 GLU A O 1
ATOM 2837 N N . VAL A 1 357 ? -19.292 -23.711 -8.572 1.00 52.50 357 VAL A N 1
ATOM 2838 C CA . VAL A 1 357 ? -20.129 -24.204 -7.470 1.00 52.50 357 VAL A CA 1
ATOM 2839 C C . VAL A 1 357 ? -19.523 -23.791 -6.127 1.00 52.50 357 VAL A C 1
ATOM 2841 O O . VAL A 1 357 ? -18.495 -24.327 -5.710 1.00 52.50 357 VAL A O 1
ATOM 2844 N N . GLN A 1 358 ? -20.170 -22.848 -5.437 1.00 59.03 358 GLN A N 1
ATOM 2845 C CA . GLN A 1 358 ? -19.805 -22.468 -4.075 1.00 59.03 358 GLN A CA 1
ATOM 2846 C C . GLN A 1 358 ? -19.936 -23.690 -3.162 1.00 59.03 358 GLN A C 1
ATOM 2848 O O . GLN A 1 358 ? -21.028 -24.215 -2.944 1.00 59.03 358 GLN A O 1
ATOM 2853 N N . ARG A 1 359 ? -18.813 -24.152 -2.606 1.00 66.25 359 ARG A N 1
ATOM 2854 C CA . ARG A 1 359 ? -18.846 -25.063 -1.457 1.00 66.25 359 ARG A CA 1
ATOM 2855 C C . ARG A 1 359 ? -19.488 -24.317 -0.288 1.00 66.25 359 ARG A C 1
ATOM 2857 O O . ARG A 1 359 ? -19.067 -23.203 0.014 1.00 66.25 359 ARG A O 1
ATOM 2864 N N . SER A 1 360 ? -20.481 -24.919 0.363 1.00 79.25 360 SER A N 1
ATOM 2865 C CA . SER A 1 360 ? -21.082 -24.364 1.578 1.00 79.25 360 SER A CA 1
ATOM 2866 C C . SER A 1 360 ? -20.050 -24.389 2.709 1.00 79.25 360 SER A C 1
ATOM 2868 O O . SER A 1 360 ? -19.773 -25.450 3.272 1.00 79.25 360 SER A O 1
ATOM 2870 N N . LEU A 1 361 ? -19.445 -23.242 3.005 1.00 86.25 361 LEU A N 1
ATOM 2871 C CA . LEU A 1 361 ? -18.508 -23.085 4.116 1.00 86.25 361 LEU A CA 1
ATOM 2872 C C . LEU A 1 361 ? -19.282 -22.853 5.416 1.00 86.25 361 LEU A C 1
ATOM 2874 O O . LEU A 1 361 ? -20.286 -22.139 5.430 1.00 86.25 361 LEU A O 1
ATOM 2878 N N . THR A 1 362 ? -18.811 -23.436 6.518 1.00 90.69 362 THR A N 1
ATOM 2879 C CA . THR A 1 362 ? -19.328 -23.080 7.847 1.00 90.69 362 THR A CA 1
ATOM 2880 C C . THR A 1 362 ? -18.854 -21.672 8.240 1.00 90.69 362 THR A C 1
ATOM 2882 O O . THR A 1 362 ? -17.827 -21.214 7.733 1.00 90.69 362 THR A O 1
ATOM 2885 N N . PRO A 1 363 ? -19.533 -20.973 9.173 1.00 89.12 363 PRO A N 1
ATOM 2886 C CA . PRO A 1 363 ? -19.091 -19.653 9.630 1.00 89.12 363 PRO A CA 1
ATOM 2887 C C . PRO A 1 363 ? -17.635 -19.625 10.117 1.00 89.12 363 PRO A C 1
ATOM 2889 O O . PRO A 1 363 ? -16.889 -18.716 9.768 1.00 89.12 363 PRO A O 1
ATOM 2892 N N . LEU A 1 364 ? -17.200 -20.658 10.849 1.00 90.31 364 LEU A N 1
ATOM 2893 C CA . LEU A 1 364 ? -15.817 -20.781 11.324 1.00 90.31 364 LEU A CA 1
ATOM 2894 C C . LEU A 1 364 ? -14.823 -20.956 10.170 1.00 90.31 364 LEU A C 1
ATOM 2896 O O . LEU A 1 364 ? -13.774 -20.320 10.163 1.00 90.31 364 LEU A O 1
ATOM 2900 N N . GLN A 1 365 ? -15.164 -21.763 9.161 1.00 90.75 365 GLN A N 1
ATOM 2901 C CA . GLN A 1 365 ? -14.321 -21.922 7.972 1.00 90.75 365 GLN A CA 1
ATOM 2902 C C . GLN A 1 365 ? -14.194 -20.611 7.190 1.00 90.75 365 GLN A C 1
ATOM 2904 O O . GLN A 1 365 ? -13.101 -20.275 6.736 1.00 90.75 365 GLN A O 1
ATOM 2909 N N . SER A 1 366 ? -15.287 -19.855 7.058 1.00 90.31 366 SER A N 1
ATOM 2910 C CA . SER A 1 366 ? -15.275 -18.537 6.416 1.00 90.31 366 SER A CA 1
ATOM 2911 C C . SER A 1 366 ? -14.387 -17.549 7.172 1.00 90.31 366 SER A C 1
ATOM 2913 O O . SER A 1 366 ? -13.576 -16.869 6.545 1.00 90.31 366 SER A O 1
ATOM 2915 N N . LEU A 1 367 ? -14.482 -17.506 8.505 1.00 90.31 367 LEU A N 1
ATOM 2916 C CA . LEU A 1 367 ? -13.635 -16.646 9.338 1.00 90.31 367 LEU A CA 1
ATOM 2917 C C . LEU A 1 367 ? -12.155 -17.028 9.247 1.00 90.31 367 LEU A C 1
ATOM 2919 O O . LEU A 1 367 ? -11.308 -16.149 9.128 1.00 90.31 367 LEU A O 1
ATOM 2923 N N . GLU A 1 368 ? -11.836 -18.320 9.228 1.00 91.62 368 GLU A N 1
ATOM 2924 C CA . GLU A 1 368 ? -10.457 -18.797 9.110 1.00 91.62 368 GLU A CA 1
ATOM 2925 C C . GLU A 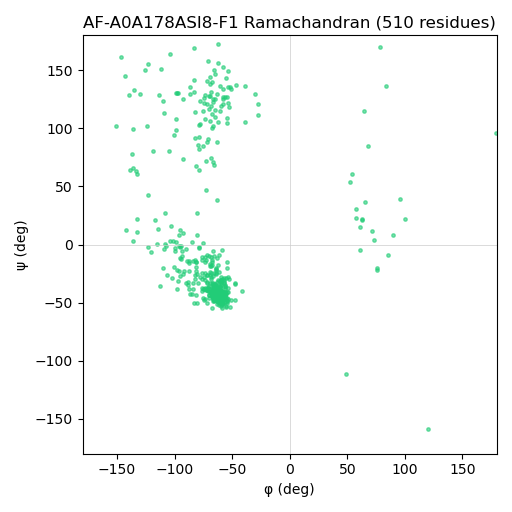1 368 ? -9.854 -18.477 7.729 1.00 91.62 368 GLU A C 1
ATOM 2927 O O . GLU A 1 368 ? -8.710 -18.032 7.613 1.00 91.62 368 GLU A O 1
ATOM 2932 N N . ILE A 1 369 ? -10.640 -18.623 6.655 1.00 91.25 369 ILE A N 1
ATOM 2933 C CA . ILE A 1 369 ? -10.228 -18.195 5.309 1.00 91.25 369 ILE A CA 1
ATOM 2934 C C . ILE A 1 369 ? -10.040 -16.676 5.260 1.00 91.25 369 ILE A C 1
ATOM 2936 O O . ILE A 1 369 ? -9.055 -16.206 4.691 1.00 91.25 369 ILE A O 1
ATOM 2940 N N . PHE A 1 370 ? -10.947 -15.909 5.864 1.00 91.44 370 PHE A N 1
ATOM 2941 C CA . PHE A 1 370 ? -10.852 -14.454 5.928 1.00 91.44 370 PHE A CA 1
ATOM 2942 C C . PHE A 1 370 ? -9.613 -13.992 6.708 1.00 91.44 370 PHE A C 1
ATOM 2944 O O . PHE A 1 370 ? -8.850 -13.172 6.200 1.00 91.44 370 PHE A O 1
ATOM 2951 N N . LYS A 1 371 ? -9.335 -14.583 7.878 1.00 91.44 371 LYS A N 1
ATOM 2952 C CA . LYS A 1 371 ? -8.120 -14.334 8.674 1.00 91.44 371 LYS A CA 1
ATOM 2953 C C . LYS A 1 371 ? -6.857 -14.569 7.847 1.00 91.44 371 LYS A C 1
ATOM 2955 O O . LYS A 1 371 ? -5.966 -13.721 7.813 1.00 91.44 371 LYS A O 1
ATOM 2960 N N . ARG A 1 372 ? -6.793 -15.692 7.122 1.00 91.25 372 ARG A N 1
ATOM 2961 C CA . ARG A 1 372 ? -5.680 -15.991 6.209 1.00 91.25 372 ARG A CA 1
ATOM 2962 C C . ARG A 1 372 ? -5.571 -14.966 5.083 1.00 91.25 372 ARG A C 1
ATOM 2964 O O . ARG A 1 372 ? -4.467 -14.530 4.773 1.00 91.25 372 ARG A O 1
ATOM 2971 N N . ALA A 1 373 ? -6.701 -14.554 4.506 1.00 91.38 373 ALA A N 1
ATOM 2972 C CA . ALA A 1 373 ? -6.741 -13.544 3.454 1.00 91.38 373 ALA A CA 1
ATOM 2973 C C . ALA A 1 373 ? -6.119 -12.220 3.912 1.00 91.38 373 ALA A C 1
ATOM 2975 O O . ALA A 1 373 ? -5.303 -11.655 3.188 1.00 91.38 373 ALA A O 1
ATOM 2976 N N . LEU A 1 374 ? -6.471 -11.762 5.119 1.00 91.00 374 LEU A N 1
ATOM 2977 C CA . LEU A 1 374 ? -5.911 -10.551 5.718 1.00 91.00 374 LEU A CA 1
ATOM 2978 C C . LEU A 1 374 ? -4.405 -10.699 5.977 1.00 91.00 374 LEU A C 1
ATOM 2980 O O . LEU A 1 374 ? -3.630 -9.832 5.578 1.00 91.00 374 LEU A O 1
ATOM 2984 N N . LYS A 1 375 ? -3.969 -11.836 6.539 1.00 90.38 375 LYS A N 1
ATOM 2985 C CA . LYS A 1 375 ? -2.543 -12.116 6.797 1.00 90.38 375 LYS A CA 1
ATOM 2986 C C . LYS A 1 375 ? -1.702 -12.197 5.515 1.00 90.38 375 LYS A C 1
ATOM 2988 O O . LYS A 1 375 ? -0.529 -11.841 5.513 1.00 90.38 375 LYS A O 1
ATOM 2993 N N . GLU A 1 376 ? -2.268 -12.656 4.401 1.00 90.31 376 GLU A N 1
ATOM 2994 C CA . GLU A 1 376 ? -1.575 -12.648 3.102 1.00 90.31 376 GLU A CA 1
ATOM 2995 C C . GLU A 1 376 ? -1.464 -11.245 2.479 1.00 90.31 376 GLU A C 1
ATOM 2997 O O . GLU A 1 376 ? -0.571 -10.995 1.658 1.00 90.31 376 GLU A O 1
ATOM 3002 N N . ASP A 1 377 ? -2.367 -10.341 2.859 1.00 92.31 377 ASP A N 1
ATOM 3003 C CA . ASP A 1 377 ? -2.436 -8.960 2.379 1.00 92.31 377 ASP A CA 1
ATOM 3004 C C . ASP A 1 377 ? -1.565 -7.985 3.183 1.00 92.31 377 ASP A C 1
ATOM 3006 O O . ASP A 1 377 ? -1.235 -6.902 2.697 1.00 92.31 377 ASP A O 1
ATOM 3010 N N . ASP A 1 378 ? -1.098 -8.408 4.350 1.00 92.06 378 ASP A N 1
ATOM 3011 C CA . ASP A 1 378 ? -0.253 -7.636 5.256 1.00 92.06 378 ASP A CA 1
ATOM 3012 C C . ASP A 1 378 ? 1.051 -7.131 4.607 1.00 92.06 378 ASP A C 1
ATOM 3014 O O . ASP A 1 378 ? 1.439 -5.973 4.800 1.00 92.06 378 ASP A O 1
ATOM 3018 N N . LEU A 1 379 ? 1.713 -7.977 3.802 1.00 94.75 379 LEU A N 1
ATOM 3019 C CA . LEU A 1 379 ? 2.926 -7.608 3.057 1.00 94.75 379 LEU A CA 1
ATOM 3020 C C . LEU A 1 379 ? 2.615 -6.659 1.887 1.00 94.75 379 LEU A C 1
ATOM 3022 O O . LEU A 1 379 ? 3.282 -5.630 1.792 1.00 94.75 379 LEU A O 1
ATOM 3026 N N . PRO A 1 380 ? 1.640 -6.949 0.995 1.00 95.69 380 PRO A N 1
ATOM 3027 C CA . PRO A 1 380 ? 1.174 -5.994 -0.009 1.00 95.69 380 PRO A CA 1
ATOM 3028 C C . PRO A 1 380 ? 0.889 -4.597 0.536 1.00 95.69 380 PRO A C 1
ATOM 3030 O O . PRO A 1 380 ? 1.384 -3.634 -0.036 1.00 95.69 380 PRO A O 1
ATOM 3033 N N . LEU A 1 381 ? 0.154 -4.500 1.645 1.00 95.62 381 LEU A N 1
ATOM 3034 C CA . LEU A 1 381 ? -0.250 -3.230 2.247 1.00 95.62 381 LEU A CA 1
ATOM 3035 C C . LEU A 1 381 ? 0.924 -2.418 2.819 1.00 95.62 381 LEU A C 1
ATOM 3037 O O . LEU A 1 381 ? 0.860 -1.195 2.873 1.00 95.62 381 LEU A O 1
ATOM 3041 N N . ARG A 1 382 ? 2.014 -3.082 3.221 1.00 95.62 382 ARG A N 1
ATOM 3042 C CA . ARG A 1 382 ? 3.245 -2.441 3.727 1.00 95.62 382 ARG A CA 1
ATOM 3043 C C . ARG A 1 382 ? 4.310 -2.233 2.656 1.00 95.62 382 ARG A C 1
ATOM 3045 O O . ARG A 1 382 ? 5.390 -1.714 2.956 1.00 95.62 382 ARG A O 1
ATOM 3052 N N . PHE A 1 383 ? 4.042 -2.655 1.423 1.00 96.75 383 PHE A N 1
ATOM 3053 C CA . PHE A 1 383 ? 4.942 -2.449 0.302 1.00 96.75 383 PHE A CA 1
ATOM 3054 C C . PHE A 1 383 ? 4.751 -1.042 -0.266 1.00 96.75 383 PHE A C 1
ATOM 3056 O O . PHE A 1 383 ? 3.708 -0.710 -0.828 1.00 96.75 383 PHE A O 1
ATOM 3063 N N . ASP A 1 384 ? 5.783 -0.212 -0.141 1.00 95.44 384 ASP A N 1
ATOM 3064 C CA . ASP A 1 384 ? 5.721 1.203 -0.497 1.00 95.44 384 ASP A CA 1
ATOM 3065 C C . ASP A 1 384 ? 5.830 1.405 -2.019 1.00 95.44 384 ASP A C 1
ATOM 3067 O O . ASP A 1 384 ? 6.888 1.685 -2.595 1.00 95.44 384 ASP A O 1
ATOM 3071 N N . LEU A 1 385 ? 4.688 1.247 -2.693 1.00 94.19 385 LEU A N 1
ATOM 3072 C CA . LEU A 1 385 ? 4.556 1.471 -4.133 1.00 94.19 385 LEU A CA 1
ATOM 3073 C C . LEU A 1 385 ? 4.900 2.908 -4.540 1.00 94.19 385 LEU A C 1
ATOM 3075 O O . LEU A 1 385 ? 5.342 3.125 -5.669 1.00 94.19 385 LEU A O 1
ATOM 3079 N N . MET A 1 386 ? 4.721 3.882 -3.643 1.00 91.12 386 MET A N 1
ATOM 3080 C CA . MET A 1 386 ? 5.014 5.287 -3.922 1.00 91.12 386 MET A CA 1
ATOM 3081 C C . MET A 1 386 ? 6.520 5.472 -4.091 1.00 91.12 386 MET A C 1
ATOM 3083 O O . MET A 1 386 ? 6.971 5.941 -5.138 1.00 91.12 386 MET A O 1
ATOM 3087 N N . ASN A 1 387 ? 7.314 5.042 -3.108 1.00 92.38 387 ASN A N 1
ATOM 3088 C CA . ASN A 1 387 ? 8.770 5.142 -3.168 1.00 92.38 387 ASN A CA 1
ATOM 3089 C C . ASN A 1 387 ? 9.382 4.282 -4.278 1.00 92.38 387 ASN A C 1
ATOM 3091 O O . ASN A 1 387 ? 10.313 4.739 -4.953 1.00 92.38 387 ASN A O 1
ATOM 3095 N N . LEU A 1 388 ? 8.832 3.095 -4.557 1.00 95.56 388 LEU A N 1
ATOM 3096 C CA . LEU A 1 388 ? 9.252 2.319 -5.727 1.00 95.56 388 LEU A CA 1
ATOM 3097 C C . LEU A 1 388 ? 9.015 3.096 -7.030 1.00 95.56 388 LEU A C 1
ATOM 3099 O O . LEU A 1 388 ? 9.937 3.239 -7.838 1.00 95.56 388 LEU A O 1
ATOM 3103 N N . ASN A 1 389 ? 7.812 3.650 -7.218 1.00 92.62 389 ASN A N 1
ATOM 3104 C CA . ASN A 1 389 ? 7.488 4.462 -8.391 1.00 92.62 389 ASN A CA 1
ATOM 3105 C C . ASN A 1 389 ? 8.472 5.631 -8.545 1.00 92.62 389 ASN A C 1
ATOM 3107 O O . ASN A 1 389 ? 8.986 5.887 -9.637 1.00 92.62 389 ASN A O 1
ATOM 3111 N N . TRP A 1 390 ? 8.807 6.296 -7.438 1.00 90.12 390 TRP A N 1
ATOM 3112 C CA . TRP A 1 390 ? 9.784 7.379 -7.416 1.00 90.12 390 TRP A CA 1
ATOM 3113 C C . TRP A 1 390 ? 11.182 6.953 -7.844 1.00 90.12 390 TRP A C 1
ATOM 3115 O O . TRP A 1 390 ? 11.820 7.659 -8.632 1.00 90.12 390 TRP A O 1
ATOM 3125 N N . ARG A 1 391 ? 11.667 5.811 -7.356 1.00 93.19 391 ARG A N 1
ATOM 3126 C CA . ARG A 1 391 ? 12.976 5.267 -7.741 1.00 93.19 391 ARG A CA 1
ATOM 3127 C C . ARG A 1 391 ? 13.012 4.906 -9.224 1.00 93.19 391 ARG A C 1
ATOM 3129 O O . ARG A 1 391 ? 13.927 5.344 -9.928 1.00 93.19 391 ARG A O 1
ATOM 3136 N N . CYS A 1 392 ? 11.981 4.232 -9.735 1.00 95.19 392 CYS A N 1
ATOM 3137 C CA . CYS A 1 392 ? 11.841 3.944 -11.166 1.00 95.19 392 CYS A CA 1
ATOM 3138 C C . CYS A 1 392 ? 11.841 5.232 -12.003 1.00 95.19 392 CYS A C 1
ATOM 3140 O O . CYS A 1 392 ? 12.514 5.333 -13.026 1.00 95.19 392 CYS A O 1
ATOM 3142 N N . LEU A 1 393 ? 11.152 6.269 -11.543 1.00 91.62 393 LEU A N 1
ATOM 3143 C CA . LEU A 1 393 ? 11.063 7.542 -12.247 1.00 91.62 393 LEU A CA 1
ATOM 3144 C C . LEU A 1 393 ? 12.386 8.324 -12.237 1.00 91.62 393 LEU A C 1
ATOM 3146 O O . LEU A 1 393 ? 12.790 8.881 -13.260 1.00 91.62 393 LEU A O 1
ATOM 3150 N N . LYS A 1 394 ? 13.110 8.328 -11.111 1.00 92.19 394 LYS A N 1
ATOM 3151 C CA . LYS A 1 394 ? 14.465 8.900 -11.011 1.00 92.19 394 LYS A CA 1
ATOM 3152 C C . LYS A 1 394 ? 15.448 8.191 -11.945 1.00 92.19 394 LYS A C 1
ATOM 3154 O O . LYS A 1 394 ? 16.248 8.868 -12.599 1.00 92.19 394 LYS A O 1
ATOM 3159 N N . LEU A 1 395 ? 15.367 6.864 -12.052 1.00 95.62 395 LEU A N 1
ATOM 3160 C CA . LEU A 1 395 ? 16.155 6.080 -13.005 1.00 95.62 395 LEU A CA 1
ATOM 3161 C C . LEU A 1 395 ? 15.886 6.528 -14.443 1.00 95.62 395 LEU A C 1
ATOM 3163 O O . LEU A 1 395 ? 16.815 6.912 -15.152 1.00 95.62 395 LEU A O 1
ATOM 3167 N N . LEU A 1 396 ? 14.617 6.537 -14.854 1.00 95.12 396 LEU A N 1
ATOM 3168 C CA . LEU A 1 396 ? 14.221 6.895 -16.217 1.00 95.12 396 LEU A CA 1
ATOM 3169 C C . LEU A 1 396 ? 14.630 8.328 -16.580 1.00 95.12 396 LEU A C 1
ATOM 3171 O O . LEU A 1 396 ? 15.143 8.565 -17.672 1.00 95.12 396 LEU A O 1
ATOM 3175 N N . ARG A 1 397 ? 14.499 9.277 -15.648 1.00 93.06 397 ARG A N 1
ATOM 3176 C CA . ARG A 1 397 ? 14.998 10.653 -15.815 1.00 93.06 397 ARG A CA 1
ATOM 3177 C C . ARG A 1 397 ? 16.517 10.711 -15.959 1.00 93.06 397 ARG A C 1
ATOM 3179 O O . ARG A 1 397 ? 17.034 11.522 -16.723 1.00 93.06 397 ARG A O 1
ATOM 3186 N N . SER A 1 398 ? 17.246 9.877 -15.225 1.00 95.19 398 SER A N 1
ATOM 3187 C CA . SER A 1 398 ? 18.709 9.812 -15.319 1.00 95.19 398 SER A CA 1
ATOM 3188 C C . SER A 1 398 ? 19.145 9.270 -16.680 1.00 95.19 398 SER A C 1
ATOM 3190 O O . SER A 1 398 ? 20.021 9.856 -17.314 1.00 95.19 398 SER A O 1
ATOM 3192 N N . ILE A 1 399 ? 18.460 8.235 -17.176 1.00 95.50 399 ILE A N 1
ATOM 3193 C CA . ILE A 1 399 ? 18.649 7.701 -18.530 1.00 95.50 399 ILE A CA 1
ATOM 3194 C C . ILE A 1 399 ? 18.353 8.786 -19.570 1.00 95.50 399 ILE A C 1
ATOM 3196 O O . ILE A 1 399 ? 19.207 9.085 -20.400 1.00 95.50 399 ILE A O 1
ATOM 3200 N N . GLN A 1 400 ? 17.200 9.455 -19.475 1.00 94.19 400 GLN A N 1
ATOM 3201 C CA . GLN A 1 400 ? 16.824 10.556 -20.367 1.00 94.19 400 GLN A CA 1
ATOM 3202 C C . GLN A 1 400 ? 17.896 11.651 -20.409 1.00 94.19 400 GLN A C 1
ATOM 3204 O O . GLN A 1 400 ? 18.296 12.074 -21.493 1.00 94.19 400 GLN A O 1
ATOM 3209 N N . LYS A 1 401 ? 18.409 12.086 -19.250 1.00 93.75 401 LYS A N 1
ATOM 3210 C CA . LYS A 1 401 ? 19.482 13.090 -19.169 1.00 93.75 401 LYS A CA 1
ATOM 3211 C C . LYS A 1 401 ? 20.747 12.639 -19.901 1.00 93.75 401 LYS A C 1
ATOM 3213 O O . LYS A 1 401 ? 21.330 13.438 -20.631 1.00 93.75 401 LYS A O 1
ATOM 3218 N N . VAL A 1 402 ? 21.165 11.385 -19.725 1.00 94.81 402 VAL A N 1
ATOM 3219 C CA . VAL A 1 402 ? 22.351 10.829 -20.397 1.00 94.81 402 VAL A CA 1
ATOM 3220 C C . VAL A 1 402 ? 22.128 10.722 -21.907 1.00 94.81 402 VAL A C 1
ATOM 3222 O O . VAL A 1 402 ? 22.961 11.207 -22.672 1.00 94.81 402 VAL A O 1
ATOM 3225 N N . CYS A 1 403 ? 20.988 10.184 -22.342 1.00 92.50 403 CYS A N 1
ATOM 3226 C CA . CYS A 1 403 ? 20.626 10.060 -23.754 1.00 92.50 403 CYS A CA 1
ATOM 3227 C C . CYS A 1 403 ? 20.588 11.423 -24.462 1.00 92.50 403 CYS A C 1
ATOM 3229 O O . CYS A 1 403 ? 21.207 11.589 -25.511 1.00 92.50 403 CYS A O 1
ATOM 3231 N N . VAL A 1 404 ? 19.932 12.423 -23.864 1.00 91.31 404 VAL A N 1
ATOM 3232 C CA . VAL A 1 404 ? 19.840 13.784 -24.422 1.00 91.31 404 VAL A CA 1
ATOM 3233 C C . VAL A 1 404 ? 21.204 14.476 -24.451 1.00 91.31 404 VAL A C 1
ATOM 3235 O O . VAL A 1 404 ? 21.500 15.191 -25.405 1.00 91.31 404 VAL A O 1
ATOM 3238 N N . LYS A 1 405 ? 22.046 14.272 -23.430 1.00 93.38 405 LYS A N 1
ATOM 3239 C CA . LYS A 1 405 ? 23.383 14.879 -23.364 1.00 93.38 405 LYS A CA 1
ATOM 3240 C C . LYS A 1 405 ? 24.341 14.286 -24.398 1.00 93.38 405 LYS A C 1
ATOM 3242 O O . LYS A 1 405 ? 25.097 15.032 -25.009 1.00 93.38 405 LYS A O 1
ATOM 3247 N N . LEU A 1 406 ? 24.345 12.962 -24.558 1.00 92.56 406 LEU A N 1
ATOM 3248 C CA . LEU A 1 406 ? 25.331 12.256 -25.384 1.00 92.56 406 LEU A CA 1
ATOM 3249 C C . LEU A 1 406 ? 24.886 12.044 -26.838 1.00 92.56 406 LEU A C 1
ATOM 3251 O O . LEU A 1 406 ? 25.739 11.849 -27.703 1.00 92.56 406 LEU A O 1
ATOM 3255 N N . SER A 1 407 ? 23.580 12.054 -27.110 1.00 90.56 407 SER A N 1
ATOM 3256 C CA . SER A 1 407 ? 23.012 11.882 -28.455 1.00 90.56 407 SER A CA 1
ATOM 3257 C C . SER A 1 407 ? 21.828 12.845 -28.687 1.00 90.56 407 SER A C 1
ATOM 3259 O O . SER A 1 407 ? 20.683 12.407 -28.848 1.00 90.56 407 SER A O 1
ATOM 3261 N N . PRO A 1 408 ? 22.056 14.174 -28.680 1.00 88.25 408 PRO A N 1
ATOM 3262 C CA . PRO A 1 408 ? 20.981 15.166 -28.750 1.00 88.25 408 PRO A CA 1
ATOM 3263 C C . PRO A 1 408 ? 20.169 15.100 -30.049 1.00 88.25 408 PRO A C 1
ATOM 3265 O O . PRO A 1 408 ? 18.974 15.390 -30.021 1.00 88.25 408 PRO A O 1
ATOM 3268 N N . HIS A 1 409 ? 20.763 14.697 -31.177 1.00 84.62 409 HIS A N 1
ATOM 3269 C CA . HIS A 1 409 ? 20.043 14.631 -32.455 1.00 84.62 409 HIS A CA 1
ATOM 3270 C C . HIS A 1 409 ? 18.987 13.524 -32.462 1.00 84.62 409 HIS A C 1
ATOM 3272 O O . HIS A 1 409 ? 17.909 13.714 -33.017 1.00 84.62 409 HIS A O 1
ATOM 3278 N N . VAL A 1 410 ? 19.257 12.420 -31.763 1.00 83.50 410 VAL A N 1
ATOM 3279 C CA . VAL A 1 410 ? 18.330 11.289 -31.625 1.00 83.50 410 VAL A CA 1
ATOM 3280 C C . VAL A 1 410 ? 17.288 11.566 -30.540 1.00 83.50 410 VAL A C 1
ATOM 3282 O O . VAL A 1 410 ? 16.098 11.336 -30.740 1.00 83.50 410 VAL A O 1
ATOM 3285 N N . TYR A 1 411 ? 17.712 12.117 -29.396 1.00 86.62 411 TYR A N 1
ATOM 3286 C CA . TYR A 1 411 ? 16.861 12.177 -28.204 1.00 86.62 411 TYR A CA 1
ATOM 3287 C C . TYR A 1 411 ? 16.242 13.550 -27.886 1.00 86.62 411 TYR A C 1
ATOM 3289 O O . TYR A 1 411 ? 15.542 13.684 -26.881 1.00 86.62 411 TYR A O 1
ATOM 3297 N N . SER A 1 412 ? 16.449 14.578 -28.715 1.00 83.75 412 SER A N 1
ATOM 3298 C CA . SER A 1 412 ? 15.930 15.939 -28.466 1.00 83.75 412 SER A CA 1
ATOM 3299 C C . SER A 1 412 ? 14.412 16.009 -28.261 1.00 83.75 412 SER A C 1
ATOM 3301 O O . SER A 1 412 ? 13.957 16.784 -27.420 1.00 83.75 412 SER A O 1
ATOM 3303 N N . ALA A 1 413 ? 13.637 15.175 -28.962 1.00 81.31 413 ALA A N 1
ATOM 3304 C CA . ALA A 1 413 ? 12.177 15.112 -28.836 1.00 81.31 413 ALA A CA 1
ATOM 3305 C C . ALA A 1 413 ? 11.704 14.661 -27.443 1.00 81.31 413 ALA A C 1
ATOM 3307 O O . ALA A 1 413 ? 10.579 14.947 -27.045 1.00 81.31 413 ALA A O 1
ATOM 3308 N N . PHE A 1 414 ? 12.571 13.990 -26.684 1.00 82.31 414 PHE A N 1
ATOM 3309 C CA . PHE A 1 414 ? 12.283 13.510 -25.336 1.00 82.31 414 PHE A CA 1
ATOM 3310 C C . PHE A 1 414 ? 12.781 14.475 -24.259 1.00 82.31 414 PHE A C 1
ATOM 3312 O O . PHE A 1 414 ? 12.799 14.114 -23.087 1.00 82.31 414 PHE A O 1
ATOM 3319 N N . LYS A 1 415 ? 13.244 15.680 -24.610 1.00 76.81 415 LYS A N 1
ATOM 3320 C CA . LYS A 1 415 ? 13.735 16.649 -23.628 1.00 76.81 415 LYS A CA 1
ATOM 3321 C C . LYS A 1 415 ? 12.565 17.142 -22.765 1.00 76.81 415 LYS A C 1
ATOM 3323 O O . LYS A 1 415 ? 11.489 17.446 -23.272 1.00 76.81 415 LYS A O 1
ATOM 3328 N N . SER A 1 416 ? 12.809 17.292 -21.462 1.00 70.00 416 SER A N 1
ATOM 3329 C CA . SER A 1 416 ? 12.000 18.076 -20.505 1.00 70.00 416 SER A CA 1
ATOM 3330 C C . SER A 1 416 ? 10.631 17.552 -20.041 1.00 70.00 416 SER A C 1
ATOM 3332 O O . SER A 1 416 ? 10.000 18.244 -19.248 1.00 70.00 416 SER A O 1
ATOM 3334 N N . ASP A 1 417 ? 10.184 16.352 -20.422 1.00 79.75 417 ASP A N 1
ATOM 3335 C CA . ASP A 1 417 ? 8.866 15.864 -19.984 1.00 79.75 417 ASP A CA 1
ATOM 3336 C C . ASP A 1 417 ? 8.858 14.374 -19.605 1.00 79.75 417 ASP A C 1
ATOM 3338 O O . ASP A 1 417 ? 9.306 13.508 -20.363 1.00 79.75 417 ASP A O 1
ATOM 3342 N N . ASP A 1 418 ? 8.324 14.090 -18.412 1.00 81.19 418 ASP A N 1
ATOM 3343 C CA . ASP A 1 418 ? 8.183 12.742 -17.853 1.00 81.19 418 ASP A CA 1
ATOM 3344 C C . ASP A 1 418 ? 7.227 11.872 -18.688 1.00 81.19 418 ASP A C 1
ATOM 3346 O O . ASP A 1 418 ? 7.367 10.647 -18.726 1.00 81.19 418 ASP A O 1
ATOM 3350 N N . ARG A 1 419 ? 6.287 12.487 -19.421 1.00 79.25 419 ARG A N 1
ATOM 3351 C CA . ARG A 1 419 ? 5.320 11.782 -20.279 1.00 79.25 419 ARG A CA 1
ATOM 3352 C C . ARG A 1 419 ? 5.986 10.976 -21.394 1.00 79.25 419 ARG A C 1
ATOM 3354 O O . ARG A 1 419 ? 5.400 10.003 -21.867 1.00 79.25 419 ARG A O 1
ATOM 3361 N N . TYR A 1 420 ? 7.204 11.341 -21.797 1.00 83.19 420 TYR A N 1
ATOM 3362 C CA . TYR A 1 420 ? 7.914 10.662 -22.879 1.00 83.19 420 TYR A CA 1
ATOM 3363 C C . TYR A 1 420 ? 8.945 9.630 -22.412 1.00 83.19 420 TYR A C 1
ATOM 3365 O O . TYR A 1 420 ? 9.588 9.010 -23.255 1.00 83.19 420 TYR A O 1
ATOM 3373 N N . LEU A 1 421 ? 9.102 9.386 -21.106 1.00 88.00 421 LEU A N 1
ATOM 3374 C CA . LEU A 1 421 ? 10.116 8.452 -20.590 1.00 88.00 421 LEU A CA 1
ATOM 3375 C C . LEU A 1 421 ? 9.933 7.026 -21.125 1.00 88.00 421 LEU A C 1
ATOM 3377 O O . LEU A 1 421 ? 10.889 6.382 -21.555 1.00 88.00 421 LEU A O 1
ATOM 3381 N N . LYS A 1 422 ? 8.686 6.561 -21.185 1.00 89.25 422 LYS A N 1
ATOM 3382 C CA . LYS A 1 422 ? 8.320 5.279 -21.797 1.00 89.25 422 LYS A CA 1
ATOM 3383 C C . LYS A 1 422 ? 8.673 5.222 -23.287 1.00 89.25 422 LYS A C 1
ATOM 3385 O O . LYS A 1 422 ? 9.226 4.229 -23.760 1.00 89.25 422 LYS A O 1
ATOM 3390 N N . ALA A 1 423 ? 8.358 6.287 -24.026 1.00 88.25 423 ALA A N 1
ATOM 3391 C CA . ALA A 1 423 ? 8.649 6.379 -25.454 1.00 88.25 423 ALA A CA 1
ATOM 3392 C C . ALA A 1 423 ? 10.161 6.417 -25.716 1.00 88.25 423 ALA A C 1
ATOM 3394 O O . ALA A 1 423 ? 10.623 5.776 -26.654 1.00 88.25 423 ALA A O 1
ATOM 3395 N N . LEU A 1 424 ? 10.929 7.082 -24.848 1.00 91.50 424 LEU A N 1
ATOM 3396 C CA . LEU A 1 424 ? 12.388 7.109 -24.897 1.00 91.50 424 LEU A CA 1
ATOM 3397 C C . LEU A 1 424 ? 12.984 5.706 -24.757 1.00 91.50 424 LEU A C 1
ATOM 3399 O O . LEU A 1 424 ? 13.825 5.323 -25.566 1.00 91.50 424 LEU A O 1
ATOM 3403 N N . VAL A 1 425 ? 12.534 4.922 -23.770 1.00 93.12 425 VAL A N 1
ATOM 3404 C CA . VAL A 1 425 ? 13.042 3.553 -23.576 1.00 93.12 425 VAL A CA 1
ATOM 3405 C C . VAL A 1 425 ? 12.664 2.659 -24.754 1.00 93.12 425 VAL A C 1
ATOM 3407 O O . VAL A 1 425 ? 13.506 1.921 -25.261 1.00 93.12 425 VAL A O 1
ATOM 3410 N N . SER A 1 426 ? 11.424 2.766 -25.240 1.00 90.56 426 SER A N 1
ATOM 3411 C CA . SER A 1 426 ? 11.000 2.031 -26.431 1.00 90.56 426 SER A CA 1
ATOM 3412 C C . SER A 1 426 ? 11.848 2.413 -27.647 1.00 90.56 426 SER A C 1
ATOM 3414 O O . SER A 1 426 ? 12.274 1.523 -28.376 1.00 90.56 426 SER A O 1
ATOM 3416 N N . HIS A 1 427 ? 12.115 3.704 -27.858 1.00 88.75 427 HIS A N 1
ATOM 3417 C CA . HIS A 1 427 ? 12.939 4.183 -28.965 1.00 88.75 427 HIS A CA 1
ATOM 3418 C C . HIS A 1 427 ? 14.358 3.618 -28.882 1.00 88.75 427 HIS A C 1
ATOM 3420 O O . HIS A 1 427 ? 14.813 2.993 -29.831 1.00 88.75 427 HIS A O 1
ATOM 3426 N N . MET A 1 428 ? 14.999 3.724 -27.716 1.00 92.31 428 MET A N 1
ATOM 3427 C CA . MET A 1 428 ? 16.335 3.182 -27.469 1.00 92.31 428 MET A CA 1
ATOM 3428 C C . MET A 1 428 ? 16.436 1.683 -27.786 1.00 92.31 428 MET A C 1
ATOM 3430 O O . MET A 1 428 ? 17.381 1.268 -28.453 1.00 92.31 428 MET A O 1
ATOM 3434 N N . LEU A 1 429 ? 15.468 0.869 -27.346 1.00 90.56 429 LEU A N 1
ATOM 3435 C CA . LEU A 1 429 ? 15.437 -0.562 -27.672 1.00 90.56 429 LEU A CA 1
ATOM 3436 C C . LEU A 1 429 ? 15.266 -0.805 -29.181 1.00 90.56 429 LEU A C 1
ATOM 3438 O O . LEU A 1 429 ? 15.905 -1.698 -29.731 1.00 90.56 429 LEU A O 1
ATOM 3442 N N . GLY A 1 430 ? 14.458 0.012 -29.863 1.00 87.31 430 GLY A N 1
ATOM 3443 C CA . GLY A 1 430 ? 14.320 -0.032 -31.321 1.00 87.31 430 GLY A CA 1
ATOM 3444 C C . GLY A 1 430 ? 15.624 0.294 -32.059 1.00 87.31 430 GLY A C 1
ATOM 3445 O O . GLY A 1 430 ? 15.941 -0.352 -33.058 1.00 87.31 430 GLY A O 1
ATOM 3446 N N . CYS A 1 431 ? 16.415 1.240 -31.545 1.00 86.12 431 CYS A N 1
ATOM 3447 C CA . CYS A 1 431 ? 17.732 1.569 -32.092 1.00 86.12 431 CYS A CA 1
ATOM 3448 C C . CYS A 1 431 ? 18.716 0.398 -31.959 1.00 86.12 431 CYS A C 1
ATOM 3450 O O . CYS A 1 431 ? 19.427 0.089 -32.910 1.00 86.12 431 CYS A O 1
ATOM 3452 N N . VAL A 1 432 ? 18.733 -0.290 -30.808 1.00 86.12 432 VAL A N 1
ATOM 3453 C CA . VAL A 1 432 ? 19.598 -1.469 -30.582 1.00 86.12 432 VAL A CA 1
ATOM 3454 C C . VAL A 1 432 ? 19.298 -2.591 -31.582 1.00 86.12 432 VAL A C 1
ATOM 3456 O O . VAL A 1 432 ? 20.199 -3.316 -31.989 1.00 86.12 432 VAL A O 1
ATOM 3459 N N . LEU A 1 433 ? 18.040 -2.721 -32.010 1.00 86.12 433 LEU A N 1
ATOM 3460 C CA . LEU A 1 433 ? 17.596 -3.738 -32.968 1.00 86.12 433 LEU A CA 1
ATOM 3461 C C . LEU A 1 433 ? 17.890 -3.388 -34.439 1.00 86.12 433 LEU A C 1
ATOM 3463 O O . LEU A 1 433 ? 17.435 -4.108 -35.327 1.00 86.12 433 LEU A O 1
ATOM 3467 N N . GLY A 1 434 ? 18.652 -2.321 -34.704 1.00 80.25 434 GLY A N 1
ATOM 3468 C CA . GLY A 1 434 ? 19.135 -1.982 -36.045 1.00 80.25 434 GLY A CA 1
ATOM 3469 C C . GLY A 1 434 ? 18.344 -0.891 -36.765 1.00 80.25 434 GLY A C 1
ATOM 3470 O O . GLY A 1 434 ? 18.401 -0.820 -37.988 1.00 80.25 434 GLY A O 1
ATOM 3471 N N . SER A 1 435 ? 17.613 -0.034 -36.041 1.00 74.19 435 SER A N 1
ATOM 3472 C CA . SER A 1 435 ? 17.108 1.206 -36.652 1.00 74.19 435 SER A CA 1
ATOM 3473 C C . SER A 1 435 ? 18.303 2.110 -36.984 1.00 74.19 435 SER A C 1
ATOM 3475 O O . SER A 1 435 ? 19.104 2.409 -36.097 1.00 74.19 435 SER A O 1
ATOM 3477 N N . GLU A 1 436 ? 18.458 2.502 -38.251 1.00 67.62 436 GLU A N 1
ATOM 3478 C CA . GLU A 1 436 ? 19.597 3.311 -38.702 1.00 67.62 436 GLU A CA 1
ATOM 3479 C C . GLU A 1 436 ? 19.583 4.703 -38.056 1.00 67.62 436 GLU A C 1
ATOM 3481 O O . GLU A 1 436 ? 18.6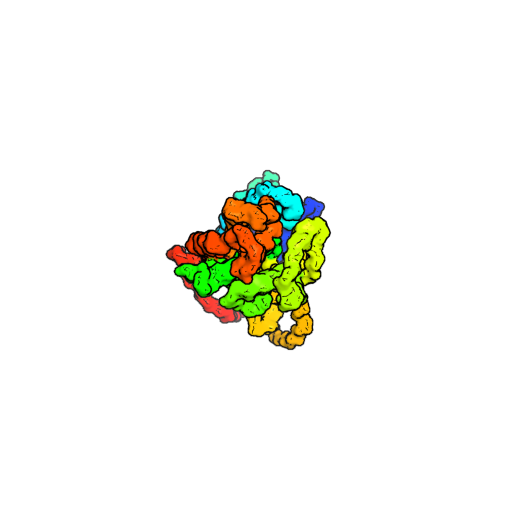05 5.447 -38.161 1.00 67.62 436 GLU A O 1
ATOM 3486 N N . HIS A 1 437 ? 20.687 5.065 -37.398 1.00 69.25 437 HIS A N 1
ATOM 3487 C CA . HIS A 1 437 ? 20.870 6.371 -36.771 1.00 69.25 437 HIS A CA 1
ATOM 3488 C C . HIS A 1 437 ? 22.314 6.855 -36.902 1.00 69.25 437 HIS A C 1
ATOM 3490 O O . HIS A 1 437 ? 23.259 6.081 -36.785 1.00 69.25 437 HIS A O 1
ATOM 3496 N N . GLU A 1 438 ? 22.476 8.169 -37.059 1.00 69.69 438 GLU A N 1
ATOM 3497 C CA . GLU A 1 438 ? 23.784 8.835 -37.134 1.00 69.69 438 GLU A CA 1
ATOM 3498 C C . GLU A 1 438 ? 24.549 8.825 -35.796 1.00 69.69 438 GLU A C 1
ATOM 3500 O O . GLU A 1 438 ? 25.759 9.039 -35.767 1.00 69.69 438 GLU A O 1
ATOM 3505 N N . GLN A 1 439 ? 23.862 8.591 -34.669 1.00 77.38 439 GLN A N 1
ATOM 3506 C CA . GLN A 1 439 ? 24.450 8.586 -33.326 1.00 77.38 439 GLN A CA 1
ATOM 3507 C C . GLN A 1 439 ? 24.143 7.278 -32.582 1.00 77.38 439 GLN A C 1
ATOM 3509 O O . GLN A 1 439 ? 23.078 6.691 -32.780 1.00 77.38 439 GLN A O 1
ATOM 3514 N N . PRO A 1 440 ? 25.033 6.829 -31.676 1.00 82.44 440 PRO A N 1
ATOM 3515 C CA . PRO A 1 440 ? 24.852 5.576 -30.948 1.00 82.44 440 PRO A CA 1
ATOM 3516 C C . PRO A 1 440 ? 23.642 5.622 -30.003 1.00 82.44 440 PRO A C 1
ATOM 3518 O O . PRO A 1 440 ? 23.297 6.662 -29.430 1.00 82.44 440 PRO A O 1
ATOM 3521 N N . HIS A 1 441 ? 23.038 4.449 -29.803 1.00 84.06 441 HIS A N 1
ATOM 3522 C CA . HIS A 1 441 ? 21.759 4.244 -29.113 1.00 84.06 441 HIS A CA 1
ATOM 3523 C C . HIS A 1 441 ? 21.809 4.397 -27.582 1.00 84.06 441 HIS A C 1
ATOM 3525 O O . HIS A 1 441 ? 20.761 4.471 -26.954 1.00 84.06 441 HIS A O 1
ATOM 3531 N N . ARG A 1 442 ? 22.991 4.482 -26.960 1.00 91.62 442 ARG A N 1
ATOM 3532 C CA . ARG A 1 442 ? 23.176 4.708 -25.504 1.00 91.62 442 ARG A CA 1
ATOM 3533 C C . ARG A 1 442 ? 22.615 3.628 -24.565 1.00 91.62 442 ARG A C 1
ATOM 3535 O O . ARG A 1 442 ? 22.358 3.864 -23.382 1.00 91.62 442 ARG A O 1
ATOM 3542 N N . PHE A 1 443 ? 22.422 2.419 -25.088 1.00 91.56 443 PHE A N 1
ATOM 3543 C CA . PHE A 1 443 ? 21.883 1.305 -24.300 1.00 91.56 443 PHE A CA 1
ATOM 3544 C C . PHE A 1 443 ? 22.896 0.784 -23.275 1.00 91.56 443 PHE A C 1
ATOM 3546 O O . PHE A 1 443 ? 22.509 0.410 -22.172 1.00 91.56 443 PHE A O 1
ATOM 3553 N N . HIS A 1 444 ? 24.192 0.820 -23.591 1.00 91.06 444 HIS A N 1
ATOM 3554 C CA . HIS A 1 444 ? 25.238 0.406 -22.657 1.00 91.06 444 HIS A CA 1
ATOM 3555 C C . HIS A 1 444 ? 25.286 1.318 -21.417 1.00 91.06 444 HIS A C 1
ATOM 3557 O O . HIS A 1 444 ? 25.294 0.843 -20.284 1.00 91.06 444 HIS A O 1
ATOM 3563 N N . GLU A 1 445 ? 25.213 2.634 -21.615 1.00 93.56 445 GLU A N 1
ATOM 3564 C CA . GLU A 1 445 ? 25.131 3.620 -20.537 1.00 93.56 445 GLU A CA 1
ATOM 3565 C C . GLU A 1 445 ? 23.872 3.409 -19.683 1.00 93.56 445 GLU A C 1
ATOM 3567 O O . GLU A 1 445 ? 23.919 3.530 -18.458 1.00 93.56 445 GLU A O 1
ATOM 3572 N N . THR A 1 446 ? 22.760 3.020 -20.314 1.00 93.19 446 THR A N 1
ATOM 3573 C CA . THR A 1 446 ? 21.538 2.630 -19.603 1.00 93.19 446 THR A CA 1
ATOM 3574 C C . THR A 1 446 ? 21.736 1.375 -18.757 1.00 93.19 446 THR A C 1
ATOM 3576 O O . THR A 1 446 ? 21.327 1.370 -17.597 1.00 93.19 446 THR A O 1
ATOM 3579 N N . CYS A 1 447 ? 22.389 0.337 -19.288 1.00 92.44 447 CYS A N 1
ATOM 3580 C CA . CYS A 1 447 ? 22.700 -0.880 -18.532 1.00 92.44 447 CYS A CA 1
ATOM 3581 C C . CYS A 1 447 ? 23.496 -0.544 -17.264 1.00 92.44 447 CYS A C 1
ATOM 3583 O O . CYS A 1 447 ? 23.151 -1.016 -16.183 1.00 92.44 447 CYS A O 1
ATOM 3585 N N . ASN A 1 448 ? 24.487 0.346 -17.373 1.00 92.12 448 ASN A N 1
ATOM 3586 C CA . ASN A 1 448 ? 25.301 0.783 -16.236 1.00 92.12 448 ASN A CA 1
ATOM 3587 C C . ASN A 1 448 ? 24.474 1.532 -15.176 1.00 92.12 448 ASN A C 1
ATOM 3589 O O . ASN A 1 448 ? 24.658 1.306 -13.980 1.00 92.12 448 ASN A O 1
ATOM 3593 N N . LEU A 1 449 ? 23.537 2.393 -15.591 1.00 94.38 449 LEU A N 1
ATOM 3594 C CA . LEU A 1 449 ? 22.635 3.095 -14.668 1.00 94.38 449 LEU A CA 1
ATOM 3595 C C . LEU A 1 449 ? 21.672 2.140 -13.957 1.00 94.38 449 LEU A C 1
ATOM 3597 O O . LEU A 1 449 ? 21.487 2.254 -12.745 1.00 94.38 449 LEU A O 1
ATOM 3601 N N . VAL A 1 450 ? 21.072 1.203 -14.698 1.00 94.12 450 VAL A N 1
ATOM 3602 C CA . VAL A 1 450 ? 20.172 0.185 -14.139 1.00 94.12 450 VAL A CA 1
ATOM 3603 C C . VAL A 1 450 ? 20.935 -0.683 -13.148 1.00 94.12 450 VAL A C 1
ATOM 3605 O O . VAL A 1 450 ? 20.494 -0.829 -12.014 1.00 94.12 450 VAL A O 1
ATOM 3608 N N . HIS A 1 451 ? 22.107 -1.188 -13.531 1.00 91.69 451 HIS A N 1
ATOM 3609 C CA . HIS A 1 451 ? 22.941 -2.002 -12.655 1.00 91.69 451 HIS A CA 1
ATOM 3610 C C . HIS A 1 451 ? 23.347 -1.242 -11.385 1.00 91.69 451 HIS A C 1
ATOM 3612 O O . HIS A 1 451 ? 23.161 -1.744 -10.279 1.00 91.69 451 HIS A O 1
ATOM 3618 N N . GLY A 1 452 ? 23.821 0.000 -11.523 1.00 92.19 452 GLY A N 1
ATOM 3619 C CA . GLY A 1 452 ? 24.193 0.834 -10.382 1.00 92.19 452 GLY A CA 1
ATOM 3620 C C . GLY A 1 452 ? 23.031 1.100 -9.420 1.00 92.19 452 GLY A C 1
ATOM 3621 O O . GLY A 1 452 ? 23.248 1.174 -8.213 1.00 92.19 452 GLY A O 1
ATOM 3622 N N . LEU A 1 453 ? 21.799 1.216 -9.925 1.00 94.12 453 LEU A N 1
ATOM 3623 C CA . LEU A 1 453 ? 20.618 1.338 -9.073 1.00 94.12 453 LEU A CA 1
ATOM 3624 C C . LEU A 1 453 ? 20.244 0.008 -8.414 1.00 94.12 453 LEU A C 1
ATOM 3626 O O . LEU A 1 453 ? 20.034 -0.011 -7.207 1.00 94.12 453 LEU A O 1
ATOM 3630 N N . VAL A 1 454 ? 20.181 -1.089 -9.173 1.00 92.62 454 VAL A N 1
ATOM 3631 C CA . VAL A 1 454 ? 19.809 -2.416 -8.653 1.00 92.62 454 VAL A CA 1
ATOM 3632 C C . VAL A 1 454 ? 20.757 -2.850 -7.537 1.00 92.62 454 VAL A C 1
ATOM 3634 O O . VAL A 1 454 ? 20.297 -3.311 -6.498 1.00 92.62 454 VAL A O 1
ATOM 3637 N N . THR A 1 455 ? 22.061 -2.630 -7.701 1.00 91.44 455 THR A N 1
ATOM 3638 C CA . THR A 1 455 ? 23.064 -2.976 -6.685 1.00 91.44 455 THR A CA 1
ATOM 3639 C C . THR A 1 455 ? 22.907 -2.164 -5.396 1.00 91.44 455 THR A C 1
ATOM 3641 O O . THR A 1 455 ? 23.169 -2.685 -4.317 1.00 91.44 455 THR A O 1
ATOM 3644 N N . ARG A 1 456 ? 22.482 -0.895 -5.479 1.00 92.81 456 ARG A N 1
ATOM 3645 C CA . ARG A 1 456 ? 22.322 -0.033 -4.294 1.00 92.81 456 ARG A CA 1
ATOM 3646 C C . ARG A 1 456 ? 20.957 -0.160 -3.629 1.00 92.81 456 ARG A C 1
ATOM 3648 O O . ARG A 1 456 ? 20.863 -0.058 -2.414 1.00 92.81 456 ARG A O 1
ATOM 3655 N N . GLU A 1 457 ? 19.907 -0.297 -4.432 1.00 94.50 457 GLU A N 1
ATOM 3656 C CA . GLU A 1 457 ? 18.528 -0.061 -4.003 1.00 94.50 457 GLU A CA 1
ATOM 3657 C C . GLU A 1 457 ? 17.544 -1.139 -4.493 1.00 94.50 457 GLU A C 1
ATOM 3659 O O . GLU A 1 457 ? 16.350 -1.017 -4.251 1.00 94.50 457 GLU A O 1
ATOM 3664 N N . GLY A 1 458 ? 17.985 -2.196 -5.182 1.00 92.31 458 GLY A N 1
ATOM 3665 C CA . GLY A 1 458 ? 17.099 -3.143 -5.878 1.00 92.31 458 GLY A CA 1
ATOM 3666 C C . GLY A 1 458 ? 16.171 -3.991 -4.994 1.00 92.31 458 GLY A C 1
ATOM 3667 O O . GLY A 1 458 ? 15.298 -4.683 -5.510 1.00 92.31 458 GLY A O 1
ATOM 3668 N N . ASN A 1 459 ? 16.341 -3.982 -3.677 1.00 94.81 459 ASN A N 1
ATOM 3669 C CA . ASN A 1 459 ? 15.538 -4.761 -2.730 1.00 94.81 459 ASN A CA 1
ATOM 3670 C C . ASN A 1 459 ? 15.054 -3.937 -1.526 1.00 94.81 459 ASN A C 1
ATOM 3672 O O . ASN A 1 459 ? 14.567 -4.512 -0.554 1.00 94.81 459 ASN A O 1
ATOM 3676 N N . VAL A 1 460 ? 15.214 -2.611 -1.566 1.00 94.94 460 VAL A N 1
ATOM 3677 C CA . VAL A 1 460 ? 14.961 -1.737 -0.411 1.00 94.94 460 VAL A CA 1
ATOM 3678 C C . VAL A 1 460 ? 13.501 -1.794 0.022 1.00 94.94 460 VAL A C 1
ATOM 3680 O O . VAL A 1 460 ? 13.237 -1.959 1.208 1.00 94.94 460 VAL A O 1
ATOM 3683 N N . GLU A 1 461 ? 12.554 -1.719 -0.916 1.00 95.50 461 GLU A N 1
ATOM 3684 C CA . GLU A 1 461 ? 11.125 -1.712 -0.572 1.00 95.50 461 GLU A CA 1
ATOM 3685 C C . GLU A 1 461 ? 10.640 -3.085 -0.124 1.00 95.50 461 GLU A C 1
ATOM 3687 O O . GLU A 1 461 ? 9.844 -3.185 0.808 1.00 95.50 461 GLU A O 1
ATOM 3692 N N . TYR A 1 462 ? 11.125 -4.146 -0.764 1.00 95.44 462 TYR A N 1
ATOM 3693 C CA . TYR A 1 462 ? 10.774 -5.507 -0.395 1.00 95.44 462 TYR A CA 1
ATOM 3694 C C . TYR A 1 462 ? 11.272 -5.842 1.015 1.00 95.44 462 TYR A C 1
ATOM 3696 O O . TYR A 1 462 ? 10.496 -6.321 1.842 1.00 95.44 462 TYR A O 1
ATOM 3704 N N . LEU A 1 463 ? 12.534 -5.526 1.322 1.00 95.19 463 LEU A N 1
ATOM 3705 C CA . LEU A 1 463 ? 13.095 -5.732 2.657 1.00 95.19 463 LEU A CA 1
ATOM 3706 C C . LEU A 1 463 ? 12.439 -4.821 3.698 1.00 95.19 463 LEU A C 1
ATOM 3708 O O . LEU A 1 463 ? 12.144 -5.284 4.798 1.00 95.19 463 LEU A O 1
ATOM 3712 N N . ALA A 1 464 ? 12.150 -3.560 3.359 1.00 94.94 464 ALA A N 1
ATOM 3713 C CA . ALA A 1 464 ? 11.432 -2.654 4.253 1.00 94.94 464 ALA A CA 1
ATOM 3714 C C . ALA A 1 464 ? 10.022 -3.173 4.568 1.00 94.94 464 ALA A C 1
ATOM 3716 O O . ALA A 1 464 ? 9.621 -3.177 5.728 1.00 94.94 464 ALA A O 1
ATOM 3717 N N . ALA A 1 465 ? 9.287 -3.682 3.575 1.00 94.75 465 ALA A N 1
ATOM 3718 C CA . ALA A 1 465 ? 7.973 -4.290 3.787 1.00 94.75 465 ALA A CA 1
ATOM 3719 C C . ALA A 1 465 ? 8.047 -5.524 4.703 1.00 94.75 465 ALA A C 1
ATOM 3721 O O . ALA A 1 465 ? 7.208 -5.684 5.587 1.00 94.75 465 ALA A O 1
ATOM 3722 N N . GLN A 1 466 ? 9.070 -6.371 4.544 1.00 93.69 466 GLN A N 1
ATOM 3723 C CA . GLN A 1 466 ? 9.295 -7.512 5.437 1.00 93.69 466 GLN A CA 1
ATOM 3724 C C . GLN A 1 466 ? 9.682 -7.081 6.861 1.00 93.69 466 GLN A C 1
ATOM 3726 O O . GLN A 1 466 ? 9.229 -7.692 7.829 1.00 93.69 466 GLN A O 1
ATOM 3731 N N . ALA A 1 467 ? 10.494 -6.032 7.005 1.00 91.94 467 ALA A N 1
ATOM 3732 C CA . ALA A 1 467 ? 10.863 -5.472 8.303 1.00 91.94 467 ALA A CA 1
ATOM 3733 C C . ALA A 1 467 ? 9.647 -4.866 9.024 1.00 91.94 467 ALA A C 1
ATOM 3735 O O . ALA A 1 467 ? 9.444 -5.153 10.200 1.00 91.94 467 ALA A O 1
ATOM 3736 N N . ARG A 1 468 ? 8.780 -4.136 8.305 1.00 91.06 468 ARG A N 1
ATOM 3737 C CA . ARG A 1 468 ? 7.506 -3.581 8.815 1.00 91.06 468 ARG A CA 1
ATOM 3738 C C . ARG A 1 468 ? 6.503 -4.653 9.268 1.00 91.06 468 ARG A C 1
ATOM 3740 O O . ARG A 1 468 ? 5.545 -4.332 9.960 1.00 91.06 468 ARG A O 1
ATOM 3747 N N . LEU A 1 469 ? 6.686 -5.908 8.852 1.00 85.62 469 LEU A N 1
ATOM 3748 C CA . LEU A 1 469 ? 5.919 -7.063 9.340 1.00 85.62 469 LEU A CA 1
ATOM 3749 C C . LEU A 1 469 ? 6.582 -7.793 10.508 1.00 85.62 469 LEU A C 1
ATOM 3751 O O . LEU A 1 469 ? 6.030 -8.763 11.018 1.00 85.62 469 LEU A O 1
ATOM 3755 N N . GLY A 1 470 ? 7.795 -7.400 10.888 1.00 77.56 470 GLY A N 1
ATOM 3756 C CA . GLY A 1 470 ? 8.598 -8.142 11.852 1.00 77.56 470 GLY A CA 1
A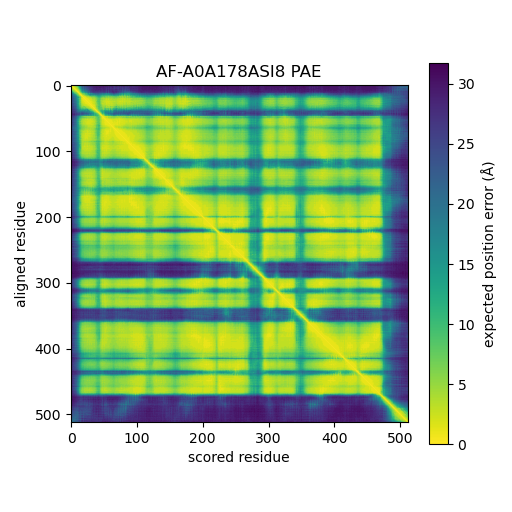TOM 3757 C C . GLY A 1 470 ? 9.156 -9.472 11.325 1.00 77.56 470 GLY A C 1
ATOM 3758 O O . GLY A 1 470 ? 9.680 -10.240 12.125 1.00 77.56 470 GLY A O 1
ATOM 3759 N N . ILE A 1 471 ? 9.092 -9.745 10.010 1.00 60.97 471 ILE A N 1
ATOM 3760 C CA . ILE A 1 471 ? 9.645 -10.967 9.382 1.00 60.97 471 ILE A CA 1
ATOM 3761 C C . ILE A 1 471 ? 11.178 -10.917 9.357 1.00 60.97 471 ILE A C 1
ATOM 3763 O O . ILE A 1 471 ? 11.847 -11.920 9.589 1.00 60.97 471 ILE A O 1
ATOM 3767 N N . VAL A 1 472 ? 11.747 -9.739 9.091 1.00 51.59 472 VAL A N 1
ATOM 3768 C CA . VAL A 1 472 ? 13.196 -9.503 9.136 1.00 51.59 472 VAL A CA 1
ATOM 3769 C C . VAL A 1 472 ? 13.504 -8.724 10.412 1.00 51.59 472 VAL A C 1
ATOM 3771 O O . VAL A 1 472 ? 13.649 -7.506 10.396 1.00 51.59 472 VAL A O 1
ATOM 3774 N N . LYS A 1 473 ? 13.578 -9.430 11.543 1.00 44.34 473 LYS A N 1
ATOM 3775 C CA . LYS A 1 473 ? 14.172 -8.904 12.779 1.00 44.34 473 LYS A CA 1
ATOM 3776 C C . LYS A 1 473 ? 15.601 -9.418 12.903 1.00 44.34 473 LYS A C 1
ATOM 3778 O O . LYS A 1 473 ? 15.844 -10.527 13.371 1.00 44.34 473 LYS A O 1
ATOM 3783 N N . GLY A 1 474 ? 16.564 -8.586 12.518 1.00 38.25 474 GLY A N 1
ATOM 3784 C CA . GLY A 1 474 ? 17.895 -8.683 13.102 1.00 38.25 474 GLY A CA 1
ATOM 3785 C C . GLY A 1 474 ? 17.794 -8.343 14.591 1.00 38.25 474 GLY A C 1
ATOM 3786 O O . GLY A 1 474 ? 17.549 -7.193 14.924 1.00 38.25 474 GLY A O 1
ATOM 3787 N N . ALA A 1 475 ? 17.973 -9.357 15.441 1.00 36.75 475 ALA A N 1
ATOM 3788 C CA . ALA A 1 475 ? 18.113 -9.311 16.900 1.00 36.75 475 ALA A CA 1
ATOM 3789 C C . ALA A 1 475 ? 16.905 -8.808 17.736 1.00 36.75 475 ALA A C 1
ATOM 3791 O O . ALA A 1 475 ? 16.561 -7.635 17.764 1.00 36.75 475 ALA A O 1
ATOM 3792 N N . ALA A 1 476 ? 16.366 -9.739 18.534 1.00 38.78 476 ALA A N 1
ATOM 3793 C CA . ALA A 1 476 ? 15.569 -9.534 19.750 1.00 38.78 476 ALA A CA 1
ATOM 3794 C C . ALA A 1 476 ? 14.165 -8.909 19.610 1.00 38.78 476 ALA A C 1
ATOM 3796 O O . ALA A 1 476 ? 13.942 -7.731 19.869 1.00 38.78 476 ALA A O 1
ATOM 3797 N N . LYS A 1 477 ? 13.179 -9.769 19.329 1.00 40.16 477 LYS A N 1
ATOM 3798 C CA . LYS A 1 477 ? 11.996 -9.999 20.188 1.00 40.16 477 LYS A CA 1
ATOM 3799 C C . LYS A 1 477 ? 11.102 -11.029 19.499 1.00 40.16 477 LYS A C 1
ATOM 3801 O O . LYS A 1 477 ? 10.316 -10.666 18.624 1.00 40.16 477 LYS A O 1
ATOM 3806 N N . ILE A 1 478 ? 11.263 -12.284 19.905 1.00 36.59 478 ILE A N 1
ATOM 3807 C CA . ILE A 1 478 ? 10.274 -13.349 19.752 1.00 36.59 478 ILE A CA 1
ATOM 3808 C C . ILE A 1 478 ? 10.048 -13.860 21.177 1.00 36.59 478 ILE A C 1
ATOM 3810 O O . ILE A 1 478 ? 10.914 -14.519 21.743 1.00 36.59 478 ILE A O 1
ATOM 3814 N N . GLY A 1 479 ? 8.937 -13.439 21.783 1.00 37.84 479 GLY A N 1
ATOM 3815 C CA . GLY A 1 479 ? 8.121 -14.410 22.499 1.00 37.84 479 GLY A CA 1
ATOM 3816 C C . GLY A 1 479 ? 7.432 -15.213 21.404 1.00 37.84 479 GLY A C 1
ATOM 3817 O O . GLY A 1 479 ? 6.975 -14.622 20.423 1.00 37.84 479 GLY A O 1
ATOM 3818 N N . GLU A 1 480 ? 7.534 -16.528 21.500 1.00 36.12 480 GLU A N 1
ATOM 3819 C CA . GLU A 1 480 ? 7.036 -17.479 20.516 1.00 36.12 480 GLU A CA 1
ATOM 3820 C C . GLU A 1 480 ? 5.547 -17.219 20.251 1.00 36.12 480 GLU A C 1
ATOM 3822 O O . GLU A 1 480 ? 4.749 -17.114 21.177 1.00 36.12 480 GLU A O 1
ATOM 3827 N N . ASP A 1 481 ? 5.199 -17.050 18.975 1.00 38.34 481 ASP A N 1
ATOM 3828 C CA . ASP A 1 481 ? 3.821 -17.125 18.491 1.00 38.34 481 ASP A CA 1
ATOM 3829 C C . ASP A 1 481 ? 3.496 -18.625 18.487 1.00 38.34 481 ASP A C 1
ATOM 3831 O O . ASP A 1 481 ? 3.763 -19.327 17.506 1.00 38.34 481 ASP A O 1
ATOM 3835 N N . GLU A 1 482 ? 3.074 -19.149 19.642 1.00 37.16 482 GLU A N 1
ATOM 3836 C CA . GLU A 1 482 ? 2.489 -20.483 19.709 1.00 37.16 482 GLU A CA 1
ATOM 3837 C C . GLU A 1 482 ? 1.274 -20.491 18.782 1.00 37.16 482 GLU A C 1
ATOM 3839 O O . GLU A 1 482 ? 0.405 -19.619 18.826 1.00 37.16 482 GLU A O 1
ATOM 3844 N N . SER A 1 483 ? 1.246 -21.467 17.881 1.00 40.94 483 SER A N 1
ATOM 3845 C CA . SER A 1 483 ? 0.080 -21.768 17.073 1.00 40.94 483 SER A CA 1
ATOM 3846 C C . SER A 1 483 ? -1.050 -22.215 17.999 1.00 40.94 483 SER A C 1
ATOM 3848 O O . SER A 1 483 ? -1.204 -23.407 18.259 1.00 40.94 483 SER A O 1
ATOM 3850 N N . GLU A 1 484 ? -1.832 -21.267 18.504 1.00 37.59 484 GLU A N 1
ATOM 3851 C CA . GLU A 1 484 ? -3.133 -21.564 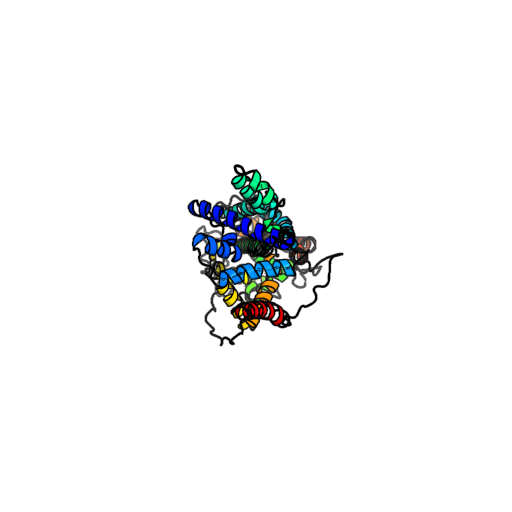19.083 1.00 37.59 484 GLU A CA 1
ATOM 3852 C C . GLU A 1 484 ? -4.064 -21.956 17.934 1.00 37.59 484 GLU A C 1
ATOM 3854 O O . GLU A 1 484 ? -4.697 -21.131 17.264 1.00 37.59 484 GLU A O 1
ATOM 3859 N N . ASP A 1 485 ? -4.095 -23.261 17.668 1.00 34.16 485 ASP A N 1
ATOM 3860 C CA . ASP A 1 485 ? -5.277 -23.891 17.110 1.00 34.16 485 ASP A CA 1
ATOM 3861 C C . ASP A 1 485 ? -6.468 -23.475 17.983 1.00 34.16 485 ASP A C 1
ATOM 3863 O O . ASP A 1 485 ? -6.394 -23.500 19.211 1.00 34.16 485 ASP A O 1
ATOM 3867 N N . PHE A 1 486 ? -7.571 -23.069 17.349 1.00 36.97 486 PHE A N 1
ATOM 3868 C CA . PHE A 1 486 ? -8.846 -22.821 18.022 1.00 36.97 486 PHE A CA 1
ATOM 3869 C C . PHE A 1 486 ? -9.406 -24.149 18.577 1.00 36.97 486 PHE A C 1
ATOM 3871 O O . PHE A 1 486 ? -10.422 -24.660 18.100 1.00 36.97 486 PHE A O 1
ATOM 3878 N N . GLU A 1 487 ? -8.761 -24.737 19.583 1.00 37.25 487 GLU A N 1
ATOM 3879 C CA . GLU A 1 487 ? -9.383 -25.741 20.431 1.00 37.25 487 GLU A CA 1
ATOM 3880 C C . GLU A 1 487 ? -10.274 -25.027 21.449 1.00 37.25 487 GLU A C 1
ATOM 3882 O O . GLU A 1 487 ? -9.858 -24.403 22.418 1.00 37.25 487 GLU A O 1
ATOM 3887 N N . VAL A 1 488 ? -11.559 -25.095 21.128 1.00 39.66 488 VAL A N 1
ATOM 3888 C CA . VAL A 1 488 ? -12.742 -24.700 21.885 1.00 39.66 488 VAL A CA 1
ATOM 3889 C C . VAL A 1 488 ? -12.569 -24.745 23.424 1.00 39.66 488 VAL A C 1
ATOM 3891 O O . VAL A 1 488 ? -12.621 -25.835 24.003 1.00 39.66 488 VAL A O 1
ATOM 3894 N N . PRO A 1 489 ? -12.561 -23.606 24.149 1.00 36.47 489 PRO A N 1
ATOM 3895 C CA . PRO A 1 489 ? -12.770 -23.609 25.596 1.00 36.47 489 PRO A CA 1
ATOM 3896 C C . PRO A 1 489 ? -14.278 -23.686 25.908 1.00 36.47 489 PRO A C 1
ATOM 3898 O O . PRO A 1 489 ? -14.890 -22.750 26.416 1.00 36.47 489 PRO A O 1
ATOM 3901 N N . MET A 1 490 ? -14.914 -24.824 25.602 1.00 37.91 490 MET A N 1
ATOM 3902 C CA . MET A 1 490 ? -16.332 -25.077 25.938 1.00 37.91 490 MET A CA 1
ATOM 3903 C C . MET A 1 490 ? -16.542 -25.466 27.408 1.00 37.91 490 MET A C 1
ATOM 3905 O O . MET A 1 490 ? -17.677 -25.642 27.842 1.00 37.91 490 MET A O 1
ATOM 3909 N N . THR A 1 491 ? -15.482 -25.585 28.207 1.00 38.16 491 THR A N 1
ATOM 3910 C CA . THR A 1 491 ? -15.578 -26.060 29.596 1.00 38.16 491 THR A CA 1
ATOM 3911 C C . THR A 1 491 ? -15.695 -24.946 30.637 1.00 38.16 491 THR A C 1
ATOM 3913 O O . THR A 1 491 ? -16.077 -25.235 31.769 1.00 38.16 491 THR A O 1
ATOM 3916 N N . PHE A 1 492 ? -15.447 -23.677 30.283 1.00 35.25 492 PHE A N 1
ATOM 3917 C CA . PHE A 1 492 ? -15.508 -22.568 31.252 1.00 35.25 492 PHE A CA 1
ATOM 3918 C C . PHE A 1 492 ? -16.874 -21.862 31.315 1.00 35.25 492 PHE A C 1
ATOM 3920 O O . PHE A 1 492 ? -17.252 -21.323 32.356 1.00 35.25 492 PHE A O 1
ATOM 3927 N N . PHE A 1 493 ? -17.659 -21.903 30.232 1.00 37.28 493 PHE A N 1
ATOM 3928 C CA . PHE A 1 493 ? -18.959 -21.222 30.169 1.00 37.28 493 PHE A CA 1
ATOM 3929 C C . PHE A 1 493 ? -20.110 -21.997 30.832 1.00 37.28 493 PHE A C 1
ATOM 3931 O O . PHE A 1 493 ? -21.087 -21.384 31.261 1.00 37.28 493 PHE A O 1
ATOM 3938 N N . SER A 1 494 ? -20.007 -23.323 30.975 1.00 34.50 494 SER A N 1
ATOM 3939 C CA . SER A 1 494 ? -21.091 -24.134 31.549 1.00 34.50 494 SER A CA 1
ATOM 3940 C C . SER A 1 494 ? -21.178 -24.069 33.076 1.00 34.50 494 SER A C 1
ATOM 3942 O O . SER A 1 494 ? -22.268 -24.208 33.618 1.00 34.50 494 SER A O 1
ATOM 3944 N N . THR A 1 495 ? -20.076 -23.834 33.790 1.00 35.59 495 THR A N 1
ATOM 3945 C CA . THR A 1 495 ? -20.067 -23.850 35.266 1.00 35.59 495 THR A CA 1
ATOM 3946 C C . THR A 1 495 ? -20.439 -22.495 35.870 1.00 35.59 495 THR A C 1
ATOM 3948 O O . THR A 1 495 ? -21.284 -22.429 36.757 1.00 35.59 495 THR A O 1
ATOM 3951 N N . LEU A 1 496 ? -19.925 -21.382 35.338 1.00 37.69 496 LEU A N 1
ATOM 3952 C CA . LEU A 1 496 ? -20.182 -20.052 35.916 1.00 37.69 496 LEU A CA 1
ATOM 3953 C C . LEU A 1 496 ? -21.582 -19.486 35.624 1.00 37.69 496 LEU A C 1
ATOM 3955 O O . LEU A 1 496 ? -22.075 -18.662 36.398 1.00 37.69 496 LEU A O 1
ATOM 3959 N N . PHE A 1 497 ? -22.237 -19.913 34.539 1.00 35.75 497 PHE A N 1
ATOM 3960 C CA . PHE A 1 497 ? -23.572 -19.419 34.180 1.00 35.75 497 PHE A CA 1
ATOM 3961 C C . PHE A 1 497 ? -24.702 -20.254 34.806 1.00 35.75 497 PHE A C 1
ATOM 3963 O O . PHE A 1 497 ? -25.727 -19.700 35.206 1.00 35.75 497 PHE A O 1
ATOM 3970 N N . VAL A 1 498 ? -24.502 -21.568 34.972 1.00 40.72 498 VAL A N 1
ATOM 3971 C CA . VAL A 1 498 ? -25.499 -22.464 35.586 1.00 40.72 498 VAL A CA 1
ATOM 3972 C C . VAL A 1 498 ? -25.539 -22.293 37.107 1.00 40.72 498 VAL A C 1
ATOM 3974 O O . VAL A 1 498 ? -26.629 -22.175 37.666 1.00 40.72 498 VAL A O 1
ATOM 3977 N N . ASP A 1 499 ? -24.392 -22.132 37.775 1.00 37.22 499 ASP A N 1
ATOM 3978 C CA . ASP A 1 499 ? -24.354 -21.966 39.238 1.00 37.22 499 ASP A CA 1
ATOM 3979 C C . ASP A 1 499 ? -24.962 -20.630 39.703 1.00 37.22 499 ASP A C 1
ATOM 3981 O O . ASP A 1 499 ? -25.540 -20.531 40.790 1.00 37.22 499 ASP A O 1
ATOM 3985 N N . ARG A 1 500 ? -24.910 -19.594 38.855 1.00 38.88 500 ARG A N 1
ATOM 3986 C CA . ARG A 1 500 ? -25.463 -18.265 39.164 1.00 38.88 500 ARG A CA 1
ATOM 3987 C C . ARG A 1 500 ? -26.976 -18.175 38.951 1.00 38.88 500 ARG A C 1
ATOM 3989 O O . ARG A 1 500 ? -27.629 -17.362 39.603 1.00 38.88 500 ARG A O 1
ATOM 3996 N N . ILE A 1 501 ? -27.537 -19.017 38.081 1.00 40.69 501 ILE A N 1
ATOM 3997 C CA . ILE A 1 501 ? -28.988 -19.139 37.883 1.00 40.69 501 ILE A CA 1
ATOM 3998 C C . ILE A 1 501 ? -29.580 -20.115 38.911 1.00 40.69 501 ILE A C 1
ATOM 4000 O O . ILE A 1 501 ? -30.580 -19.787 39.551 1.00 40.69 501 ILE A O 1
ATOM 4004 N N . ALA A 1 502 ? -28.921 -21.248 39.175 1.00 39.62 502 ALA A N 1
ATOM 4005 C CA . ALA A 1 502 ? -29.359 -22.212 40.187 1.00 39.62 502 ALA A CA 1
ATOM 4006 C C . ALA A 1 502 ? -29.351 -21.618 41.611 1.00 39.62 502 ALA A C 1
ATOM 4008 O O . ALA A 1 502 ? -30.291 -21.829 42.378 1.00 39.62 502 ALA A O 1
ATOM 4009 N N . GLY A 1 503 ? -28.353 -20.790 41.945 1.00 41.53 503 GLY A N 1
ATOM 4010 C CA . GLY A 1 503 ? -28.275 -20.107 43.243 1.00 41.53 503 GLY A CA 1
ATOM 4011 C C . GLY A 1 503 ? -29.340 -19.025 43.478 1.00 41.53 503 GLY A C 1
ATOM 4012 O O . GLY A 1 503 ? -29.588 -18.662 44.630 1.00 41.53 503 GLY A O 1
ATOM 4013 N N . ASN A 1 504 ? -29.982 -18.523 42.417 1.00 38.78 504 ASN A N 1
ATOM 4014 C CA . ASN A 1 504 ? -31.054 -17.527 42.510 1.00 38.78 504 ASN A CA 1
ATOM 4015 C C . ASN A 1 504 ? -32.454 -18.161 42.507 1.00 38.78 504 ASN A C 1
ATOM 4017 O O . ASN A 1 504 ? -33.350 -17.606 43.136 1.00 38.78 504 ASN A O 1
ATOM 4021 N N . ILE A 1 505 ? -32.628 -19.339 41.897 1.00 41.94 505 ILE A N 1
ATOM 4022 C CA . ILE A 1 505 ? -33.895 -20.094 41.937 1.00 41.94 505 ILE A CA 1
ATOM 4023 C C . ILE A 1 505 ? -34.076 -20.790 43.299 1.00 41.94 505 ILE A C 1
ATOM 4025 O O . ILE A 1 505 ? -35.155 -20.741 43.880 1.00 41.94 505 ILE A O 1
ATOM 4029 N N . ALA A 1 506 ? -33.003 -21.314 43.903 1.00 41.50 506 ALA A N 1
ATOM 4030 C CA . ALA A 1 506 ? -33.077 -21.938 45.232 1.00 41.50 506 ALA A CA 1
ATOM 4031 C C . ALA A 1 506 ? -33.393 -20.950 46.380 1.00 41.50 506 ALA A C 1
ATOM 4033 O O . ALA A 1 506 ? -33.760 -21.372 47.472 1.00 41.50 506 ALA A O 1
ATOM 4034 N N . LYS A 1 507 ? -33.262 -19.634 46.151 1.00 43.56 507 LYS A N 1
ATOM 4035 C CA . LYS A 1 507 ? -33.606 -18.589 47.133 1.00 43.56 507 LYS A CA 1
ATOM 4036 C C . LYS A 1 507 ? -35.015 -18.019 46.965 1.00 43.56 507 LYS A C 1
ATOM 4038 O O . LYS A 1 507 ? -35.463 -17.312 47.863 1.00 43.56 507 LYS A O 1
ATOM 4043 N N . SER A 1 508 ? -35.708 -18.317 45.863 1.00 41.53 508 SER A N 1
ATOM 4044 C CA . SER A 1 508 ? -37.107 -17.915 45.664 1.00 41.53 508 SER A CA 1
ATOM 4045 C C . SER A 1 508 ? -38.123 -18.979 46.090 1.00 41.53 508 SER A C 1
ATOM 4047 O O . SER A 1 508 ? -39.302 -18.663 46.156 1.00 41.53 508 SER A O 1
ATOM 4049 N N . GLU A 1 509 ? -37.694 -20.207 46.406 1.00 40.03 509 GLU A N 1
ATOM 4050 C CA . GLU A 1 509 ? -38.592 -21.314 46.798 1.00 40.03 509 GLU A CA 1
ATOM 4051 C C . GLU A 1 509 ? -38.527 -21.692 48.291 1.00 40.03 509 GLU A C 1
ATOM 4053 O O . GLU A 1 509 ? -39.250 -22.579 48.731 1.00 40.03 509 GLU A O 1
ATOM 4058 N N . SER A 1 510 ? -37.706 -21.018 49.106 1.00 42.81 510 SER A N 1
ATOM 4059 C CA . SER A 1 510 ? -37.619 -21.262 50.560 1.00 42.81 510 SER A CA 1
ATOM 4060 C C . SER A 1 510 ? -38.221 -20.132 51.406 1.00 42.81 510 SER A C 1
ATOM 4062 O O . SER A 1 510 ? -37.763 -19.877 52.521 1.00 42.81 510 SER A O 1
ATOM 4064 N N . GLY A 1 511 ? -39.184 -19.403 50.846 1.00 46.03 511 GLY A N 1
ATOM 4065 C CA . GLY A 1 511 ? -39.866 -18.282 51.484 1.00 46.03 511 GLY A CA 1
ATOM 4066 C C . GLY A 1 511 ? -41.375 -18.379 51.316 1.00 46.03 511 GLY A C 1
ATOM 4067 O O . GLY A 1 511 ? -41.950 -17.490 50.704 1.00 46.03 511 GLY A O 1
ATOM 4068 N N . ASP A 1 512 ? -41.956 -19.455 51.845 1.00 39.22 512 ASP A N 1
ATOM 4069 C CA . ASP A 1 512 ? -43.340 -19.554 52.328 1.00 39.22 512 ASP A CA 1
ATOM 4070 C C . ASP A 1 512 ? -43.372 -20.488 53.548 1.00 39.22 512 ASP A C 1
ATOM 4072 O O . ASP A 1 512 ? -42.724 -21.564 53.488 1.00 39.22 512 ASP A O 1
#

Mean predicted aligned error: 11.82 Å

Secondary structure (DSSP, 8-state):
---PPPP------PPPHHHHHHHHHHHHHHHHHHHHHHHHTTT---HHHHH-HHHHHHHHHHHT----HHHHHHHHHHHHHHHHHGGGTTHHHHHHHHHHHHHHHHHHHHHHHHHTT--HHHIIIIIHHHHHHHHHHHHHHTS-HHHHHHHHHHTT-HHHHHHH---TTHHHHH-HHHHHHHHHHHHHHHHHHHHHHHHSS-HHHHHHHHHHHHTSTTT-SS----HHHHHHHHHH-HHHHHTSSPP-SHHHHHHHHHHHTT--GGGGSGGGTT---THHHH-SS-----S-PPP-PPPSSHHHHHHEEE-SSSS-EEEPGGGT-HHHHHHHHHHHHHH-SSTTPPPPTT------------HHHHHHHHHHHHHHHHHHHHS-HHHHHHHHHHHHHHHHHHHHHH-HHHHGGGTT-GGGHHHHHHHHHHHHTT---SS---HHHHHHHHHHHHHHHTTHHHHHHHHHTTSS-SSS-------------TTSHHHHHHHHHHHHHTTTSS--